Protein AF-A0A7C7WVI7-F1 (afdb_monomer)

Nearest PDB structures (foldseek):
  8any-assembly1_A5  TM=1.479E-01  e=1.413E-01  Homo sapiens

Foldseek 3Di:
DPLLLQVVVCVLLVHDCPDPLNVVPDPDVVSVVCVVVVDQNELVNQLEAGPVQDHPLLELSCLVSVVSVQVSNVVVVHGAALVQQCDQHGPSDGSCRSCLVSLRNLSSLDLVNCQVPLQVSQQVQLQDDLVSCVVPDPQVSSQSNQVSNVHGAPQRVCVVLVHHLVNLLCCLAVRPVVVVQVSQVVSVHAQALSNQCDADSNFAGSLQDPRSLVCLVVSLVRHVVVVYACALVSQQDGGHPDAGNCRSCVVNVNNCSCLAQVNCQLPLQRSVSNLVPDDPVSNVSDPNQVRSLSNLVNVDDVCQLLPLPDELVQQVDFSDWHVVVPPPTQGAGNLLHLSCLVCVVSSQVSHVVVVHACEPVQQQRAHTRLRHGSQLSCLLSLSNLVVLVRCVVVVHADDLCQAQPASDVVHDHSLRSCLVSVVCVSVLDLVRCQVPLVCCVPRRQVPDDPVVCVVCVVSSVVSSVSSVVNNVVPDPDDDDDD

Solvent-accessible surface area (backbone atoms only — not comparable to full-atom values): 27053 Å² total; per-residue (Å²): 81,59,65,41,49,49,50,54,50,40,49,75,50,63,52,57,90,84,36,75,88,45,46,94,61,73,91,50,74,67,44,57,53,39,52,75,68,46,63,85,67,46,64,68,49,67,61,29,41,36,91,71,62,46,43,63,51,70,37,50,58,40,48,80,33,36,70,54,55,52,49,48,23,46,77,62,78,41,82,78,41,57,71,62,35,65,40,69,57,45,97,88,31,21,45,56,54,28,21,54,74,45,77,35,41,68,63,76,63,46,45,80,45,30,52,85,36,60,67,62,49,48,26,54,60,32,54,48,61,62,85,75,47,68,93,55,62,61,68,62,45,51,40,51,19,30,45,72,61,77,42,82,40,70,66,57,55,34,46,77,60,76,38,57,74,66,53,56,44,36,20,44,35,86,51,52,49,70,62,46,52,50,54,33,46,78,60,76,40,74,62,49,70,63,65,46,60,41,53,54,98,77,29,48,35,41,56,52,49,68,57,16,56,80,38,38,70,61,52,50,51,50,24,48,74,58,70,49,75,88,49,52,66,57,42,64,43,58,26,42,77,43,64,20,47,51,51,25,22,56,75,65,76,41,45,65,76,60,67,34,36,76,77,31,57,79,33,61,66,49,49,48,55,46,52,72,72,49,54,72,77,62,46,71,75,53,67,56,46,64,32,48,52,49,19,54,54,76,67,57,59,62,64,68,55,57,35,91,83,41,49,74,65,62,35,64,41,66,78,43,66,54,74,86,60,47,97,76,45,39,30,33,23,47,60,45,34,60,73,45,60,79,45,34,71,52,34,51,52,44,24,47,78,73,75,42,77,75,45,71,74,65,32,57,42,51,24,27,77,73,39,35,23,20,49,46,42,34,28,74,66,68,41,42,52,58,53,49,51,39,28,61,76,68,72,53,78,86,51,67,59,65,36,62,48,39,64,42,92,95,47,66,19,37,52,54,41,24,66,74,58,70,48,57,69,56,70,73,45,46,85,80,33,49,77,39,56,64,53,51,44,68,57,48,56,67,69,46,55,70,70,54,48,64,73,44,43,67,61,50,52,52,41,52,53,49,16,54,55,51,44,71,67,54,78,83,72,79,79,80,78,134

Sequence (482 aa):
MNKAKLFVLGMSLGFGRDHEIFEGIELDEDMGDLLQEGGKISKSDMFSVAPNGKSIFQFAKTWESFDKVLKLAAKNGETITHRDLGKTIADSKSAIDMAAECDSIGHVFEPELWKGHAEEFENLFFSLKQDKRKDVDFYELQAKIAALSGKKTRAAVLKEAGIETSEVRTAFGTGDLDKFVAKLADAGLQLTLDDVKLVDREGDHTLYAKASWEKFEKIHAALVAAGEVMDPEFFFFKRGDRDSIVGSAFKHDLEDKIFNREVFKGRPGDLMEVFNRLNDAQASKIDIDAVLTGVIEDQLNVELLTGPDVNLSDLLTPLFNDSAAGPHATPVMALGLKKTWEHMDKVAEVLKSKGEVIKLETLRAPSGNDGESCLIKAAKYGQFDKVMMLLKESGEYLTDEDLLQPAKEGGKSLLDVLQETDSLQAMMDTGYWSGRSEQLVNTVWLNLKDMNKTKYKDEFRVLLTKCNIEALKKPSGPTASL

Structure (mmCIF, N/CA/C/O backbone):
data_AF-A0A7C7WVI7-F1
#
_entry.id   AF-A0A7C7WVI7-F1
#
loop_
_atom_site.group_PDB
_atom_site.id
_atom_site.type_symbol
_atom_site.label_atom_id
_atom_site.label_alt_id
_atom_site.label_comp_id
_atom_site.label_asym_id
_atom_site.label_entity_id
_atom_site.label_seq_id
_atom_site.pdbx_PDB_ins_code
_atom_site.Cartn_x
_atom_site.Cartn_y
_atom_site.Cartn_z
_atom_site.occupancy
_atom_site.B_iso_or_equiv
_atom_site.auth_seq_id
_atom_site.auth_comp_id
_atom_site.auth_asym_id
_atom_site.auth_atom_id
_atom_site.pdbx_PDB_model_num
ATOM 1 N N . MET A 1 1 ? 43.169 8.841 -21.075 1.00 71.62 1 MET A N 1
ATOM 2 C CA . MET A 1 1 ? 43.582 7.866 -22.117 1.00 71.62 1 MET A CA 1
ATOM 3 C C . MET A 1 1 ? 45.004 8.154 -22.601 1.00 71.62 1 MET A C 1
ATOM 5 O O . MET A 1 1 ? 45.368 9.322 -22.621 1.00 71.62 1 MET A O 1
ATOM 9 N N . ASN A 1 2 ? 45.793 7.155 -23.032 1.00 78.44 2 ASN A N 1
ATOM 10 C CA . ASN A 1 2 ? 47.029 7.418 -23.801 1.00 78.44 2 ASN A CA 1
ATOM 11 C C . ASN A 1 2 ? 46.662 7.918 -25.220 1.00 78.44 2 ASN A C 1
ATOM 13 O O . ASN A 1 2 ? 45.700 7.418 -25.811 1.00 78.44 2 ASN A O 1
ATOM 17 N N . LYS A 1 3 ? 47.427 8.883 -25.754 1.00 83.75 3 LYS A N 1
ATOM 18 C CA . LYS A 1 3 ? 47.256 9.495 -27.083 1.00 83.75 3 LYS A CA 1
ATOM 19 C C . LYS A 1 3 ? 47.113 8.466 -28.219 1.00 83.75 3 LYS A C 1
ATOM 21 O O . LYS A 1 3 ? 46.230 8.636 -29.054 1.00 83.75 3 LYS A O 1
ATOM 26 N N . ALA A 1 4 ? 47.869 7.360 -28.211 1.00 82.94 4 ALA A N 1
ATOM 27 C CA . ALA A 1 4 ? 47.765 6.320 -29.251 1.00 82.94 4 ALA A CA 1
ATOM 28 C C . ALA A 1 4 ? 46.419 5.620 -29.277 1.00 82.94 4 ALA A C 1
ATOM 30 O O . ALA A 1 4 ? 45.797 5.492 -30.330 1.00 82.94 4 ALA A O 1
ATOM 31 N N . LYS A 1 5 ? 45.939 5.196 -28.109 1.00 86.44 5 LYS A N 1
ATOM 32 C CA . LYS A 1 5 ? 44.640 4.533 -28.005 1.00 86.44 5 LYS A CA 1
ATOM 33 C C . LYS A 1 5 ? 43.509 5.474 -28.391 1.00 86.44 5 LYS A C 1
ATOM 35 O O . LYS A 1 5 ? 42.586 5.038 -29.068 1.00 86.44 5 LYS A O 1
ATOM 40 N N . LEU A 1 6 ? 43.612 6.751 -28.021 1.00 87.25 6 LEU A N 1
ATOM 41 C CA . LEU A 1 6 ? 42.647 7.771 -28.415 1.00 87.25 6 LEU A CA 1
ATOM 42 C C . LEU A 1 6 ? 42.643 7.991 -29.931 1.00 87.25 6 LEU A C 1
ATOM 44 O O . LEU A 1 6 ? 41.569 8.012 -30.527 1.00 87.25 6 LEU A O 1
ATOM 48 N N . PHE A 1 7 ? 43.817 8.084 -30.561 1.00 87.00 7 PHE A N 1
ATOM 49 C CA . PHE A 1 7 ? 43.933 8.216 -32.013 1.00 87.00 7 PHE A CA 1
ATOM 50 C C . PHE A 1 7 ? 43.333 7.005 -32.744 1.00 87.00 7 PHE A C 1
ATOM 52 O O . PHE A 1 7 ? 42.484 7.168 -33.619 1.00 87.00 7 PHE A O 1
ATOM 59 N N . VAL A 1 8 ? 43.691 5.780 -32.340 1.00 86.62 8 VAL A N 1
ATOM 60 C CA . VAL A 1 8 ? 43.151 4.544 -32.940 1.00 86.62 8 VAL A CA 1
ATOM 61 C C . VAL A 1 8 ? 41.644 4.430 -32.721 1.00 86.62 8 VAL A C 1
ATOM 63 O O . VAL A 1 8 ? 40.915 4.116 -33.666 1.00 86.62 8 VAL A O 1
ATOM 66 N N . LEU A 1 9 ? 41.162 4.698 -31.504 1.00 87.62 9 LEU A N 1
ATOM 67 C CA . LEU A 1 9 ? 39.738 4.679 -31.178 1.00 87.62 9 LEU A CA 1
ATOM 68 C C . LEU A 1 9 ? 38.991 5.696 -32.036 1.00 87.62 9 LEU A C 1
ATOM 70 O O . LEU A 1 9 ? 38.044 5.334 -32.726 1.00 87.62 9 LEU A O 1
ATOM 74 N N . GLY A 1 10 ? 39.458 6.941 -32.068 1.00 88.06 10 GLY A N 1
ATOM 75 C CA . GLY A 1 10 ? 38.787 7.995 -32.806 1.00 88.06 10 GLY A CA 1
ATOM 76 C C . GLY A 1 10 ? 38.761 7.760 -34.318 1.00 88.06 10 GLY A C 1
ATOM 77 O O . GLY A 1 10 ? 37.713 7.912 -34.944 1.00 88.06 10 GLY A O 1
ATOM 78 N N . MET A 1 11 ? 39.868 7.293 -34.902 1.00 87.88 11 MET A N 1
ATOM 79 C CA . MET A 1 11 ? 39.918 6.905 -36.316 1.00 87.88 11 MET A CA 1
ATOM 80 C C . MET A 1 11 ? 38.993 5.715 -36.613 1.00 87.88 11 MET A C 1
ATOM 82 O O . MET A 1 11 ? 38.340 5.693 -37.655 1.00 87.88 11 MET A O 1
ATOM 86 N N . SER A 1 12 ? 38.872 4.751 -35.691 1.00 84.19 12 SER A N 1
ATOM 87 C CA . SER A 1 12 ? 37.953 3.605 -35.825 1.00 84.19 12 SER A CA 1
ATOM 88 C C . SER A 1 12 ? 36.479 4.026 -35.790 1.00 84.19 12 SER A C 1
ATOM 90 O O . SER A 1 12 ? 35.641 3.427 -36.468 1.00 84.19 12 SER A O 1
ATOM 92 N N . LEU A 1 13 ? 36.166 5.088 -35.042 1.00 86.69 13 LEU A N 1
ATOM 93 C CA . LEU A 1 13 ? 34.853 5.742 -35.025 1.00 86.69 13 LEU A CA 1
ATOM 94 C C . LEU A 1 13 ? 34.652 6.694 -36.217 1.00 86.69 13 LEU A C 1
ATOM 96 O O . LEU A 1 13 ? 33.562 7.215 -36.431 1.00 86.69 13 LEU A O 1
ATOM 100 N N . GLY A 1 14 ? 35.683 6.870 -37.048 1.00 85.75 14 GLY A N 1
ATOM 101 C CA . GLY A 1 14 ? 35.640 7.648 -38.279 1.00 85.75 14 GLY A CA 1
ATOM 102 C C . GLY A 1 14 ? 35.892 9.141 -38.093 1.00 85.75 14 GLY A C 1
ATOM 103 O O . GLY A 1 14 ? 35.597 9.901 -39.017 1.00 85.75 14 GLY A O 1
ATOM 104 N N . PHE A 1 15 ? 36.391 9.597 -36.939 1.00 89.38 15 PHE A N 1
ATOM 105 C CA . PHE A 1 15 ? 36.798 10.993 -36.762 1.00 89.38 15 PHE A CA 1
ATOM 106 C C . PHE A 1 15 ? 37.891 11.382 -37.767 1.00 89.38 15 PHE A C 1
ATOM 108 O O . PHE A 1 15 ? 38.797 10.599 -38.052 1.00 89.38 15 PHE A O 1
ATOM 115 N N . GLY A 1 16 ? 37.779 12.590 -38.327 1.00 87.06 16 GLY A N 1
ATOM 116 C CA . GLY A 1 16 ? 38.829 13.172 -39.164 1.00 87.06 16 GLY A CA 1
ATOM 117 C C . GLY A 1 16 ? 40.041 13.541 -38.312 1.00 87.06 16 GLY A C 1
ATOM 118 O O . GLY A 1 16 ? 39.897 13.790 -37.120 1.00 87.06 16 GLY A O 1
ATOM 119 N N . ARG A 1 17 ? 41.240 13.581 -38.903 1.00 83.75 17 ARG A N 1
ATOM 120 C CA . ARG A 1 17 ? 42.481 13.910 -38.168 1.00 83.75 17 ARG A CA 1
ATOM 121 C C . ARG A 1 17 ? 42.467 15.311 -37.548 1.00 83.75 17 ARG A C 1
ATOM 123 O O . ARG A 1 17 ? 43.188 15.559 -36.595 1.00 83.75 17 ARG A O 1
ATOM 130 N N . ASP A 1 18 ? 41.657 16.197 -38.105 1.00 85.81 18 ASP A N 1
ATOM 131 C CA . ASP A 1 18 ? 41.395 17.570 -37.685 1.00 85.81 18 ASP A CA 1
ATOM 132 C C . ASP A 1 18 ? 40.265 17.689 -36.646 1.00 85.81 18 ASP A C 1
ATOM 134 O O . ASP A 1 18 ? 39.930 18.792 -36.221 1.00 85.81 18 ASP A O 1
ATOM 138 N N . HIS A 1 19 ? 39.659 16.573 -36.231 1.00 90.06 19 HIS A N 1
ATOM 139 C CA . HIS A 1 19 ? 38.580 16.579 -35.252 1.00 90.06 19 HIS A CA 1
ATOM 140 C C . HIS A 1 19 ? 39.085 17.024 -33.875 1.00 90.06 19 HIS A C 1
ATOM 142 O O . HIS A 1 19 ? 40.119 16.559 -33.399 1.00 90.06 19 HIS A O 1
ATOM 148 N N . GLU A 1 20 ? 38.296 17.846 -33.183 1.00 89.56 20 GLU A N 1
ATOM 149 C CA . GLU A 1 20 ? 38.650 18.443 -31.885 1.00 89.56 20 GLU A CA 1
ATOM 150 C C . GLU A 1 20 ? 39.005 17.425 -30.789 1.00 89.56 20 GLU A C 1
ATOM 152 O O . GLU A 1 20 ? 39.728 17.734 -29.850 1.00 89.56 20 GLU A O 1
ATOM 157 N N . ILE A 1 21 ? 38.548 16.177 -30.915 1.00 88.00 21 ILE A N 1
ATOM 158 C CA . ILE A 1 21 ? 38.897 15.085 -29.992 1.00 88.00 21 ILE A CA 1
ATOM 159 C C . ILE A 1 21 ? 40.391 14.720 -30.022 1.00 88.00 21 ILE A C 1
ATOM 161 O O . ILE A 1 21 ? 40.890 14.090 -29.092 1.00 88.00 21 ILE A O 1
ATOM 165 N N . PHE A 1 22 ? 41.100 15.117 -31.081 1.00 87.94 22 PHE A N 1
ATOM 166 C CA . PHE A 1 22 ? 42.542 14.952 -31.232 1.00 87.94 22 PHE A CA 1
ATOM 167 C C . PHE A 1 22 ? 43.333 16.212 -30.855 1.00 87.94 22 PHE A C 1
ATOM 169 O O . PHE A 1 22 ? 44.555 16.222 -30.983 1.00 87.94 22 PHE A O 1
ATOM 176 N N . GLU A 1 23 ? 42.678 17.266 -30.359 1.00 84.50 23 GLU A N 1
ATOM 177 C CA . GLU A 1 23 ? 43.364 18.459 -29.864 1.00 84.50 23 GLU A CA 1
ATOM 178 C C . GLU A 1 23 ? 44.335 18.088 -28.723 1.00 84.50 23 GLU A C 1
ATOM 180 O O . GLU A 1 23 ? 43.971 17.406 -27.761 1.00 84.50 23 GLU A O 1
ATOM 185 N N . GLY A 1 24 ? 45.604 18.487 -28.859 1.00 75.25 24 GLY A N 1
ATOM 186 C CA . GLY A 1 24 ? 46.692 18.095 -27.950 1.00 75.25 24 GLY A CA 1
ATOM 187 C C . GLY A 1 24 ? 47.398 16.772 -28.299 1.00 75.25 24 GLY A C 1
ATOM 188 O O . GLY A 1 24 ? 48.294 16.334 -27.561 1.00 75.25 24 GLY A O 1
ATOM 189 N N . ILE A 1 25 ? 47.030 16.129 -29.414 1.00 77.62 25 ILE A N 1
ATOM 190 C CA . ILE A 1 25 ? 47.766 15.003 -30.005 1.00 77.62 25 ILE A CA 1
ATOM 191 C C . ILE A 1 25 ? 48.603 15.516 -31.179 1.00 77.62 25 ILE A C 1
ATOM 193 O O . ILE A 1 25 ? 48.063 15.942 -32.196 1.00 77.62 25 ILE A O 1
ATOM 197 N N . GLU A 1 26 ? 49.925 15.445 -31.045 1.00 75.38 26 GLU A N 1
ATOM 198 C CA . GLU A 1 26 ? 50.862 15.713 -32.137 1.00 75.38 26 GLU A CA 1
ATOM 199 C C . GLU A 1 26 ? 51.198 14.384 -32.829 1.00 75.38 26 GLU A C 1
ATOM 201 O O . GLU A 1 26 ? 51.385 13.363 -32.169 1.00 75.38 26 GLU A O 1
ATOM 206 N N . LEU A 1 27 ? 51.177 14.373 -34.166 1.00 69.81 27 LEU A N 1
ATOM 207 C CA . LEU A 1 27 ? 51.534 13.207 -34.979 1.00 69.81 27 LEU A CA 1
ATOM 208 C C . LEU A 1 27 ? 53.029 13.282 -35.326 1.00 69.81 27 LEU A C 1
ATOM 210 O O . LEU A 1 27 ? 53.388 13.603 -36.459 1.00 69.81 27 LEU A O 1
ATOM 214 N N . ASP A 1 28 ? 53.876 13.049 -34.329 1.00 72.50 28 ASP A N 1
ATOM 215 C CA . ASP A 1 28 ? 55.342 13.046 -34.409 1.00 72.50 28 ASP A CA 1
ATOM 216 C C . ASP A 1 28 ? 55.918 11.610 -34.408 1.00 72.50 28 ASP A C 1
ATOM 218 O O . ASP A 1 28 ? 55.177 10.627 -34.504 1.00 72.50 28 ASP A O 1
ATOM 222 N N . GLU A 1 29 ? 57.249 11.471 -34.373 1.00 66.44 29 GLU A N 1
ATOM 223 C CA . GLU A 1 29 ? 57.918 10.158 -34.318 1.00 66.44 29 GLU A CA 1
ATOM 224 C C . GLU A 1 29 ? 57.504 9.356 -33.066 1.00 66.44 29 GLU A C 1
ATOM 226 O O . GLU A 1 29 ? 57.259 8.152 -33.175 1.00 66.44 29 GLU A O 1
ATOM 231 N N . ASP A 1 30 ? 57.273 10.029 -31.931 1.00 69.12 30 ASP A N 1
ATOM 232 C CA . ASP A 1 30 ? 56.806 9.421 -30.676 1.00 69.12 30 ASP A CA 1
ATOM 233 C C . ASP A 1 30 ? 55.414 8.783 -30.835 1.00 69.12 30 ASP A C 1
ATOM 235 O O . ASP A 1 30 ? 55.118 7.731 -30.261 1.00 69.12 30 ASP A O 1
ATOM 239 N N . MET A 1 31 ? 54.539 9.372 -31.659 1.00 72.94 31 MET A N 1
ATOM 240 C CA . MET A 1 31 ? 53.245 8.775 -31.994 1.00 72.94 31 MET A CA 1
ATOM 241 C C . MET A 1 31 ? 53.400 7.458 -32.776 1.00 72.94 31 MET A C 1
ATOM 243 O O . MET A 1 31 ? 52.600 6.533 -32.609 1.00 72.94 31 MET A O 1
ATOM 247 N N . GLY A 1 32 ? 54.424 7.354 -33.626 1.00 66.56 32 GLY A N 1
ATOM 248 C CA . GLY A 1 32 ? 54.755 6.127 -34.351 1.00 66.56 32 GLY A CA 1
ATOM 249 C C . GLY A 1 32 ? 55.101 4.978 -33.405 1.00 66.56 32 GLY A C 1
ATOM 250 O O . GLY A 1 32 ? 54.564 3.877 -33.557 1.00 66.56 32 GLY A O 1
ATOM 251 N N . ASP A 1 33 ? 55.912 5.262 -32.389 1.00 64.88 33 ASP A N 1
ATOM 252 C CA . ASP A 1 33 ? 56.305 4.295 -31.361 1.00 64.88 33 ASP A CA 1
ATOM 253 C C . ASP A 1 33 ? 55.118 3.921 -30.461 1.00 64.88 33 ASP A C 1
ATOM 255 O O . ASP A 1 33 ? 54.829 2.739 -30.260 1.00 64.88 33 ASP A O 1
ATOM 259 N N . LEU A 1 34 ? 54.317 4.902 -30.031 1.00 65.88 34 LEU A N 1
ATOM 260 C CA . LEU A 1 34 ? 53.111 4.660 -29.230 1.00 65.88 34 LEU A CA 1
ATOM 261 C C . LEU A 1 34 ? 52.031 3.852 -29.978 1.00 65.88 34 LEU A C 1
ATOM 263 O O . LEU A 1 34 ? 51.235 3.161 -29.340 1.00 65.88 34 LEU A O 1
ATOM 267 N N . LEU A 1 35 ? 51.962 3.931 -31.315 1.00 70.81 35 LEU A N 1
ATOM 268 C CA . LEU A 1 35 ? 51.065 3.100 -32.132 1.00 70.81 35 LEU A CA 1
ATOM 269 C C . LEU A 1 35 ? 51.568 1.657 -32.266 1.00 70.81 35 LEU A C 1
ATOM 271 O O . LEU A 1 35 ? 50.744 0.744 -32.335 1.00 70.81 35 LEU A O 1
ATOM 275 N N . GLN A 1 36 ? 52.887 1.442 -32.274 1.00 66.94 36 GLN A N 1
ATOM 276 C CA . GLN A 1 36 ? 53.491 0.103 -32.255 1.00 66.94 36 GLN A CA 1
ATOM 277 C C . GLN A 1 36 ? 53.366 -0.559 -30.877 1.00 66.94 36 GLN A C 1
ATOM 279 O O . GLN A 1 36 ? 53.102 -1.758 -30.788 1.00 66.94 36 GLN A O 1
ATOM 284 N N . GLU A 1 37 ? 53.472 0.228 -29.805 1.00 59.06 37 GLU A N 1
ATOM 285 C CA . GLU A 1 37 ? 53.214 -0.188 -28.420 1.00 59.06 37 GLU A CA 1
ATOM 286 C C . GLU A 1 37 ? 51.717 -0.242 -28.069 1.00 59.06 37 GLU A C 1
ATOM 288 O O . GLU A 1 37 ? 51.334 -0.740 -27.005 1.00 59.06 37 GLU A O 1
ATOM 293 N N . GLY A 1 38 ? 50.864 0.288 -28.953 1.00 59.12 38 GLY A N 1
ATOM 294 C CA . GLY A 1 38 ? 49.442 0.543 -28.760 1.00 59.12 38 GLY A CA 1
ATOM 295 C C . GLY A 1 38 ? 48.649 -0.719 -28.443 1.00 59.12 38 GLY A C 1
ATOM 296 O O . GLY A 1 38 ? 48.067 -1.358 -29.317 1.00 59.12 38 GLY A O 1
ATOM 297 N N . GLY A 1 39 ? 48.605 -1.071 -27.160 1.00 65.19 39 GLY A N 1
ATOM 298 C CA . GLY A 1 39 ? 47.850 -2.209 -26.668 1.00 65.19 39 GLY A CA 1
ATOM 299 C C . GLY A 1 39 ? 46.362 -2.122 -27.016 1.00 65.19 39 GLY A C 1
ATOM 300 O O . GLY A 1 39 ? 45.788 -1.047 -27.194 1.00 65.19 39 GLY A O 1
ATOM 301 N N . LYS A 1 40 ? 45.732 -3.296 -27.055 1.00 78.75 40 LYS A N 1
ATOM 302 C CA . LYS A 1 40 ? 44.287 -3.529 -27.167 1.00 78.75 40 LYS A CA 1
ATOM 303 C C . LYS A 1 40 ? 43.456 -2.432 -26.467 1.00 78.75 40 LYS A C 1
ATOM 305 O O . LYS A 1 40 ? 43.638 -2.196 -25.272 1.00 78.75 40 LYS A O 1
ATOM 310 N N . ILE A 1 41 ? 42.557 -1.766 -27.206 1.00 85.88 41 ILE A N 1
ATOM 311 C CA . ILE A 1 41 ? 41.655 -0.736 -26.655 1.00 85.88 41 ILE A CA 1
ATOM 312 C C . ILE A 1 41 ? 40.681 -1.409 -25.691 1.00 85.88 41 ILE A C 1
ATOM 314 O O . ILE A 1 41 ? 39.849 -2.211 -26.120 1.00 85.88 41 ILE A O 1
ATOM 318 N N . SER A 1 42 ? 40.788 -1.081 -24.408 1.00 88.44 42 SER A N 1
ATOM 319 C CA . SER A 1 42 ? 39.890 -1.603 -23.383 1.00 88.44 42 SER A CA 1
ATOM 320 C C . SER A 1 42 ? 38.618 -0.764 -23.254 1.00 88.44 42 SER A C 1
ATOM 322 O O . SER A 1 42 ? 38.573 0.404 -23.648 1.00 88.44 42 SER A O 1
ATOM 324 N N . LYS A 1 43 ? 37.602 -1.318 -22.599 1.00 90.94 43 LYS A N 1
ATOM 325 C CA . LYS A 1 43 ? 36.401 -0.612 -22.163 1.00 90.94 43 LYS A CA 1
ATOM 326 C C . LYS A 1 43 ? 36.772 0.581 -21.287 1.00 90.94 43 LYS A C 1
ATOM 328 O O . LYS A 1 43 ? 36.219 1.658 -21.461 1.00 90.94 43 LYS A O 1
ATOM 333 N N . SER A 1 44 ? 37.748 0.430 -20.389 1.00 89.81 44 SER A N 1
ATOM 334 C CA . SER A 1 44 ? 38.216 1.556 -19.571 1.00 89.81 44 SER A CA 1
ATOM 335 C C . SER A 1 44 ? 38.801 2.686 -20.419 1.00 89.81 44 SER A C 1
ATOM 337 O O . SER A 1 44 ? 38.657 3.844 -20.041 1.00 89.81 44 SER A O 1
ATOM 339 N N . ASP A 1 45 ? 39.445 2.376 -21.548 1.00 89.69 45 ASP A N 1
ATOM 340 C CA . ASP A 1 45 ? 39.965 3.400 -22.457 1.00 89.69 45 ASP A CA 1
ATOM 341 C C . ASP A 1 45 ? 38.813 4.158 -23.141 1.00 89.69 45 ASP A C 1
ATOM 343 O O . ASP A 1 45 ? 38.846 5.387 -23.196 1.00 89.69 45 ASP A O 1
ATOM 347 N N . MET A 1 46 ? 37.764 3.451 -23.580 1.00 90.62 46 MET A N 1
ATOM 348 C CA . MET A 1 46 ? 36.578 4.042 -24.228 1.00 90.62 46 MET A CA 1
ATOM 349 C C . MET A 1 46 ? 35.801 4.997 -23.315 1.00 90.62 46 MET A C 1
ATOM 351 O O . MET A 1 46 ? 35.287 6.010 -23.776 1.00 90.62 46 MET A O 1
ATOM 355 N N . PHE A 1 47 ? 35.735 4.684 -22.020 1.00 92.31 47 PHE A N 1
ATOM 356 C CA . PHE A 1 47 ? 35.071 5.501 -20.998 1.00 92.31 47 PHE A CA 1
ATOM 357 C C . PHE A 1 47 ? 36.029 6.479 -20.303 1.00 92.31 47 PHE A C 1
ATOM 359 O O . PHE A 1 47 ? 35.685 7.046 -19.270 1.00 92.31 47 PHE A O 1
ATOM 366 N N . SER A 1 48 ? 37.237 6.678 -20.838 1.00 90.12 48 SER A N 1
ATOM 367 C CA . SER A 1 48 ? 38.195 7.637 -20.287 1.00 90.12 48 SER A CA 1
ATOM 368 C C . SER A 1 48 ? 38.142 8.983 -21.001 1.00 90.12 48 SER A C 1
ATOM 370 O O . SER A 1 48 ? 37.699 9.105 -22.143 1.00 90.12 48 SER A O 1
ATOM 372 N N . VAL A 1 49 ? 38.641 10.000 -20.310 1.00 90.19 49 VAL A N 1
ATOM 373 C CA . VAL A 1 49 ? 38.752 11.358 -20.834 1.00 90.19 49 VAL A CA 1
ATOM 374 C C . VAL A 1 49 ? 40.014 11.493 -21.698 1.00 90.19 49 VAL A C 1
ATOM 376 O O . VAL A 1 49 ? 41.076 10.920 -21.394 1.00 90.19 49 VAL A O 1
ATOM 379 N N . ALA A 1 50 ? 39.882 12.214 -22.808 1.00 87.50 50 ALA A N 1
ATOM 380 C CA . ALA A 1 50 ? 40.965 12.608 -23.698 1.00 87.50 50 ALA A CA 1
ATOM 381 C C . ALA A 1 50 ? 41.834 13.720 -23.071 1.00 87.50 50 ALA A C 1
ATOM 383 O O . ALA A 1 50 ? 41.413 14.369 -22.115 1.00 87.50 50 ALA A O 1
ATOM 384 N N . PRO A 1 51 ? 43.052 13.977 -23.583 1.00 84.88 51 PRO A N 1
ATOM 385 C CA . PRO A 1 51 ? 43.932 15.020 -23.045 1.00 84.88 51 PRO A CA 1
ATOM 386 C C . PRO A 1 51 ? 43.314 16.426 -23.005 1.00 84.88 51 PRO A C 1
ATOM 388 O O . PRO A 1 51 ? 43.638 17.203 -22.115 1.00 84.88 51 PRO A O 1
ATOM 391 N N . ASN A 1 52 ? 42.397 16.735 -23.925 1.00 84.38 52 ASN A N 1
ATOM 392 C CA . ASN A 1 52 ? 41.654 17.998 -23.970 1.00 84.38 52 ASN A CA 1
ATOM 393 C C . ASN A 1 52 ? 40.497 18.084 -22.948 1.00 84.38 52 ASN A C 1
ATOM 395 O O . ASN A 1 52 ? 39.698 19.014 -23.005 1.00 84.38 52 ASN A O 1
ATOM 399 N N . GLY A 1 53 ? 40.359 17.106 -22.048 1.00 87.00 53 GLY A N 1
ATOM 400 C CA . GLY A 1 53 ? 39.287 17.064 -21.054 1.00 87.00 53 GLY A CA 1
ATOM 401 C C . GLY A 1 53 ? 37.951 16.528 -21.576 1.00 87.00 53 GLY A C 1
ATOM 402 O O . GLY A 1 53 ? 37.020 16.392 -20.787 1.00 87.00 53 GLY A O 1
ATOM 403 N N . LYS A 1 54 ? 37.847 16.169 -22.865 1.00 89.50 54 LYS A N 1
ATOM 404 C CA . LYS A 1 54 ? 36.599 15.677 -23.464 1.00 89.50 54 LYS A CA 1
ATOM 405 C C . LYS A 1 54 ? 36.505 14.150 -23.486 1.00 89.50 54 LYS A C 1
ATOM 407 O O . LYS A 1 54 ? 37.501 13.444 -23.618 1.00 89.50 54 LYS A O 1
ATOM 412 N N . SER A 1 55 ? 35.296 13.613 -23.395 1.00 92.19 55 SER A N 1
ATOM 413 C CA . SER A 1 55 ? 34.994 12.209 -23.690 1.00 92.19 55 SER A CA 1
ATOM 414 C C . SER A 1 55 ? 34.626 12.040 -25.162 1.00 92.19 55 SER A C 1
ATOM 416 O O . SER A 1 55 ? 33.997 12.917 -25.750 1.00 92.19 55 SER A O 1
ATOM 418 N N . ILE A 1 56 ? 34.922 10.874 -25.747 1.00 92.19 56 ILE A N 1
ATOM 419 C CA . ILE A 1 56 ? 34.421 10.533 -27.087 1.00 92.19 56 ILE A CA 1
ATOM 420 C C . ILE A 1 56 ? 32.885 10.580 -27.150 1.00 92.19 56 ILE A C 1
ATOM 422 O O . ILE A 1 56 ? 32.330 10.893 -28.197 1.00 92.19 56 ILE A O 1
ATOM 426 N N . PHE A 1 57 ? 32.186 10.340 -26.038 1.00 94.56 57 PHE A N 1
ATOM 427 C CA . PHE A 1 57 ? 30.723 10.356 -25.980 1.00 94.56 57 PHE A CA 1
ATOM 428 C C . PHE A 1 57 ? 30.112 11.763 -26.071 1.00 94.56 57 PHE A C 1
ATOM 430 O O . PHE A 1 57 ? 28.912 11.876 -26.302 1.00 94.56 57 PHE A O 1
ATOM 437 N N . GLN A 1 58 ? 30.911 12.832 -25.965 1.00 93.69 58 GLN A N 1
ATOM 438 C CA . GLN A 1 58 ? 30.439 14.214 -26.148 1.00 93.69 58 GLN A CA 1
ATOM 439 C C . GLN A 1 58 ? 30.208 14.597 -27.618 1.00 93.69 58 GLN A C 1
ATOM 441 O O . GLN A 1 58 ? 29.783 15.716 -27.891 1.00 93.69 58 GLN A O 1
ATOM 446 N N . PHE A 1 59 ? 30.491 13.699 -28.567 1.00 92.31 59 PHE A N 1
ATOM 447 C CA . PHE A 1 59 ? 30.330 13.967 -29.995 1.00 92.31 59 PHE A CA 1
ATOM 448 C C . PHE A 1 59 ? 29.271 13.049 -30.602 1.00 92.31 59 PHE A C 1
ATOM 450 O O . PHE A 1 59 ? 29.372 11.825 -30.492 1.00 92.31 59 PHE A O 1
ATOM 457 N N . ALA A 1 60 ? 28.312 13.631 -31.331 1.00 90.50 60 ALA A N 1
ATOM 458 C CA . ALA A 1 60 ? 27.235 12.909 -32.023 1.00 90.50 60 ALA A CA 1
ATOM 459 C C . ALA A 1 60 ? 27.753 11.744 -32.887 1.00 90.50 60 ALA A C 1
ATOM 461 O O . ALA A 1 60 ? 27.208 10.646 -32.870 1.00 90.50 60 ALA A O 1
ATOM 462 N N . LYS A 1 61 ? 28.891 11.940 -33.556 1.00 90.94 61 LYS A N 1
ATOM 463 C CA . LYS A 1 61 ? 29.518 10.930 -34.416 1.00 90.94 61 LYS A CA 1
ATOM 464 C C . LYS A 1 61 ? 29.950 9.650 -33.686 1.00 90.94 61 LYS A C 1
ATOM 466 O O .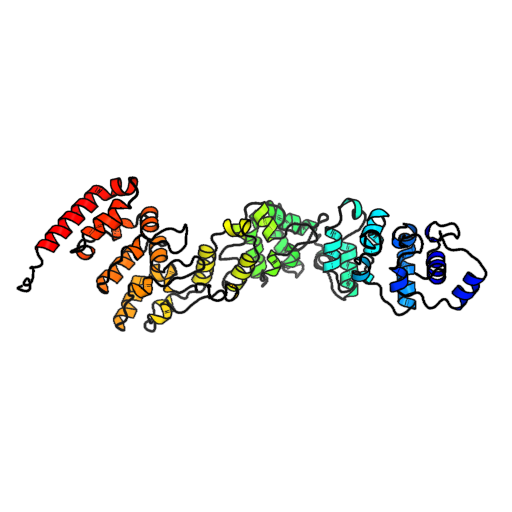 LYS A 1 61 ? 29.972 8.582 -34.296 1.00 90.94 61 LYS A O 1
ATOM 471 N N . THR A 1 62 ? 30.265 9.723 -32.390 1.00 93.31 62 THR A N 1
ATOM 472 C CA . THR A 1 62 ? 30.491 8.512 -31.581 1.00 93.31 62 THR A CA 1
ATOM 473 C C . THR A 1 62 ? 29.218 7.691 -31.476 1.00 93.31 62 THR A C 1
ATOM 475 O O . THR A 1 62 ? 29.282 6.470 -31.588 1.00 93.31 62 THR A O 1
ATOM 478 N N . TRP A 1 63 ? 28.072 8.350 -31.308 1.00 92.56 63 TRP A N 1
ATOM 479 C CA . TRP A 1 63 ? 26.776 7.692 -31.209 1.00 92.56 63 TRP A CA 1
ATOM 480 C C . TRP A 1 63 ? 26.321 7.110 -32.548 1.00 92.56 63 TRP A C 1
ATOM 482 O O . TRP A 1 63 ? 25.919 5.953 -32.600 1.00 92.56 63 TRP A O 1
ATOM 492 N N . GLU A 1 64 ? 26.529 7.834 -33.651 1.00 90.56 64 GLU A N 1
ATOM 493 C CA . GLU A 1 64 ? 26.288 7.320 -35.011 1.00 90.56 64 GLU A CA 1
ATOM 494 C C . GLU A 1 64 ? 27.089 6.042 -35.323 1.00 90.56 64 GLU A C 1
ATOM 496 O O . GLU A 1 64 ? 26.681 5.229 -36.150 1.00 90.56 64 GLU A O 1
ATOM 501 N N . SER A 1 65 ? 28.249 5.868 -34.680 1.00 90.19 65 SER A N 1
ATOM 502 C CA . SER A 1 65 ? 29.116 4.688 -34.793 1.00 90.19 65 SER A CA 1
ATOM 503 C C . SER A 1 65 ? 29.160 3.857 -33.503 1.00 90.19 65 SER A C 1
ATOM 505 O O . SER A 1 65 ? 30.141 3.146 -33.263 1.00 90.19 65 SER A O 1
ATOM 507 N N . PHE A 1 66 ? 28.132 3.938 -32.654 1.00 91.50 66 PHE A N 1
ATOM 508 C CA . PHE A 1 66 ? 28.138 3.278 -31.347 1.00 91.50 66 PHE A CA 1
ATOM 509 C C . PHE A 1 66 ? 28.197 1.750 -31.463 1.00 91.50 66 PHE A C 1
ATOM 511 O O . PHE A 1 66 ? 28.902 1.094 -30.693 1.00 91.50 66 PHE A O 1
ATOM 518 N N . ASP A 1 67 ? 27.607 1.183 -32.516 1.00 89.44 67 ASP A N 1
ATOM 519 C CA . ASP A 1 67 ? 27.726 -0.238 -32.848 1.00 89.44 67 ASP A CA 1
ATOM 520 C C . ASP A 1 67 ? 29.198 -0.679 -32.990 1.00 89.44 67 ASP A C 1
ATOM 522 O O . ASP A 1 67 ? 29.568 -1.792 -32.604 1.00 89.44 67 ASP A O 1
ATOM 526 N N . LYS A 1 68 ? 30.073 0.198 -33.505 1.00 89.06 68 LYS A N 1
ATOM 527 C CA . LYS A 1 68 ? 31.516 -0.060 -33.603 1.00 89.06 68 LYS A CA 1
ATOM 528 C C . LYS A 1 68 ? 32.187 -0.023 -32.239 1.00 89.06 68 LYS A C 1
ATOM 530 O O . LYS A 1 68 ? 33.100 -0.816 -32.023 1.00 89.06 68 LYS A O 1
ATOM 535 N N . VAL A 1 69 ? 31.741 0.843 -31.325 1.00 89.62 69 VAL A N 1
ATOM 536 C CA . VAL A 1 69 ? 32.218 0.864 -29.930 1.00 89.62 69 VAL A CA 1
ATOM 537 C C . VAL A 1 69 ? 31.917 -0.485 -29.273 1.00 89.62 69 VAL A C 1
ATOM 539 O O . VAL A 1 69 ? 32.827 -1.129 -28.745 1.00 89.62 69 VAL A O 1
ATOM 542 N N . LEU A 1 70 ? 30.673 -0.966 -29.393 1.00 89.69 70 LEU A N 1
ATOM 543 C CA . LEU A 1 70 ? 30.259 -2.264 -28.854 1.00 89.69 70 LEU A CA 1
ATOM 544 C C . LEU A 1 70 ? 31.040 -3.425 -29.485 1.00 89.69 70 LEU A C 1
ATOM 546 O O . LEU A 1 70 ? 31.579 -4.273 -28.772 1.00 89.69 70 LEU A O 1
ATOM 550 N N . LYS A 1 71 ? 31.169 -3.447 -30.819 1.00 88.50 71 LYS A N 1
ATOM 551 C CA . LYS A 1 71 ? 31.933 -4.477 -31.547 1.00 88.50 71 LYS A CA 1
ATOM 552 C C . LYS A 1 71 ? 33.414 -4.471 -31.185 1.00 88.50 71 LYS A C 1
ATOM 554 O O . LYS A 1 71 ? 34.017 -5.539 -31.104 1.00 88.50 71 LYS A O 1
ATOM 559 N N . LEU A 1 72 ? 34.013 -3.299 -30.980 1.00 87.81 72 LEU A N 1
ATOM 560 C CA . LEU A 1 72 ? 35.418 -3.180 -30.601 1.00 87.81 72 LEU A CA 1
ATOM 561 C C . LEU A 1 72 ? 35.651 -3.732 -29.191 1.00 87.81 72 LEU A C 1
ATOM 563 O O . LEU A 1 72 ? 36.593 -4.501 -29.006 1.00 87.81 72 LEU A O 1
ATOM 567 N N . ALA A 1 73 ? 34.773 -3.414 -28.233 1.00 89.00 73 ALA A N 1
ATOM 568 C CA . ALA A 1 73 ? 34.828 -3.986 -26.887 1.00 89.00 73 ALA A CA 1
ATOM 569 C C . ALA A 1 73 ? 34.675 -5.515 -26.937 1.00 89.00 73 ALA A C 1
ATOM 571 O O . ALA A 1 73 ? 35.511 -6.242 -26.397 1.00 89.00 73 ALA A O 1
ATOM 572 N N . ALA A 1 74 ? 33.688 -6.008 -27.692 1.00 88.44 74 ALA A N 1
ATOM 573 C CA . ALA A 1 74 ? 33.418 -7.437 -27.837 1.00 88.44 74 ALA A CA 1
ATOM 574 C C . ALA A 1 74 ? 34.569 -8.199 -28.516 1.00 88.44 74 ALA A C 1
ATOM 576 O O . ALA A 1 74 ? 34.992 -9.244 -28.020 1.00 88.44 74 ALA A O 1
ATOM 577 N N . LYS A 1 75 ? 35.150 -7.659 -29.602 1.00 86.88 75 LYS A N 1
ATOM 578 C CA . LYS A 1 75 ? 36.377 -8.191 -30.237 1.00 86.88 75 LYS A CA 1
ATOM 579 C C . LYS A 1 75 ? 37.514 -8.299 -29.224 1.00 86.88 75 LYS A C 1
ATOM 581 O O . LYS A 1 75 ? 38.364 -9.185 -29.310 1.00 86.88 75 LYS A O 1
ATOM 586 N N . ASN A 1 76 ? 37.497 -7.401 -28.248 1.00 86.12 76 ASN A N 1
ATOM 587 C CA . ASN A 1 76 ? 38.464 -7.333 -27.183 1.00 86.12 76 ASN A CA 1
ATOM 588 C C . ASN A 1 76 ? 38.084 -8.150 -25.934 1.00 86.12 76 ASN A C 1
ATOM 590 O O . ASN A 1 76 ? 38.817 -8.121 -24.948 1.00 86.12 76 ASN A O 1
ATOM 594 N N . GLY A 1 77 ? 37.051 -8.991 -25.999 1.00 85.62 77 GLY A N 1
ATOM 595 C CA . GLY A 1 77 ? 36.644 -9.863 -24.893 1.00 85.62 77 GLY A CA 1
ATOM 596 C C . GLY A 1 77 ? 36.027 -9.107 -23.716 1.00 85.62 77 GLY A C 1
ATOM 597 O O . GLY A 1 77 ? 35.943 -9.652 -22.621 1.00 85.62 77 GLY A O 1
ATOM 598 N N . GLU A 1 78 ? 35.616 -7.860 -23.931 1.00 91.31 78 GLU A N 1
ATOM 599 C CA . GLU A 1 78 ? 34.931 -7.037 -22.946 1.00 91.31 78 GLU A CA 1
ATOM 600 C C . GLU A 1 78 ? 33.497 -6.762 -23.395 1.00 91.31 78 GLU A C 1
ATOM 602 O O . GLU A 1 78 ? 33.188 -6.677 -24.582 1.00 91.31 78 GLU A O 1
ATOM 607 N N . THR A 1 79 ? 32.605 -6.588 -22.427 1.00 90.25 79 THR A N 1
ATOM 608 C CA . THR A 1 79 ? 31.206 -6.246 -22.682 1.00 90.25 79 THR A CA 1
ATOM 609 C C . THR A 1 79 ? 30.908 -4.898 -22.046 1.00 90.25 79 THR A C 1
ATOM 611 O O . THR A 1 79 ? 31.200 -4.675 -20.863 1.00 90.25 79 THR A O 1
ATOM 614 N N . ILE A 1 80 ? 30.356 -3.991 -22.850 1.00 90.69 80 ILE A N 1
ATOM 615 C CA . ILE A 1 80 ? 29.773 -2.737 -22.377 1.00 90.69 80 ILE A CA 1
ATOM 616 C C . ILE A 1 80 ? 28.351 -3.048 -21.925 1.00 90.69 80 ILE A C 1
ATOM 618 O O . ILE A 1 80 ? 27.604 -3.716 -22.633 1.00 90.69 80 ILE A O 1
ATOM 622 N N . THR A 1 81 ? 28.004 -2.595 -20.728 1.00 89.44 81 THR A N 1
ATOM 623 C CA . THR A 1 81 ? 26.690 -2.808 -20.111 1.00 89.44 81 THR A CA 1
ATOM 624 C C . THR A 1 81 ? 26.036 -1.467 -19.794 1.00 89.44 81 THR A C 1
ATOM 626 O O . THR A 1 81 ? 26.724 -0.447 -19.728 1.00 89.44 81 THR A O 1
ATOM 629 N N . HIS A 1 82 ? 24.729 -1.456 -19.518 1.00 87.62 82 HIS A N 1
ATOM 630 C CA . HIS A 1 82 ? 24.023 -0.247 -19.068 1.00 87.62 82 HIS A CA 1
ATOM 631 C C . HIS A 1 82 ? 24.715 0.453 -17.877 1.00 87.62 82 HIS A C 1
ATOM 633 O O . HIS A 1 82 ? 24.781 1.680 -17.828 1.00 87.62 82 HIS A O 1
ATOM 639 N N . ARG A 1 83 ? 25.316 -0.309 -16.947 1.00 89.56 83 ARG A N 1
ATOM 640 C CA . ARG A 1 83 ? 26.055 0.250 -15.798 1.00 89.56 83 ARG A CA 1
ATOM 641 C C . ARG A 1 83 ? 27.284 1.038 -16.210 1.00 89.56 83 ARG A C 1
ATOM 643 O O . ARG A 1 83 ? 27.677 1.952 -15.500 1.00 89.56 83 ARG A O 1
ATOM 650 N N . ASP A 1 84 ? 27.926 0.663 -17.312 1.00 91.94 84 ASP A N 1
ATOM 651 C CA . ASP A 1 84 ? 29.073 1.409 -17.815 1.00 91.94 84 ASP A CA 1
ATOM 652 C C . ASP A 1 84 ? 28.627 2.767 -18.366 1.00 91.94 84 ASP A C 1
ATOM 654 O O . ASP A 1 84 ? 29.284 3.768 -18.098 1.00 91.94 84 ASP A O 1
ATOM 658 N N . LEU A 1 85 ? 27.469 2.820 -19.035 1.00 92.00 85 LEU A N 1
ATOM 659 C CA . LEU A 1 85 ? 26.901 4.059 -19.577 1.00 92.00 85 LEU A CA 1
ATOM 660 C C . LEU A 1 85 ? 26.473 5.053 -18.496 1.00 92.00 85 LEU A C 1
ATOM 662 O O . LEU A 1 85 ? 26.602 6.255 -18.710 1.00 92.00 85 LEU A O 1
ATOM 666 N N . GLY A 1 86 ? 26.006 4.563 -17.345 1.00 88.94 86 GLY A N 1
ATOM 667 C CA . GLY A 1 86 ? 25.600 5.400 -16.212 1.00 88.94 86 GLY A CA 1
ATOM 668 C C . GLY A 1 86 ? 26.750 5.928 -15.346 1.00 88.94 86 GLY A C 1
ATOM 669 O O . GLY A 1 86 ? 26.508 6.728 -14.446 1.00 88.94 86 GLY A O 1
ATOM 670 N N . LYS A 1 87 ? 28.001 5.505 -15.575 1.00 90.50 87 LYS A N 1
ATOM 671 C CA . LYS A 1 87 ? 29.153 6.026 -14.819 1.00 90.50 87 LYS A CA 1
ATOM 672 C C . LYS A 1 87 ? 29.461 7.453 -15.243 1.00 90.50 87 LYS A C 1
ATOM 674 O O . LYS A 1 87 ? 29.502 7.745 -16.433 1.00 90.50 87 LYS A O 1
ATOM 679 N N . THR A 1 88 ? 29.767 8.311 -14.276 1.00 92.12 88 THR A N 1
ATOM 680 C CA . THR A 1 88 ? 30.326 9.639 -14.537 1.00 92.12 88 THR A CA 1
ATOM 681 C C . THR A 1 88 ? 31.684 9.522 -15.230 1.00 92.12 88 THR A C 1
ATOM 683 O O . THR A 1 88 ? 32.562 8.800 -14.757 1.00 92.12 88 THR A O 1
ATOM 686 N N . ILE A 1 89 ? 31.855 10.249 -16.337 1.00 90.56 89 ILE A N 1
ATOM 687 C CA . ILE A 1 89 ? 33.066 10.238 -17.168 1.00 90.56 89 ILE A CA 1
ATOM 688 C C . ILE A 1 89 ? 33.776 11.593 -17.112 1.00 90.56 89 ILE A C 1
ATOM 690 O O . ILE A 1 89 ? 34.939 11.659 -16.725 1.00 90.56 89 ILE A O 1
ATOM 694 N N . ALA A 1 90 ? 33.086 12.667 -17.502 1.00 86.12 90 ALA A N 1
ATOM 695 C CA . ALA A 1 90 ? 33.637 14.021 -17.591 1.00 86.12 90 ALA A CA 1
ATOM 696 C C . ALA A 1 90 ? 32.582 15.041 -17.157 1.00 86.12 90 ALA A C 1
ATOM 698 O O . ALA A 1 90 ? 31.399 14.817 -17.388 1.00 86.12 90 ALA A O 1
ATOM 699 N N . ASP A 1 91 ? 32.996 16.143 -16.527 1.00 85.25 91 ASP A N 1
ATOM 700 C CA . ASP A 1 91 ? 32.116 17.255 -16.127 1.00 85.25 91 ASP A CA 1
ATOM 701 C C . ASP A 1 91 ? 30.870 16.836 -15.324 1.00 85.25 91 ASP A C 1
ATOM 703 O O . ASP A 1 91 ? 29.791 17.402 -15.475 1.00 85.25 91 ASP A O 1
ATOM 707 N N . SER A 1 92 ? 31.005 15.824 -14.459 1.00 87.19 92 SER A N 1
ATOM 708 C CA . SER A 1 92 ? 29.889 15.207 -13.714 1.00 87.19 92 SER A CA 1
ATOM 709 C C . SER A 1 92 ? 28.807 14.545 -14.586 1.00 87.19 92 SER A C 1
ATOM 711 O O . SER A 1 92 ? 27.744 14.205 -14.078 1.00 87.19 92 SER A O 1
ATOM 713 N N . LYS A 1 93 ? 29.085 14.309 -15.872 1.00 91.50 93 LYS A N 1
ATOM 714 C CA . LYS A 1 93 ? 28.180 13.684 -16.843 1.00 91.50 93 LYS A CA 1
ATOM 715 C C . LYS A 1 93 ? 28.568 12.241 -17.132 1.00 91.50 93 LYS A C 1
ATOM 717 O O . LYS A 1 93 ? 29.750 11.898 -17.232 1.00 91.50 93 LYS A O 1
ATOM 722 N N . SER A 1 94 ? 27.557 11.403 -17.291 1.00 93.75 94 SER A N 1
ATOM 723 C CA . SER A 1 94 ? 27.652 10.031 -17.779 1.00 93.75 94 SER A CA 1
ATOM 724 C C . SER A 1 94 ? 27.561 9.960 -19.307 1.00 93.75 94 SER A C 1
ATOM 726 O O . SER A 1 94 ? 27.267 10.956 -19.970 1.00 93.75 94 SER A O 1
ATOM 728 N N . ALA A 1 95 ? 27.787 8.779 -19.893 1.00 92.88 95 ALA A N 1
ATOM 729 C CA . ALA A 1 95 ? 27.577 8.599 -21.332 1.00 92.88 95 ALA A CA 1
ATOM 730 C C . ALA A 1 95 ? 26.099 8.805 -21.708 1.00 92.88 95 ALA A C 1
ATOM 732 O O . ALA A 1 95 ? 25.808 9.325 -22.779 1.00 92.88 95 ALA A O 1
ATOM 733 N N . ILE A 1 96 ? 25.167 8.456 -20.816 1.00 91.56 96 ILE A N 1
ATOM 734 C CA . ILE A 1 96 ? 23.727 8.682 -21.012 1.00 91.56 96 ILE A CA 1
ATOM 735 C C . ILE A 1 96 ? 23.431 10.182 -21.135 1.00 91.56 96 ILE A C 1
ATOM 737 O O . ILE A 1 96 ? 22.737 10.595 -22.064 1.00 91.56 96 ILE A O 1
ATOM 741 N N . ASP A 1 97 ? 24.004 10.999 -20.248 1.00 90.12 97 ASP A N 1
ATOM 742 C CA . ASP A 1 97 ? 23.825 12.456 -20.277 1.00 90.12 97 ASP A CA 1
ATOM 743 C C . ASP A 1 97 ? 24.373 13.046 -21.580 1.00 90.12 97 ASP A C 1
ATOM 745 O O . ASP A 1 97 ? 23.707 13.831 -22.254 1.00 90.12 97 ASP A O 1
ATOM 749 N N . MET A 1 98 ? 25.566 12.603 -21.988 1.00 93.62 98 MET A N 1
ATOM 750 C CA . MET A 1 98 ? 26.199 13.056 -23.227 1.00 93.62 98 MET A CA 1
ATOM 751 C C . MET A 1 98 ? 25.417 12.614 -24.477 1.00 93.62 98 MET A C 1
ATOM 753 O O . MET A 1 98 ? 25.329 13.376 -25.440 1.00 93.62 98 MET A O 1
ATOM 757 N N . ALA A 1 99 ? 24.791 11.431 -24.462 1.00 91.62 99 ALA A N 1
ATOM 758 C CA . ALA A 1 99 ? 23.897 10.987 -25.534 1.00 91.62 99 ALA A CA 1
ATOM 759 C C . ALA A 1 99 ? 22.664 11.889 -25.654 1.00 91.62 99 ALA A C 1
ATOM 761 O O . ALA A 1 99 ? 22.252 12.231 -26.762 1.00 91.62 99 ALA A O 1
ATOM 762 N N . ALA A 1 100 ? 22.080 12.288 -24.520 1.00 87.88 100 ALA A N 1
ATOM 763 C CA . ALA A 1 100 ? 20.921 13.173 -24.484 1.00 87.88 100 ALA A CA 1
ATOM 764 C C . ALA A 1 100 ? 21.251 14.598 -24.969 1.00 87.88 100 ALA A C 1
ATOM 766 O O . ALA A 1 100 ? 20.409 15.235 -25.612 1.00 87.88 100 ALA A O 1
ATOM 767 N N . GLU A 1 101 ? 22.464 15.088 -24.694 1.00 89.12 101 GLU A N 1
ATOM 768 C CA . GLU A 1 101 ? 22.981 16.369 -25.200 1.00 89.12 101 GLU A CA 1
ATOM 769 C C . GLU A 1 101 ? 23.266 16.337 -26.706 1.00 89.12 101 GLU A C 1
ATOM 771 O O . GLU A 1 101 ? 23.058 17.337 -27.386 1.00 89.12 101 GLU A O 1
ATOM 776 N N . CYS A 1 102 ? 23.677 15.181 -27.236 1.00 89.50 102 CYS A N 1
ATOM 777 C CA . CYS A 1 102 ? 23.916 14.970 -28.666 1.00 89.50 102 CYS A CA 1
ATOM 778 C C . CYS A 1 102 ? 22.652 14.586 -29.461 1.00 89.50 102 CYS A C 1
ATOM 780 O O . CYS A 1 102 ? 22.784 14.134 -30.597 1.00 89.50 102 CYS A O 1
ATOM 782 N N . ASP A 1 103 ? 21.452 14.655 -28.869 1.00 86.81 103 ASP A N 1
ATOM 783 C CA . ASP A 1 103 ? 20.194 14.150 -29.459 1.00 86.81 103 ASP A CA 1
ATOM 784 C C . ASP A 1 103 ? 20.299 12.704 -29.997 1.00 86.81 103 ASP A C 1
ATOM 786 O O . ASP A 1 103 ? 19.621 12.302 -30.938 1.00 86.81 103 ASP A O 1
ATOM 790 N N . SER A 1 104 ? 21.159 11.898 -29.373 1.00 89.44 104 SER A N 1
ATOM 791 C CA . SER A 1 104 ? 21.547 10.556 -29.822 1.00 89.44 104 SER A CA 1
ATOM 792 C C . SER A 1 104 ? 21.162 9.463 -28.818 1.00 89.44 104 SER A C 1
ATOM 794 O O . SER A 1 104 ? 21.682 8.347 -28.848 1.00 89.44 104 SER A O 1
ATOM 796 N N . ILE A 1 105 ? 20.227 9.768 -27.915 1.00 87.94 105 ILE A N 1
ATOM 797 C CA . ILE A 1 105 ? 19.821 8.888 -26.813 1.00 87.94 105 ILE A CA 1
ATOM 798 C C . ILE A 1 105 ? 19.236 7.548 -27.283 1.00 87.94 105 ILE A C 1
ATOM 800 O O . ILE A 1 105 ? 19.314 6.561 -26.561 1.00 87.94 105 ILE A O 1
ATOM 804 N N . GLY A 1 106 ? 18.717 7.473 -28.515 1.00 86.81 106 GLY A N 1
ATOM 805 C CA . GLY A 1 106 ? 18.237 6.223 -29.112 1.00 86.81 106 GLY A CA 1
ATOM 806 C C . GLY A 1 106 ? 19.293 5.110 -29.124 1.00 86.81 106 GLY A C 1
ATOM 807 O O . GLY A 1 106 ? 18.955 3.950 -28.904 1.00 86.81 106 GLY A O 1
ATOM 808 N N . HIS A 1 107 ? 20.576 5.459 -29.278 1.00 88.69 107 HIS A N 1
ATOM 809 C CA . HIS A 1 107 ? 21.688 4.499 -29.263 1.00 88.69 107 HIS A CA 1
ATOM 810 C C . HIS A 1 107 ? 21.948 3.887 -27.878 1.00 88.69 107 HIS A C 1
ATOM 812 O O . HIS A 1 107 ? 22.458 2.774 -27.773 1.00 88.69 107 HIS A O 1
ATOM 818 N N . VAL A 1 108 ? 21.553 4.567 -26.797 1.00 90.31 108 VAL A N 1
ATOM 819 C CA . VAL A 1 108 ? 21.638 4.018 -25.432 1.00 90.31 108 VAL A CA 1
ATOM 820 C C . VAL A 1 108 ? 20.649 2.865 -25.239 1.00 90.31 108 VAL A C 1
ATOM 822 O O . VAL A 1 108 ? 20.863 2.007 -24.385 1.00 90.31 108 VAL A O 1
ATOM 825 N N . PHE A 1 109 ? 19.595 2.796 -26.054 1.00 90.88 109 PHE A N 1
ATOM 826 C CA . PHE A 1 109 ? 18.537 1.793 -25.958 1.00 90.88 109 PHE A CA 1
ATOM 827 C C . PHE A 1 109 ? 18.729 0.579 -26.875 1.00 90.88 109 PHE A C 1
ATOM 829 O O . PHE A 1 109 ? 17.784 -0.174 -27.112 1.00 90.88 109 PHE A O 1
ATOM 836 N N . GLU A 1 110 ? 19.946 0.347 -27.373 1.00 89.75 110 GLU A N 1
ATOM 837 C CA . GLU A 1 110 ? 20.256 -0.872 -28.120 1.00 89.75 110 GLU A CA 1
ATOM 838 C C . GLU A 1 110 ? 19.961 -2.130 -27.272 1.00 89.75 110 GLU A C 1
ATOM 840 O O . GLU A 1 110 ? 20.524 -2.274 -26.183 1.00 89.75 110 GLU A O 1
ATOM 845 N N . PRO A 1 111 ? 19.108 -3.070 -27.739 1.00 91.19 111 PRO A N 1
ATOM 846 C CA . PRO A 1 111 ? 18.595 -4.160 -26.902 1.00 91.19 111 PRO A CA 1
ATOM 847 C C . PRO A 1 111 ? 19.656 -5.031 -26.214 1.00 91.19 111 PRO A C 1
ATOM 849 O O . PRO A 1 111 ? 19.453 -5.472 -25.084 1.00 91.19 111 PRO A O 1
ATOM 852 N N . GLU A 1 112 ? 20.801 -5.261 -26.862 1.00 88.50 112 GLU A N 1
ATOM 853 C CA . GLU A 1 112 ? 21.887 -6.092 -26.322 1.00 88.50 112 GLU A CA 1
ATOM 854 C C . GLU A 1 112 ? 22.493 -5.524 -25.026 1.00 88.50 112 GLU A C 1
ATOM 856 O O . GLU A 1 112 ? 22.923 -6.294 -24.167 1.00 88.50 112 GLU A O 1
ATOM 861 N N . LEU A 1 113 ? 22.474 -4.197 -24.831 1.00 90.19 113 LEU A N 1
ATOM 862 C CA . LEU A 1 113 ? 22.949 -3.551 -23.596 1.00 90.19 113 LEU A CA 1
ATOM 863 C C . LEU A 1 113 ? 22.076 -3.861 -22.376 1.00 90.19 113 LEU A C 1
ATOM 865 O O . LEU A 1 113 ? 22.543 -3.795 -21.233 1.00 90.19 113 LEU A O 1
ATOM 869 N N . TRP A 1 114 ? 20.808 -4.173 -22.637 1.00 92.00 114 TRP A N 1
ATOM 870 C CA . TRP A 1 114 ? 19.747 -4.316 -21.646 1.00 92.00 114 TRP A CA 1
ATOM 871 C C . TRP A 1 114 ? 19.293 -5.763 -21.477 1.00 92.00 114 TRP A C 1
ATOM 873 O O . TRP A 1 114 ? 18.346 -6.039 -20.741 1.00 92.00 114 TRP A O 1
ATOM 883 N N . LYS A 1 115 ? 19.971 -6.716 -22.125 1.00 90.56 115 LYS A N 1
ATOM 884 C CA . LYS A 1 115 ? 19.698 -8.143 -21.965 1.00 90.56 115 LYS A CA 1
ATOM 885 C C . LYS A 1 115 ? 19.773 -8.535 -20.485 1.00 90.56 115 LYS A C 1
ATOM 887 O O . LYS A 1 115 ? 20.819 -8.415 -19.856 1.00 90.56 115 LYS A O 1
ATOM 892 N N . GLY A 1 116 ? 18.660 -9.036 -19.945 1.00 88.50 116 GLY A N 1
ATOM 893 C CA . GLY A 1 116 ? 18.530 -9.392 -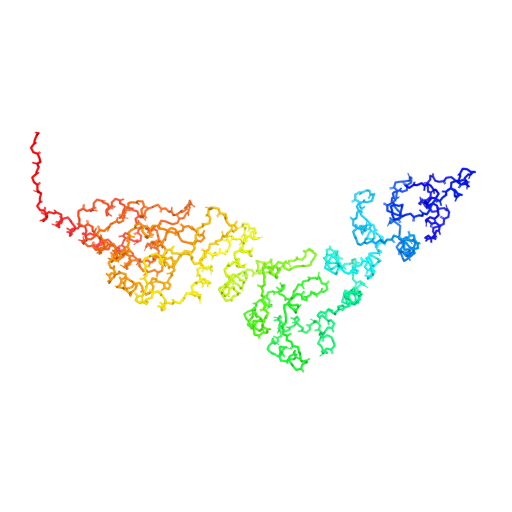18.526 1.00 88.50 116 GLY A CA 1
ATOM 894 C C . GLY A 1 116 ? 18.276 -8.218 -17.569 1.00 88.50 116 GLY A C 1
ATOM 895 O O . GLY A 1 116 ? 18.139 -8.462 -16.377 1.00 88.50 116 GLY A O 1
ATOM 896 N N . HIS A 1 117 ? 18.163 -6.989 -18.081 1.00 91.12 117 HIS A N 1
ATOM 897 C CA . HIS A 1 117 ? 18.022 -5.735 -17.326 1.00 91.12 117 HIS A CA 1
ATOM 898 C C . HIS A 1 117 ? 16.854 -4.884 -17.856 1.00 91.12 117 HIS A C 1
ATOM 900 O O . HIS A 1 117 ? 16.975 -3.682 -18.091 1.00 91.12 117 HIS A O 1
ATOM 906 N N . ALA A 1 118 ? 15.722 -5.538 -18.139 1.00 90.88 118 ALA A N 1
ATOM 907 C CA . ALA A 1 118 ? 14.556 -4.887 -18.734 1.00 90.88 118 ALA A CA 1
ATOM 908 C C . ALA A 1 118 ? 13.959 -3.807 -17.817 1.00 90.88 118 ALA A C 1
ATOM 910 O O . ALA A 1 118 ? 13.530 -2.765 -18.294 1.00 90.88 118 ALA A O 1
ATOM 911 N N . GLU A 1 119 ? 13.964 -4.021 -16.503 1.00 90.62 119 GLU A N 1
ATOM 912 C CA . GLU A 1 119 ? 13.422 -3.044 -15.560 1.00 90.62 119 GLU A CA 1
ATOM 913 C C . GLU A 1 119 ? 14.279 -1.775 -15.484 1.00 90.62 119 GLU A C 1
ATOM 915 O O . GLU A 1 119 ? 13.745 -0.667 -15.507 1.00 90.62 119 GLU A O 1
ATOM 920 N N . GLU A 1 120 ? 15.606 -1.908 -15.460 1.00 92.50 120 GLU A N 1
ATOM 921 C CA . GLU A 1 120 ? 16.519 -0.766 -15.500 1.00 92.50 120 GLU A CA 1
ATOM 922 C C . GLU A 1 120 ? 16.385 0.013 -16.818 1.00 92.50 120 GLU A C 1
ATOM 924 O O . GLU A 1 120 ? 16.434 1.244 -16.806 1.00 92.50 120 GLU A O 1
ATOM 929 N N . PHE A 1 121 ? 16.155 -0.692 -17.934 1.00 93.56 121 PHE A N 1
ATOM 930 C CA . PHE A 1 121 ? 15.833 -0.084 -19.228 1.00 93.56 121 PHE A CA 1
ATOM 931 C C . PHE A 1 121 ? 14.566 0.765 -19.138 1.00 93.56 121 PHE A C 1
ATOM 933 O O . PHE A 1 121 ? 14.586 1.937 -19.511 1.00 93.56 121 PHE A O 1
ATOM 940 N N . GLU A 1 122 ? 13.473 0.186 -18.635 1.00 93.44 122 GLU A N 1
ATOM 941 C CA . GLU A 1 122 ? 12.188 0.875 -18.522 1.00 93.44 122 GLU A CA 1
ATOM 942 C C . GLU A 1 122 ? 12.314 2.097 -17.607 1.00 93.44 122 GLU A C 1
ATOM 944 O O . GLU A 1 122 ? 11.860 3.185 -17.957 1.00 93.44 122 GLU A O 1
ATOM 949 N N . ASN A 1 123 ? 12.992 1.954 -16.468 1.00 93.06 123 ASN A N 1
ATOM 950 C CA . ASN A 1 123 ? 13.197 3.054 -15.531 1.00 93.06 123 ASN A CA 1
ATOM 951 C C . ASN A 1 123 ? 13.986 4.210 -16.146 1.00 93.06 123 ASN A C 1
ATOM 953 O O . ASN A 1 123 ? 13.557 5.356 -16.017 1.00 93.06 123 ASN A O 1
ATOM 957 N N . LEU A 1 124 ? 15.082 3.924 -16.857 1.00 91.75 124 LEU A N 1
ATOM 958 C CA . LEU A 1 124 ? 15.815 4.961 -17.576 1.00 91.75 124 LEU A CA 1
ATOM 959 C C . LEU A 1 124 ? 14.952 5.586 -18.677 1.00 91.75 124 LEU A C 1
ATOM 961 O O . LEU A 1 124 ? 14.913 6.804 -18.819 1.00 91.75 124 LEU A O 1
ATOM 965 N N . PHE A 1 125 ? 14.249 4.771 -19.465 1.00 92.81 125 PHE A N 1
ATOM 966 C CA . PHE A 1 125 ? 13.417 5.271 -20.555 1.00 92.81 125 PHE A CA 1
ATOM 967 C C . PHE A 1 125 ? 12.374 6.269 -20.042 1.00 92.81 125 PHE A C 1
ATOM 969 O O . PHE A 1 125 ? 12.206 7.335 -20.629 1.00 92.81 125 PHE A O 1
ATOM 976 N N . PHE A 1 126 ? 11.710 5.965 -18.926 1.00 92.69 126 PHE A N 1
ATOM 977 C CA . PHE A 1 126 ? 10.658 6.813 -18.366 1.00 92.69 126 PHE A CA 1
ATOM 978 C C . PHE A 1 126 ? 11.153 7.946 -17.453 1.00 92.69 126 PHE A C 1
ATOM 980 O O . PHE A 1 126 ? 10.366 8.848 -17.171 1.00 92.69 126 PHE A O 1
ATOM 987 N N . SER A 1 127 ? 12.428 7.971 -17.045 1.00 90.12 127 SER A N 1
ATOM 988 C CA . SER A 1 127 ? 13.034 9.148 -16.392 1.00 90.12 127 SER A CA 1
ATOM 989 C C . SER A 1 127 ? 13.447 10.231 -17.397 1.00 90.12 127 SER A C 1
ATOM 991 O O . SER A 1 127 ? 13.616 11.400 -17.054 1.00 90.12 127 SER A O 1
ATOM 993 N N . LEU A 1 128 ? 13.611 9.874 -18.674 1.00 87.12 128 LEU A N 1
ATOM 994 C CA . LEU A 1 128 ? 13.907 10.849 -19.718 1.00 87.12 128 LEU A CA 1
ATOM 995 C C . LEU A 1 128 ? 12.666 11.653 -20.119 1.00 87.12 128 LEU A C 1
ATOM 997 O O . LEU A 1 128 ? 11.552 11.129 -20.257 1.00 87.12 128 LEU A O 1
ATOM 1001 N N . LYS A 1 129 ? 12.894 12.936 -20.425 1.00 84.56 129 LYS A N 1
ATOM 1002 C CA . LYS A 1 129 ? 11.868 13.811 -21.000 1.00 84.56 129 LYS A CA 1
ATOM 1003 C C . LYS A 1 129 ? 11.328 13.232 -22.310 1.00 84.56 129 LYS A C 1
ATOM 1005 O O . LYS A 1 129 ? 12.062 12.651 -23.109 1.00 84.56 129 LYS A O 1
ATOM 1010 N N . GLN A 1 130 ? 10.027 13.404 -22.530 1.00 84.25 130 GLN A N 1
ATOM 1011 C CA . GLN A 1 130 ? 9.306 12.785 -23.644 1.00 84.25 130 GLN A CA 1
ATOM 1012 C C . GLN A 1 130 ? 9.863 13.180 -25.019 1.00 84.25 130 GLN A C 1
ATOM 1014 O O . GLN A 1 130 ? 9.942 12.341 -25.911 1.00 84.25 130 GLN A O 1
ATOM 1019 N N . ASP A 1 131 ? 10.291 14.432 -25.189 1.00 83.81 131 ASP A N 1
ATOM 1020 C CA . ASP A 1 131 ? 10.876 14.955 -26.428 1.00 83.81 131 ASP A CA 1
ATOM 1021 C C . ASP A 1 131 ? 12.142 14.203 -26.851 1.00 83.81 131 ASP A C 1
ATOM 1023 O O . ASP A 1 131 ? 12.375 14.034 -28.047 1.00 83.81 131 ASP A O 1
ATOM 1027 N N . LYS A 1 132 ? 12.909 13.693 -25.881 1.00 82.06 132 LYS A N 1
ATOM 1028 C CA . LYS A 1 132 ? 14.136 12.924 -26.118 1.00 82.06 132 LYS A CA 1
ATOM 1029 C C . LYS A 1 132 ? 13.872 11.483 -26.551 1.00 82.06 132 LYS A C 1
ATOM 1031 O O . LYS A 1 132 ? 14.732 10.873 -27.171 1.00 82.06 132 LYS A O 1
ATOM 1036 N N . ARG A 1 133 ? 12.688 10.940 -26.265 1.00 84.56 133 ARG A N 1
ATOM 1037 C CA . ARG A 1 133 ? 12.326 9.537 -26.546 1.00 84.56 133 ARG A CA 1
ATOM 1038 C C . ARG A 1 133 ? 11.139 9.367 -27.494 1.00 84.56 133 ARG A C 1
ATOM 1040 O O . ARG A 1 133 ? 10.689 8.249 -27.710 1.00 84.56 133 ARG A O 1
ATOM 1047 N N . LYS A 1 134 ? 10.631 10.460 -28.068 1.00 81.50 134 LYS A N 1
ATOM 1048 C CA . LYS A 1 134 ? 9.416 10.485 -28.905 1.00 81.50 134 LYS A CA 1
ATOM 1049 C C . LYS A 1 134 ? 9.494 9.591 -30.150 1.00 81.50 134 LYS A C 1
ATOM 1051 O O . LYS A 1 134 ? 8.468 9.073 -30.577 1.00 81.50 134 LYS A O 1
ATOM 1056 N N . ASP A 1 135 ? 10.693 9.422 -30.706 1.00 82.12 135 ASP A N 1
ATOM 1057 C CA . ASP A 1 135 ? 10.935 8.663 -31.939 1.00 82.12 135 ASP A CA 1
ATOM 1058 C C . ASP A 1 135 ? 11.309 7.197 -31.654 1.00 82.12 135 ASP A C 1
ATOM 1060 O O . ASP A 1 135 ? 11.631 6.439 -32.567 1.00 82.12 135 ASP A O 1
ATOM 1064 N N . VAL A 1 136 ? 11.276 6.788 -30.382 1.00 83.94 136 VAL A N 1
ATOM 1065 C CA . VAL A 1 136 ? 11.642 5.445 -29.939 1.00 83.94 136 VAL A CA 1
ATOM 1066 C C . VAL A 1 136 ? 10.381 4.653 -29.592 1.00 83.94 136 VAL A C 1
ATOM 1068 O O . VAL A 1 136 ? 9.637 5.018 -28.679 1.00 83.94 136 VAL A O 1
ATOM 1071 N N . ASP A 1 137 ? 10.148 3.538 -30.292 1.00 88.50 137 ASP A N 1
ATOM 1072 C CA . ASP A 1 137 ? 9.053 2.621 -29.964 1.00 88.50 137 ASP A CA 1
ATOM 1073 C C . ASP A 1 137 ? 9.406 1.788 -28.724 1.00 88.50 137 ASP A C 1
ATOM 1075 O O . ASP A 1 137 ? 10.160 0.811 -28.772 1.00 88.50 137 ASP A O 1
ATOM 1079 N N . PHE A 1 138 ? 8.840 2.203 -27.592 1.00 91.31 138 PHE A N 1
ATOM 1080 C CA . PHE A 1 138 ? 9.030 1.551 -26.304 1.00 91.31 138 PHE A CA 1
ATOM 1081 C C . PHE A 1 138 ? 8.634 0.068 -26.316 1.00 91.31 138 PHE A C 1
ATOM 1083 O O . PHE A 1 138 ? 9.404 -0.767 -25.844 1.00 91.31 138 PHE A O 1
ATOM 1090 N N . TYR A 1 139 ? 7.455 -0.279 -26.844 1.00 90.00 139 TYR A N 1
ATOM 1091 C CA . TYR A 1 139 ? 6.963 -1.657 -26.773 1.00 90.00 139 TYR A CA 1
ATOM 1092 C C . TYR A 1 139 ? 7.749 -2.576 -27.705 1.00 90.00 139 TYR A C 1
ATOM 1094 O O . TYR A 1 139 ? 7.992 -3.734 -27.358 1.00 90.00 139 TYR A O 1
ATOM 1102 N N . GLU A 1 140 ? 8.186 -2.068 -28.862 1.00 90.88 140 GLU A N 1
ATOM 1103 C CA . GLU A 1 140 ? 9.074 -2.815 -29.750 1.00 90.88 140 GLU A CA 1
ATOM 1104 C C . GLU A 1 140 ? 10.414 -3.120 -29.063 1.00 90.88 140 GLU A C 1
ATOM 1106 O O . GLU A 1 140 ? 10.878 -4.264 -29.092 1.00 90.88 140 GLU A O 1
ATOM 1111 N N . LEU A 1 141 ? 11.024 -2.131 -28.402 1.00 92.44 141 LEU A N 1
ATOM 1112 C CA . LEU A 1 141 ? 12.268 -2.331 -27.658 1.00 92.44 141 LEU A CA 1
ATOM 1113 C C . LEU A 1 141 ? 12.093 -3.279 -26.475 1.00 92.44 141 LEU A C 1
ATOM 1115 O O . LEU A 1 141 ? 12.885 -4.207 -26.320 1.00 92.44 141 LEU A O 1
ATOM 1119 N N . GLN A 1 142 ? 11.040 -3.095 -25.679 1.00 93.00 142 GLN A N 1
ATOM 1120 C CA . GLN A 1 142 ? 10.732 -3.956 -24.541 1.00 93.00 142 GLN A CA 1
ATOM 1121 C C . GLN A 1 142 ? 10.579 -5.419 -24.990 1.00 93.00 142 GLN A C 1
ATOM 1123 O O . GLN A 1 142 ? 11.137 -6.327 -24.371 1.00 93.00 142 GLN A O 1
ATOM 1128 N N . ALA A 1 143 ? 9.882 -5.656 -26.108 1.00 92.44 143 ALA A N 1
ATOM 1129 C CA . ALA A 1 143 ? 9.727 -6.985 -26.689 1.00 92.44 143 ALA A CA 1
ATOM 1130 C C . ALA A 1 143 ? 11.065 -7.571 -27.171 1.00 92.44 143 ALA A C 1
ATOM 1132 O O . ALA A 1 143 ? 11.352 -8.736 -26.889 1.00 92.44 143 ALA A O 1
ATOM 1133 N N . LYS A 1 144 ? 11.910 -6.776 -27.848 1.00 94.44 144 LYS A N 1
ATOM 1134 C CA . LYS A 1 144 ? 13.254 -7.207 -28.278 1.00 94.44 144 LYS A CA 1
ATOM 1135 C C . LYS A 1 144 ? 14.137 -7.576 -27.085 1.00 94.44 144 LYS A C 1
ATOM 1137 O O . LYS A 1 144 ? 14.746 -8.642 -27.095 1.00 94.44 144 LYS A O 1
ATOM 1142 N N . ILE A 1 145 ? 14.171 -6.741 -26.047 1.00 94.00 145 ILE A N 1
ATOM 1143 C CA . ILE A 1 145 ? 14.963 -6.976 -24.830 1.00 94.00 145 ILE A CA 1
ATOM 1144 C C . ILE A 1 145 ? 14.489 -8.247 -24.114 1.00 94.00 145 ILE A C 1
ATOM 1146 O O . ILE A 1 145 ? 15.307 -9.097 -23.761 1.00 94.00 145 ILE A O 1
ATOM 1150 N N . ALA A 1 146 ? 13.176 -8.426 -23.950 1.00 93.19 146 ALA A N 1
ATOM 1151 C CA . ALA A 1 146 ? 12.622 -9.633 -23.340 1.00 93.19 146 ALA A CA 1
ATOM 1152 C C . ALA A 1 146 ? 12.964 -10.899 -24.147 1.00 93.19 146 ALA A C 1
ATOM 1154 O O . ALA A 1 146 ? 13.357 -11.916 -23.564 1.00 93.19 146 ALA A O 1
ATOM 1155 N N . ALA A 1 147 ? 12.893 -10.824 -25.481 1.00 94.19 147 ALA A N 1
ATOM 1156 C CA . ALA A 1 147 ? 13.215 -11.935 -26.372 1.00 94.19 147 ALA A CA 1
ATOM 1157 C C . ALA A 1 147 ? 14.685 -12.372 -26.265 1.00 94.19 147 ALA A C 1
ATOM 1159 O O . ALA A 1 147 ? 14.964 -13.571 -26.298 1.00 94.19 147 ALA A O 1
ATOM 1160 N N . LEU A 1 148 ? 15.623 -11.440 -26.042 1.00 92.88 148 LEU A N 1
ATOM 1161 C CA . LEU A 1 148 ? 17.035 -11.769 -25.786 1.00 92.88 148 LEU A CA 1
ATOM 1162 C C . LEU A 1 148 ? 17.236 -12.611 -24.517 1.00 92.88 148 LEU A C 1
ATOM 1164 O O . LEU A 1 148 ? 18.232 -13.329 -24.401 1.00 92.88 148 LEU A O 1
ATOM 1168 N N . SER A 1 149 ? 16.293 -12.548 -23.577 1.00 89.31 149 SER A N 1
ATOM 1169 C CA . SER A 1 149 ? 16.248 -13.375 -22.367 1.00 89.31 149 SER A CA 1
ATOM 1170 C C . SER A 1 149 ? 15.304 -14.580 -22.485 1.00 89.31 149 SER A C 1
ATOM 1172 O O . SER A 1 149 ? 15.043 -15.238 -21.480 1.00 89.31 149 SER A O 1
ATOM 1174 N N . GLY A 1 150 ? 14.783 -14.878 -23.681 1.00 90.44 150 GLY A N 1
ATOM 1175 C CA . GLY A 1 150 ? 13.844 -15.981 -23.912 1.00 90.44 150 GLY A CA 1
ATOM 1176 C C . GLY A 1 150 ? 12.466 -15.776 -23.273 1.00 90.44 150 GLY A C 1
ATOM 1177 O O . GLY A 1 150 ? 11.742 -16.747 -23.066 1.00 90.44 150 GLY A O 1
ATOM 1178 N N . LYS A 1 151 ? 12.105 -14.533 -22.934 1.00 91.88 151 LYS A N 1
ATOM 1179 C CA . LYS A 1 151 ? 10.822 -14.170 -22.318 1.00 91.88 151 LYS A CA 1
ATOM 1180 C C . LYS A 1 151 ? 9.931 -13.441 -23.326 1.00 91.88 151 LYS A C 1
ATOM 1182 O O . LYS A 1 151 ? 10.420 -12.827 -24.271 1.00 91.88 151 LYS A O 1
ATOM 1187 N N . LYS A 1 152 ? 8.617 -13.468 -23.097 1.00 92.44 152 LYS A N 1
ATOM 1188 C CA . LYS A 1 152 ? 7.650 -12.591 -23.775 1.00 92.44 152 LYS A CA 1
ATOM 1189 C C . LYS A 1 152 ? 7.143 -11.543 -22.792 1.00 92.44 152 LYS A C 1
ATOM 1191 O O . LYS A 1 152 ? 6.952 -11.850 -21.619 1.00 92.44 152 LYS A O 1
ATOM 1196 N N . THR A 1 153 ? 6.925 -10.322 -23.268 1.00 93.75 153 THR A N 1
ATOM 1197 C CA . THR A 1 153 ? 6.278 -9.272 -22.470 1.00 93.75 153 THR A CA 1
ATOM 1198 C C . THR A 1 153 ? 4.772 -9.496 -22.435 1.00 93.75 153 THR A C 1
ATOM 1200 O O . THR A 1 153 ? 4.206 -10.083 -23.363 1.00 93.75 153 THR A O 1
ATOM 1203 N N . ARG A 1 154 ? 4.094 -8.970 -21.408 1.00 94.25 154 ARG A N 1
ATOM 1204 C CA . ARG A 1 154 ? 2.627 -9.005 -21.359 1.00 94.25 154 ARG A CA 1
ATOM 1205 C C . ARG A 1 154 ? 2.000 -8.331 -22.581 1.00 94.25 154 ARG A C 1
ATOM 1207 O O . ARG A 1 154 ? 1.092 -8.897 -23.178 1.00 94.25 154 ARG A O 1
ATOM 1214 N N . ALA A 1 155 ? 2.540 -7.192 -23.018 1.00 93.44 155 ALA A N 1
ATOM 1215 C CA . ALA A 1 155 ? 2.094 -6.508 -24.233 1.00 93.44 155 ALA A CA 1
ATOM 1216 C C . ALA A 1 155 ? 2.198 -7.395 -25.491 1.00 93.44 155 ALA A C 1
ATOM 1218 O O . ALA A 1 155 ? 1.286 -7.395 -26.314 1.00 93.44 155 ALA A O 1
ATOM 1219 N N . ALA A 1 156 ? 3.267 -8.190 -25.631 1.00 93.69 156 ALA A N 1
ATOM 1220 C CA . ALA A 1 156 ? 3.409 -9.127 -26.746 1.00 93.69 156 ALA A CA 1
ATOM 1221 C C . ALA A 1 156 ? 2.389 -10.277 -26.676 1.00 93.69 156 ALA A C 1
ATOM 1223 O O . ALA A 1 156 ? 1.803 -10.626 -27.696 1.00 93.69 156 ALA A O 1
ATOM 1224 N N . VAL A 1 157 ? 2.136 -10.824 -25.480 1.00 95.38 157 VAL A N 1
ATOM 1225 C CA . VAL A 1 157 ? 1.118 -11.871 -25.263 1.00 95.38 157 VAL A CA 1
ATOM 1226 C C . VAL A 1 157 ? -0.283 -11.364 -25.622 1.00 95.38 157 VAL A C 1
ATOM 1228 O O . VAL A 1 157 ? -1.017 -12.044 -26.332 1.00 95.38 157 VAL A O 1
ATOM 1231 N N . LEU A 1 158 ? -0.640 -10.15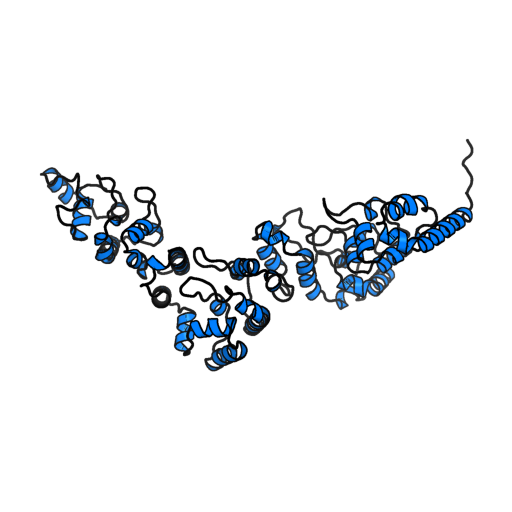1 -25.189 1.00 95.62 158 LEU A N 1
ATOM 1232 C CA . LEU A 1 158 ? -1.921 -9.525 -25.531 1.00 95.62 158 LEU A CA 1
ATOM 1233 C C . LEU A 1 158 ? -2.050 -9.284 -27.039 1.00 95.62 158 LEU A C 1
ATOM 1235 O O . LEU A 1 158 ? -3.082 -9.595 -27.633 1.00 95.62 158 LEU A O 1
ATOM 1239 N N . LYS A 1 159 ? -0.980 -8.806 -27.681 1.00 94.44 159 LYS A N 1
ATOM 1240 C CA . LYS A 1 159 ? -0.962 -8.570 -29.126 1.00 94.44 159 LYS A CA 1
ATOM 1241 C C . LYS A 1 159 ? -1.161 -9.858 -29.930 1.00 94.44 159 LYS A C 1
ATOM 1243 O O . LYS A 1 159 ? -1.903 -9.849 -30.908 1.00 94.44 159 LYS A O 1
ATOM 1248 N N . GLU A 1 160 ? -0.548 -10.969 -29.516 1.00 94.31 160 GLU A N 1
ATOM 1249 C CA . GLU A 1 160 ? -0.769 -12.295 -30.124 1.00 94.31 160 GLU A CA 1
ATOM 1250 C C . GLU A 1 160 ? -2.230 -12.762 -29.995 1.00 94.31 160 GLU A C 1
ATOM 1252 O O . GLU A 1 160 ? -2.736 -13.443 -30.884 1.00 94.31 160 GLU A O 1
ATOM 1257 N N . ALA A 1 161 ? -2.922 -12.335 -28.936 1.00 94.38 161 ALA A N 1
ATOM 1258 C CA . ALA A 1 161 ? -4.353 -12.549 -28.724 1.00 94.38 161 ALA A CA 1
ATOM 1259 C C . ALA A 1 161 ? -5.261 -11.525 -29.446 1.00 94.38 161 ALA A C 1
ATOM 1261 O O . ALA A 1 161 ? -6.481 -11.568 -29.287 1.00 94.38 161 ALA A O 1
ATOM 1262 N N . GLY A 1 162 ? -4.706 -10.595 -30.234 1.00 95.19 162 GLY A N 1
ATOM 1263 C CA . GLY A 1 162 ? -5.481 -9.549 -30.915 1.00 95.19 162 GLY A CA 1
ATOM 1264 C C . GLY A 1 162 ? -6.038 -8.477 -29.968 1.00 95.19 162 GLY A C 1
ATOM 1265 O O . GLY A 1 162 ? -7.121 -7.931 -30.206 1.00 95.19 162 GLY A O 1
ATOM 1266 N N . ILE A 1 163 ? -5.329 -8.214 -28.868 1.00 95.56 163 ILE A N 1
ATOM 1267 C CA . ILE A 1 163 ? -5.662 -7.198 -27.869 1.00 95.56 163 ILE A CA 1
ATOM 1268 C C . ILE A 1 163 ? -4.551 -6.148 -27.850 1.00 95.56 163 ILE A C 1
ATOM 1270 O O . ILE A 1 163 ? -3.405 -6.441 -27.510 1.00 95.56 163 ILE A O 1
ATOM 1274 N N . GLU A 1 164 ? -4.895 -4.908 -28.184 1.00 92.81 164 GLU A N 1
ATOM 1275 C CA . GLU A 1 164 ? -3.962 -3.783 -28.103 1.00 92.81 164 GLU A CA 1
ATOM 1276 C C . GLU A 1 164 ? -3.853 -3.255 -26.663 1.00 92.81 164 GLU A C 1
ATOM 1278 O O . GLU A 1 164 ? -4.819 -3.249 -25.897 1.00 92.81 164 GLU A O 1
ATOM 1283 N N . THR A 1 165 ? -2.684 -2.735 -26.275 1.00 91.38 165 THR A N 1
ATOM 1284 C CA . THR A 1 165 ? -2.468 -2.204 -24.911 1.00 91.38 165 THR A CA 1
ATOM 1285 C C . THR A 1 165 ? -3.370 -1.005 -24.584 1.00 91.38 165 THR A C 1
ATOM 1287 O O . THR A 1 165 ? -3.724 -0.780 -23.425 1.00 91.38 165 THR A O 1
ATOM 1290 N N . SER A 1 166 ? -3.802 -0.251 -25.600 1.00 91.81 166 SER A N 1
ATOM 1291 C CA . SER A 1 166 ? -4.778 0.839 -25.467 1.00 91.81 166 SER A CA 1
ATOM 1292 C C . SER A 1 166 ? -6.180 0.350 -25.081 1.00 91.81 166 SER A C 1
ATOM 1294 O O . SER A 1 166 ? -6.913 1.071 -24.395 1.00 91.81 166 SER A O 1
ATOM 1296 N N . GLU A 1 167 ? -6.554 -0.873 -25.473 1.00 94.75 167 GLU A N 1
ATOM 1297 C CA . GLU A 1 167 ? -7.824 -1.491 -25.082 1.00 94.75 167 GLU A CA 1
ATOM 1298 C C . GLU A 1 167 ? -7.842 -1.800 -23.586 1.00 94.75 167 GLU A C 1
ATOM 1300 O O . GLU A 1 167 ? -8.853 -1.541 -22.935 1.00 94.75 167 GLU A O 1
ATOM 1305 N N . VAL A 1 168 ? -6.716 -2.260 -23.022 1.00 94.50 168 VAL A N 1
ATOM 1306 C CA . VAL A 1 168 ? -6.582 -2.507 -21.574 1.00 94.50 168 VAL A CA 1
ATOM 1307 C C . VAL A 1 168 ? -6.843 -1.214 -20.801 1.00 94.50 168 VAL A C 1
ATOM 1309 O O . VAL A 1 168 ? -7.678 -1.175 -19.898 1.00 94.50 168 VAL A O 1
ATOM 1312 N N . ARG A 1 169 ? -6.198 -0.111 -21.206 1.00 91.50 169 ARG A N 1
ATOM 1313 C CA . ARG A 1 169 ? -6.393 1.199 -20.560 1.00 91.50 169 ARG A CA 1
ATOM 1314 C C . ARG A 1 169 ? -7.817 1.690 -20.655 1.00 91.50 169 ARG A C 1
ATOM 1316 O O . ARG A 1 169 ? -8.357 2.209 -19.682 1.00 91.50 169 ARG A O 1
ATOM 1323 N N . THR A 1 170 ? -8.422 1.525 -21.825 1.00 94.50 170 THR A N 1
ATOM 1324 C CA . THR A 1 170 ? -9.809 1.916 -22.026 1.00 94.50 170 THR A CA 1
ATOM 1325 C C . THR A 1 170 ? -10.701 1.090 -21.108 1.00 94.50 170 THR A C 1
ATOM 1327 O O . THR A 1 170 ? -11.480 1.675 -20.369 1.00 94.50 170 THR A O 1
ATOM 1330 N N . ALA A 1 171 ? -10.547 -0.234 -21.050 1.00 95.69 171 ALA A N 1
ATOM 1331 C CA . ALA A 1 171 ? -11.336 -1.101 -20.176 1.00 95.69 171 ALA A CA 1
ATOM 1332 C C . ALA A 1 171 ? -11.255 -0.700 -18.692 1.00 95.69 171 ALA A C 1
ATOM 1334 O O . ALA A 1 171 ? -12.289 -0.590 -18.025 1.00 95.69 171 ALA A O 1
ATOM 1335 N N . PHE A 1 172 ? -10.049 -0.410 -18.199 1.00 94.69 172 PHE A N 1
ATOM 1336 C CA . PHE A 1 172 ? -9.819 0.012 -16.816 1.00 94.69 172 PHE A CA 1
ATOM 1337 C C . PHE A 1 172 ? -10.348 1.422 -16.541 1.00 94.69 172 PHE A C 1
ATOM 1339 O O . PHE A 1 172 ? -10.982 1.632 -15.517 1.00 94.69 172 PHE A O 1
ATOM 1346 N N . GLY A 1 173 ? -10.158 2.367 -17.464 1.00 92.31 173 GLY A N 1
ATOM 1347 C CA . GLY A 1 173 ? -10.612 3.750 -17.331 1.00 92.31 173 GLY A CA 1
ATOM 1348 C C . GLY A 1 173 ? -12.086 3.925 -17.697 1.00 92.31 173 GLY A C 1
ATOM 1349 O O . GLY A 1 173 ? -12.975 3.746 -16.873 1.00 92.31 173 GLY A O 1
ATOM 1350 N N . THR A 1 174 ? -12.382 4.265 -18.949 1.00 91.75 174 THR A N 1
ATOM 1351 C CA . THR A 1 174 ? -13.720 4.712 -19.397 1.00 91.75 174 THR A CA 1
ATOM 1352 C C . THR A 1 174 ? -14.596 3.627 -20.037 1.00 91.75 174 THR A C 1
ATOM 1354 O O . THR A 1 174 ? -15.770 3.854 -20.307 1.00 91.75 174 THR A O 1
ATOM 1357 N N . GLY A 1 175 ? -14.035 2.453 -20.300 1.00 92.12 175 GLY A N 1
ATOM 1358 C CA . GLY A 1 175 ? -14.647 1.343 -21.028 1.00 92.12 175 GLY A CA 1
ATOM 1359 C C . GLY A 1 175 ? -15.387 0.348 -20.138 1.00 92.12 175 GLY A C 1
ATOM 1360 O O . GLY A 1 175 ? -15.811 0.668 -19.032 1.00 92.12 175 GLY A O 1
ATOM 1361 N N . ASP A 1 176 ? -15.536 -0.882 -20.621 1.00 94.25 176 ASP A N 1
ATOM 1362 C CA . ASP A 1 176 ? -16.262 -1.958 -19.940 1.00 94.25 176 ASP A CA 1
ATOM 1363 C C . ASP A 1 176 ? -15.282 -3.071 -19.539 1.00 94.25 176 ASP A C 1
ATOM 1365 O O . ASP A 1 176 ? -14.776 -3.804 -20.392 1.00 94.25 176 ASP A O 1
ATOM 1369 N N . LEU A 1 177 ? -14.979 -3.152 -18.239 1.00 95.19 177 LEU A N 1
ATOM 1370 C CA . LEU A 1 177 ? -14.022 -4.119 -17.698 1.00 95.19 177 LEU A CA 1
ATOM 1371 C C . LEU A 1 177 ? -14.523 -5.559 -17.852 1.00 95.19 177 LEU A C 1
ATOM 1373 O O . LEU A 1 177 ? -13.735 -6.439 -18.184 1.00 95.19 177 LEU A O 1
ATOM 1377 N N . ASP A 1 178 ? -15.822 -5.795 -17.670 1.00 95.38 178 ASP A N 1
ATOM 1378 C CA . ASP A 1 178 ? -16.402 -7.139 -17.704 1.00 95.38 178 ASP A CA 1
ATOM 1379 C C . ASP A 1 178 ? -16.308 -7.716 -19.130 1.00 95.38 178 ASP A C 1
ATOM 1381 O O . ASP A 1 178 ? -15.912 -8.867 -19.327 1.00 95.38 178 ASP A O 1
ATOM 1385 N N . LYS A 1 179 ? -16.550 -6.879 -20.152 1.00 96.00 179 LYS A N 1
ATOM 1386 C CA . LYS A 1 179 ? -16.312 -7.252 -21.560 1.00 96.00 179 LYS A CA 1
ATOM 1387 C C . LYS A 1 179 ? -14.845 -7.523 -21.868 1.00 96.00 179 LYS A C 1
ATOM 1389 O O . LYS A 1 179 ? -14.548 -8.424 -22.648 1.00 96.00 179 LYS A O 1
ATOM 1394 N N . PHE A 1 180 ? -13.933 -6.746 -21.293 1.00 96.50 180 PHE A N 1
ATOM 1395 C CA . PHE A 1 180 ? -12.503 -6.957 -21.497 1.00 96.50 180 PHE A CA 1
ATOM 1396 C C . PHE A 1 180 ? -12.025 -8.274 -20.876 1.00 96.50 180 PHE A C 1
ATOM 1398 O O . PHE A 1 180 ? -11.316 -9.033 -21.532 1.00 96.50 180 PHE A O 1
ATOM 1405 N N . VAL A 1 181 ? -12.473 -8.587 -19.658 1.00 96.38 181 VAL A N 1
ATOM 1406 C CA . VAL A 1 181 ? -12.176 -9.866 -18.998 1.00 96.38 181 VAL A CA 1
ATOM 1407 C C . VAL A 1 181 ? -12.732 -11.043 -19.806 1.00 96.38 181 VAL A C 1
ATOM 1409 O O . VAL A 1 181 ? -12.027 -12.034 -19.989 1.00 96.38 181 VAL A O 1
ATOM 1412 N N . ALA A 1 182 ? -13.940 -10.924 -20.367 1.00 96.06 182 ALA A N 1
ATOM 1413 C CA . ALA A 1 182 ? -14.483 -11.936 -21.275 1.00 96.06 182 ALA A CA 1
ATOM 1414 C C . ALA A 1 182 ? -13.623 -12.103 -22.543 1.00 96.06 182 ALA A C 1
ATOM 1416 O O . ALA A 1 182 ? -13.298 -13.227 -22.913 1.00 96.06 182 ALA A O 1
ATOM 1417 N N . LYS A 1 183 ? -13.172 -10.998 -23.157 1.00 96.56 183 LYS A N 1
ATOM 1418 C CA . LYS A 1 183 ? -12.275 -11.032 -24.327 1.00 96.56 183 LYS A CA 1
ATOM 1419 C C . LYS A 1 183 ? -10.940 -11.723 -24.014 1.00 96.56 183 LYS A C 1
ATOM 1421 O O . LYS A 1 183 ? -10.440 -12.472 -24.848 1.00 96.56 183 LYS A O 1
ATOM 1426 N N . LEU A 1 184 ? -10.367 -11.495 -22.827 1.00 96.81 184 LEU A N 1
ATOM 1427 C CA . LEU A 1 184 ? -9.173 -12.219 -22.373 1.00 96.81 184 LEU A CA 1
ATOM 1428 C C . LEU A 1 184 ? -9.454 -13.722 -22.264 1.00 96.81 184 LEU A C 1
ATOM 1430 O O . LEU A 1 184 ? -8.689 -14.520 -22.803 1.00 96.81 184 LEU A O 1
ATOM 1434 N N . ALA A 1 185 ? -10.565 -14.097 -21.628 1.00 95.88 185 ALA A N 1
ATOM 1435 C CA . ALA A 1 185 ? -10.947 -15.494 -21.444 1.00 95.88 185 ALA A CA 1
ATOM 1436 C C . ALA A 1 185 ? -11.183 -16.222 -22.780 1.00 95.88 185 ALA A C 1
ATOM 1438 O O . ALA A 1 185 ? -10.707 -17.345 -22.947 1.00 95.88 185 ALA A O 1
ATOM 1439 N N . ASP A 1 186 ? -11.831 -15.571 -23.752 1.00 96.50 186 ASP A N 1
ATOM 1440 C CA . ASP A 1 186 ? -12.039 -16.105 -25.107 1.00 96.50 186 ASP A CA 1
ATOM 1441 C C . ASP A 1 186 ? -10.712 -16.379 -25.837 1.00 96.50 186 ASP A C 1
ATOM 1443 O O . ASP A 1 186 ? -10.618 -17.296 -26.655 1.00 96.50 186 ASP A O 1
ATOM 1447 N N . ALA A 1 187 ? -9.665 -15.615 -25.511 1.00 96.06 187 ALA A N 1
ATOM 1448 C CA . ALA A 1 187 ? -8.308 -15.820 -26.010 1.00 96.06 187 ALA A CA 1
ATOM 1449 C C . ALA A 1 187 ? -7.476 -16.808 -25.165 1.00 96.06 187 ALA A C 1
ATOM 1451 O O . ALA A 1 187 ? -6.287 -16.993 -25.428 1.00 96.06 187 ALA A O 1
ATOM 1452 N N . GLY A 1 188 ? -8.068 -17.443 -24.147 1.00 95.88 188 GLY A N 1
ATOM 1453 C CA . GLY A 1 188 ? -7.370 -18.351 -23.232 1.00 95.88 188 GLY A CA 1
ATOM 1454 C C . GLY A 1 188 ? -6.437 -17.646 -22.242 1.00 95.88 188 GLY A C 1
ATOM 1455 O O . GLY A 1 188 ? -5.523 -18.273 -21.707 1.00 95.88 188 GLY A O 1
ATOM 1456 N N . LEU A 1 189 ? -6.642 -16.349 -22.009 1.00 96.62 189 LEU A N 1
ATOM 1457 C CA . LEU A 1 189 ? -5.890 -15.530 -21.064 1.00 96.62 189 LEU A CA 1
ATOM 1458 C C . LEU A 1 189 ? -6.752 -15.172 -19.849 1.00 96.62 189 LEU A C 1
ATOM 1460 O O . LEU A 1 189 ? -7.979 -15.200 -19.886 1.00 96.62 189 LEU A O 1
ATOM 1464 N N . GLN A 1 190 ? -6.092 -14.786 -18.763 1.00 96.19 190 GLN A N 1
ATOM 1465 C CA . GLN A 1 190 ? -6.731 -14.206 -17.584 1.00 96.19 190 GLN A CA 1
ATOM 1466 C C . GLN A 1 190 ? -6.200 -12.795 -17.350 1.00 96.19 190 GLN A C 1
ATOM 1468 O O . GLN A 1 190 ? -5.159 -12.420 -17.905 1.00 96.19 190 GLN A O 1
ATOM 1473 N N . LEU A 1 191 ? -6.936 -12.021 -16.552 1.00 96.69 191 LEU A N 1
ATOM 1474 C CA . LEU A 1 191 ? -6.469 -10.734 -16.053 1.00 96.69 191 LEU A CA 1
ATOM 1475 C C . LEU A 1 191 ? -5.319 -10.974 -15.071 1.00 96.69 191 LEU A C 1
ATOM 1477 O O . LEU A 1 191 ? -5.484 -11.756 -14.140 1.00 96.69 191 LEU A O 1
ATOM 1481 N N . THR A 1 192 ? -4.187 -10.303 -15.269 1.00 97.38 192 THR A N 1
ATOM 1482 C CA . THR A 1 192 ? -3.007 -10.443 -14.403 1.00 97.38 192 THR A CA 1
ATOM 1483 C C . THR A 1 192 ? -2.555 -9.100 -13.844 1.00 97.38 192 THR A C 1
ATOM 1485 O O . THR A 1 192 ? -2.935 -8.036 -14.343 1.00 97.38 192 THR A O 1
ATOM 1488 N N . LEU A 1 193 ? -1.694 -9.116 -12.820 1.00 97.31 193 LEU A N 1
ATOM 1489 C CA . LEU A 1 193 ? -1.103 -7.880 -12.289 1.00 97.31 193 LEU A CA 1
ATOM 1490 C C . LEU A 1 193 ? -0.298 -7.123 -13.351 1.00 97.31 193 LEU A C 1
ATOM 1492 O O . LEU A 1 193 ? -0.236 -5.894 -13.310 1.00 97.31 193 LEU A O 1
ATOM 1496 N N . ASP A 1 194 ? 0.267 -7.828 -14.332 1.00 95.88 194 ASP A N 1
ATOM 1497 C CA . ASP A 1 194 ? 0.993 -7.207 -15.438 1.00 95.88 194 ASP A CA 1
ATOM 1498 C C . ASP A 1 194 ? 0.091 -6.327 -16.316 1.00 95.88 194 ASP A C 1
ATOM 1500 O O . ASP A 1 194 ? 0.576 -5.330 -16.842 1.00 95.88 194 ASP A O 1
ATOM 1504 N N . ASP A 1 195 ? -1.213 -6.620 -16.431 1.00 96.94 195 ASP A N 1
ATOM 1505 C CA . ASP A 1 195 ? -2.171 -5.744 -17.133 1.00 96.94 195 ASP A CA 1
ATOM 1506 C C . ASP A 1 195 ? -2.345 -4.403 -16.406 1.00 96.94 195 ASP A C 1
ATOM 1508 O O . ASP A 1 195 ? -2.489 -3.343 -17.026 1.00 96.94 195 ASP A O 1
ATOM 1512 N N . VAL A 1 196 ? -2.279 -4.432 -15.073 1.00 96.50 196 VAL A N 1
ATOM 1513 C CA . VAL A 1 196 ? -2.322 -3.228 -14.238 1.00 96.50 196 VAL A CA 1
ATOM 1514 C C . VAL A 1 196 ? -1.019 -2.434 -14.352 1.00 96.50 196 VAL A C 1
ATOM 1516 O O . VAL A 1 196 ? -1.044 -1.201 -14.398 1.00 96.50 196 VAL A O 1
ATOM 1519 N N . LYS A 1 197 ? 0.111 -3.148 -14.429 1.00 95.81 197 LYS A N 1
ATOM 1520 C CA . LYS A 1 197 ? 1.469 -2.599 -14.544 1.00 95.81 197 LYS A CA 1
ATOM 1521 C C . LYS A 1 197 ? 1.831 -2.143 -15.960 1.00 95.81 197 LYS A C 1
ATOM 1523 O O . LYS A 1 197 ? 2.884 -1.533 -16.138 1.00 95.81 197 LYS A O 1
ATOM 1528 N N . LEU A 1 198 ? 0.991 -2.393 -16.969 1.00 94.56 198 LEU A N 1
ATOM 1529 C CA . LEU A 1 198 ? 1.205 -1.842 -18.307 1.00 94.56 198 LEU A CA 1
ATOM 1530 C C . LEU A 1 198 ? 1.314 -0.322 -18.227 1.00 94.56 198 LEU A C 1
ATOM 1532 O O . LEU A 1 198 ? 0.453 0.344 -17.656 1.00 94.56 198 LEU A O 1
ATOM 1536 N N . VAL A 1 199 ? 2.345 0.225 -18.859 1.00 93.00 199 VAL A N 1
ATOM 1537 C CA . VAL A 1 199 ? 2.624 1.663 -18.916 1.00 93.00 199 VAL A CA 1
ATOM 1538 C C . VAL A 1 199 ? 2.280 2.238 -20.284 1.00 93.00 199 VAL A C 1
ATOM 1540 O O . VAL A 1 199 ? 2.334 1.503 -21.267 1.00 93.00 199 VAL A O 1
ATOM 1543 N N . ASP A 1 200 ? 1.891 3.512 -20.375 1.00 89.94 200 ASP A N 1
ATOM 1544 C CA . ASP A 1 200 ? 1.697 4.201 -21.662 1.00 89.94 200 ASP A CA 1
ATOM 1545 C C . ASP A 1 200 ? 2.986 4.870 -22.157 1.00 89.94 200 ASP A C 1
ATOM 1547 O O . ASP A 1 200 ? 4.084 4.626 -21.663 1.00 89.94 200 ASP A O 1
ATOM 1551 N N . ARG A 1 201 ? 2.841 5.740 -23.163 1.00 85.75 201 ARG A N 1
ATOM 1552 C CA . ARG A 1 201 ? 3.927 6.546 -23.720 1.00 85.75 201 ARG A CA 1
ATOM 1553 C C . ARG A 1 201 ? 4.571 7.464 -22.680 1.00 85.75 201 ARG A C 1
ATOM 1555 O O . ARG A 1 201 ? 5.757 7.761 -22.811 1.00 85.75 201 ARG A O 1
ATOM 1562 N N . GLU A 1 202 ? 3.832 7.913 -21.669 1.00 88.19 202 GLU A N 1
ATOM 1563 C CA . GLU A 1 202 ? 4.380 8.742 -20.593 1.00 88.19 202 GLU A CA 1
ATOM 1564 C C . GLU A 1 202 ? 5.070 7.908 -19.514 1.00 88.19 202 GLU A C 1
ATOM 1566 O O . GLU A 1 202 ? 6.024 8.397 -18.911 1.00 88.19 202 GLU A O 1
ATOM 1571 N N . GLY A 1 203 ? 4.673 6.646 -19.351 1.00 90.75 203 GLY A N 1
ATOM 1572 C CA . GLY A 1 203 ? 5.169 5.744 -18.308 1.00 90.75 203 GLY A CA 1
ATOM 1573 C C . GLY A 1 203 ? 4.160 5.501 -17.194 1.00 90.75 203 GLY A C 1
ATOM 1574 O O . GLY A 1 203 ? 4.476 4.827 -16.217 1.00 90.75 203 GLY A O 1
ATOM 1575 N N . ASP A 1 204 ? 2.953 6.043 -17.329 1.00 94.44 204 ASP A N 1
ATOM 1576 C CA . ASP A 1 204 ? 1.909 5.916 -16.324 1.00 94.44 204 ASP A CA 1
ATOM 1577 C C . ASP A 1 204 ? 1.336 4.517 -16.342 1.00 94.44 204 ASP A C 1
ATOM 1579 O O . ASP A 1 204 ? 0.955 4.050 -17.407 1.00 94.44 204 ASP A O 1
ATOM 1583 N N . HIS A 1 205 ? 1.209 3.859 -15.193 1.00 95.44 205 HIS A N 1
ATOM 1584 C CA . HIS A 1 205 ? 0.534 2.563 -15.087 1.00 95.44 205 HIS A CA 1
ATOM 1585 C C . HIS A 1 205 ? -0.986 2.685 -15.319 1.00 95.44 205 HIS A C 1
ATOM 1587 O O . HIS A 1 205 ? -1.552 3.781 -15.350 1.00 95.44 205 HIS A O 1
ATOM 1593 N N . THR A 1 206 ? -1.693 1.563 -15.466 1.00 95.44 206 THR A N 1
ATOM 1594 C CA . THR A 1 206 ? -3.127 1.562 -15.814 1.00 95.44 206 THR A CA 1
ATOM 1595 C C . THR A 1 206 ? -4.014 2.213 -14.732 1.00 95.44 206 THR A C 1
ATOM 1597 O O . THR A 1 206 ? -5.037 2.827 -15.041 1.00 95.44 206 THR A O 1
ATOM 1600 N N . LEU A 1 207 ? -3.595 2.155 -13.461 1.00 95.94 207 LEU A N 1
ATOM 1601 C CA . LEU A 1 207 ? -4.234 2.849 -12.323 1.00 95.94 207 LEU A CA 1
ATOM 1602 C C . LEU A 1 207 ? -3.780 4.311 -12.107 1.00 95.94 207 LEU A C 1
ATOM 1604 O O . LEU A 1 207 ? -3.956 4.852 -11.021 1.00 95.94 207 LEU A O 1
ATOM 1608 N N . TYR A 1 208 ? -3.154 4.968 -13.083 1.00 95.19 208 TYR A N 1
ATOM 1609 C CA . TYR A 1 208 ? -2.679 6.343 -12.881 1.00 95.19 208 TYR A CA 1
ATOM 1610 C C . TYR A 1 208 ? -3.819 7.370 -12.831 1.00 95.19 208 TYR A C 1
ATOM 1612 O O . TYR A 1 208 ? -3.798 8.309 -12.038 1.00 95.19 208 TYR A O 1
ATOM 1620 N N . ALA A 1 209 ? -4.829 7.209 -13.688 1.00 93.38 209 ALA A N 1
ATOM 1621 C CA . ALA A 1 209 ? -5.940 8.147 -13.800 1.00 93.38 209 ALA A CA 1
ATOM 1622 C C . ALA A 1 209 ? -7.055 7.842 -12.789 1.00 93.38 209 ALA A C 1
ATOM 1624 O O . ALA A 1 209 ? -7.383 6.682 -12.544 1.00 93.38 209 ALA A O 1
ATOM 1625 N N . LYS A 1 210 ? -7.722 8.893 -12.291 1.00 95.00 210 LYS A N 1
ATOM 1626 C CA . LYS A 1 210 ? -8.854 8.786 -11.356 1.00 95.00 210 LYS A CA 1
ATOM 1627 C C . LYS A 1 210 ? -9.959 7.832 -11.833 1.00 95.00 210 LYS A C 1
ATOM 1629 O O . LYS A 1 210 ? -10.444 7.030 -11.046 1.00 95.00 210 LYS A O 1
ATOM 1634 N N . ALA A 1 211 ? -10.314 7.869 -13.120 1.00 94.25 211 ALA A N 1
ATOM 1635 C CA . ALA A 1 211 ? -11.360 7.009 -13.685 1.00 94.25 211 ALA A CA 1
ATOM 1636 C C . ALA A 1 211 ? -11.066 5.505 -13.516 1.00 94.25 211 ALA A C 1
ATOM 1638 O O . ALA A 1 211 ? -11.988 4.716 -13.343 1.00 94.25 211 ALA A O 1
ATOM 1639 N N . SER A 1 212 ? -9.790 5.101 -13.519 1.00 94.69 212 SER A N 1
ATOM 1640 C CA . SER A 1 212 ? -9.417 3.699 -13.305 1.00 94.69 212 SER A CA 1
ATOM 1641 C C . SER A 1 212 ? -9.709 3.231 -11.876 1.00 94.69 212 SER A C 1
ATOM 1643 O O . SER A 1 212 ? -10.066 2.074 -11.657 1.00 94.69 212 SER A O 1
ATOM 1645 N N . TRP A 1 213 ? -9.606 4.135 -10.898 1.00 95.75 213 TRP A N 1
ATOM 1646 C CA . TRP A 1 213 ? -9.873 3.836 -9.492 1.00 95.75 213 TRP A CA 1
ATOM 1647 C C . TRP A 1 213 ? -11.358 3.635 -9.185 1.00 95.75 213 TRP A C 1
ATOM 1649 O O . TRP A 1 213 ? -11.695 2.864 -8.289 1.00 95.75 213 TRP A O 1
ATOM 1659 N N . GLU A 1 214 ? -12.260 4.241 -9.963 1.00 93.19 214 G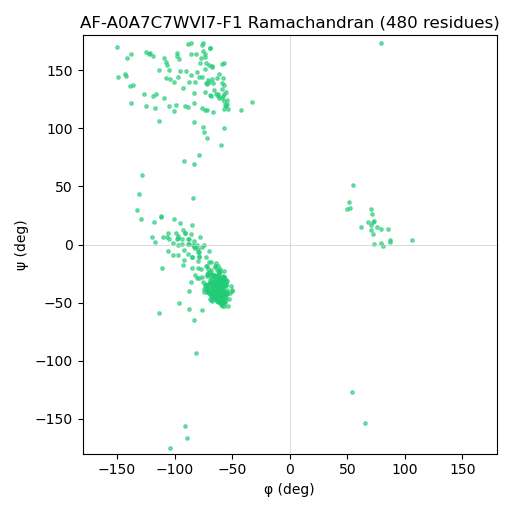LU A N 1
ATOM 1660 C CA . GLU A 1 214 ? -13.709 4.013 -9.839 1.00 93.19 214 GLU A CA 1
ATOM 1661 C C . GLU A 1 214 ? -14.089 2.544 -10.089 1.00 93.19 214 GLU A C 1
ATOM 1663 O O . GLU A 1 214 ? -15.124 2.074 -9.621 1.00 93.19 214 GLU A O 1
ATOM 1668 N N . LYS A 1 215 ? -13.227 1.792 -10.786 1.00 93.81 215 LYS A N 1
ATOM 1669 C CA . LYS A 1 215 ? -13.390 0.357 -11.047 1.00 93.81 215 LYS A CA 1
ATOM 1670 C C . LYS A 1 215 ? -12.475 -0.531 -10.211 1.00 93.81 215 LYS A C 1
ATOM 1672 O O . LYS A 1 215 ? -12.486 -1.744 -10.421 1.00 93.81 215 LYS A O 1
ATOM 1677 N N . PHE A 1 216 ? -11.699 0.029 -9.282 1.00 95.88 216 PHE A N 1
ATOM 1678 C CA . PHE A 1 216 ? -10.663 -0.713 -8.561 1.00 95.88 216 PHE A CA 1
ATOM 1679 C C . PHE A 1 216 ? -11.205 -1.966 -7.865 1.00 95.88 216 PHE A C 1
ATOM 1681 O O . PHE A 1 216 ? -10.604 -3.027 -7.974 1.00 95.88 216 PHE A O 1
ATOM 1688 N N . GLU A 1 217 ? -12.383 -1.890 -7.244 1.00 94.88 217 GLU A N 1
ATOM 1689 C CA . GLU A 1 217 ? -13.020 -3.045 -6.593 1.00 94.88 217 GLU A CA 1
ATOM 1690 C C . GLU A 1 217 ? -13.304 -4.192 -7.575 1.00 94.88 217 GLU A C 1
ATOM 1692 O O . GLU A 1 217 ? -13.036 -5.352 -7.267 1.00 94.88 217 GLU A O 1
ATOM 1697 N N . LYS A 1 218 ? -13.783 -3.878 -8.788 1.00 95.00 218 LYS A N 1
ATOM 1698 C CA . LYS A 1 218 ? -14.001 -4.886 -9.835 1.00 95.00 218 LYS A CA 1
ATOM 1699 C C . LYS A 1 218 ? -12.683 -5.456 -10.358 1.00 95.00 218 LYS A C 1
ATOM 1701 O O . LYS A 1 218 ? -12.593 -6.658 -10.587 1.00 95.00 218 LYS A O 1
ATOM 1706 N N . ILE A 1 219 ? -11.671 -4.604 -10.538 1.00 96.19 219 ILE A N 1
ATOM 1707 C CA . ILE A 1 219 ? -10.326 -5.016 -10.965 1.00 96.19 219 ILE A CA 1
ATOM 1708 C C . ILE A 1 219 ? -9.735 -5.980 -9.933 1.00 96.19 219 ILE A C 1
ATOM 1710 O O . ILE A 1 219 ? -9.290 -7.066 -10.292 1.00 96.19 219 ILE A O 1
ATOM 1714 N N . HIS A 1 220 ? -9.786 -5.610 -8.654 1.00 96.44 220 HIS A N 1
ATOM 1715 C CA . HIS A 1 220 ? -9.321 -6.434 -7.547 1.00 96.44 220 HIS A CA 1
ATOM 1716 C C . HIS A 1 220 ? -10.056 -7.779 -7.503 1.00 96.44 220 HIS A C 1
ATOM 1718 O O . HIS A 1 220 ? -9.409 -8.821 -7.474 1.00 96.44 220 HIS A O 1
ATOM 1724 N N . ALA A 1 221 ? -11.390 -7.782 -7.595 1.00 95.50 221 ALA A N 1
ATOM 1725 C CA . ALA A 1 221 ? -12.170 -9.019 -7.616 1.00 95.50 221 ALA A CA 1
ATOM 1726 C C . ALA A 1 221 ? -11.804 -9.934 -8.801 1.00 95.50 221 ALA A C 1
ATOM 1728 O O . ALA A 1 221 ? -11.689 -11.147 -8.627 1.00 95.50 221 ALA A O 1
ATOM 1729 N N . ALA A 1 222 ? -11.587 -9.368 -9.993 1.00 96.00 222 ALA A N 1
ATOM 1730 C CA . ALA A 1 222 ? -11.179 -10.128 -11.173 1.00 96.00 222 ALA A CA 1
ATOM 1731 C C . ALA A 1 222 ? -9.762 -10.717 -11.037 1.00 96.00 222 ALA A C 1
ATOM 1733 O O . ALA A 1 222 ? -9.542 -11.859 -11.432 1.00 96.00 222 ALA A O 1
ATOM 1734 N N . LEU A 1 223 ? -8.824 -9.975 -10.438 1.00 97.19 223 LEU A N 1
ATOM 1735 C CA . LEU A 1 223 ? -7.472 -10.459 -10.138 1.00 97.19 223 LEU A CA 1
ATOM 1736 C C . LEU A 1 223 ? -7.500 -11.600 -9.114 1.00 97.19 223 LEU A C 1
ATOM 1738 O O . LEU A 1 223 ? -6.915 -12.654 -9.352 1.00 97.19 223 LEU A O 1
ATOM 1742 N N . VAL A 1 224 ? -8.258 -11.444 -8.025 1.00 95.56 224 VAL A N 1
ATOM 1743 C CA . VAL A 1 224 ? -8.436 -12.503 -7.018 1.00 95.56 224 VAL A CA 1
ATOM 1744 C C . VAL A 1 224 ? -9.052 -13.758 -7.644 1.00 95.56 224 VAL A C 1
ATOM 1746 O O . VAL A 1 224 ? -8.600 -14.867 -7.368 1.00 95.56 224 VAL A O 1
ATOM 1749 N N . ALA A 1 225 ? -10.043 -13.607 -8.529 1.00 95.00 225 ALA A N 1
ATOM 1750 C CA . ALA A 1 225 ? -10.643 -14.732 -9.249 1.00 95.00 225 ALA A CA 1
ATOM 1751 C C . ALA A 1 225 ? -9.655 -15.444 -10.195 1.00 95.00 225 ALA A C 1
ATOM 1753 O O . ALA A 1 225 ? -9.804 -16.642 -10.438 1.00 95.00 225 ALA A O 1
ATOM 1754 N N . ALA A 1 226 ? -8.642 -14.731 -10.697 1.00 95.75 226 ALA A N 1
ATOM 1755 C CA . ALA A 1 226 ? -7.538 -15.288 -11.478 1.00 95.75 226 ALA A CA 1
ATOM 1756 C C . ALA A 1 226 ? -6.407 -15.883 -10.608 1.00 95.75 226 ALA A C 1
ATOM 1758 O O . ALA A 1 226 ? -5.454 -16.444 -11.140 1.00 95.75 226 ALA A O 1
ATOM 1759 N N . GLY A 1 227 ? -6.509 -15.801 -9.276 1.00 95.88 227 GLY A N 1
ATOM 1760 C CA . GLY A 1 227 ? -5.481 -16.280 -8.347 1.00 95.88 227 GLY A CA 1
ATOM 1761 C C . GLY A 1 227 ? -4.288 -15.334 -8.187 1.00 95.88 227 GLY A C 1
ATOM 1762 O O . GLY A 1 227 ? -3.265 -15.734 -7.633 1.00 95.88 227 GLY A O 1
ATOM 1763 N N . GLU A 1 228 ? -4.407 -14.092 -8.655 1.00 97.25 228 GLU A N 1
ATOM 1764 C CA . GLU A 1 228 ? -3.388 -13.057 -8.495 1.00 97.25 228 GLU A CA 1
ATOM 1765 C C . GLU A 1 228 ? -3.434 -12.457 -7.084 1.00 97.25 228 GLU A C 1
ATOM 1767 O O . GLU A 1 228 ? -4.505 -12.247 -6.509 1.00 97.25 228 GLU A O 1
ATOM 1772 N N . VAL A 1 229 ? -2.262 -12.125 -6.540 1.00 94.81 229 VAL A N 1
ATOM 1773 C CA . VAL A 1 229 ? -2.120 -11.523 -5.208 1.00 94.81 229 VAL A CA 1
ATOM 1774 C C . VAL A 1 229 ? -1.334 -10.225 -5.326 1.00 94.81 229 VAL A C 1
ATOM 1776 O O . VAL A 1 229 ? -0.175 -10.236 -5.728 1.00 94.81 229 VAL A O 1
ATOM 1779 N N . MET A 1 230 ? -1.952 -9.103 -4.948 1.00 96.00 230 MET A N 1
ATOM 1780 C CA . MET A 1 230 ? -1.263 -7.813 -4.850 1.00 96.00 230 MET A CA 1
ATOM 1781 C C . MET A 1 230 ? -0.325 -7.828 -3.638 1.00 96.00 230 MET A C 1
ATOM 1783 O O . MET A 1 230 ? -0.750 -7.549 -2.512 1.00 96.00 230 MET A O 1
ATOM 1787 N N . ASP A 1 231 ? 0.924 -8.224 -3.864 1.00 95.50 231 ASP A N 1
ATOM 1788 C CA . ASP A 1 231 ? 2.003 -8.174 -2.877 1.00 95.50 231 ASP A CA 1
ATOM 1789 C C . ASP A 1 231 ? 2.417 -6.720 -2.554 1.00 95.50 231 ASP A C 1
ATOM 1791 O O . ASP A 1 231 ? 1.985 -5.783 -3.231 1.00 95.50 231 ASP A O 1
ATOM 1795 N N . PRO A 1 232 ? 3.232 -6.481 -1.512 1.00 96.56 232 PRO A N 1
ATOM 1796 C CA . PRO A 1 232 ? 3.676 -5.129 -1.186 1.00 96.56 232 PRO A CA 1
ATOM 1797 C C . PRO A 1 232 ? 4.364 -4.405 -2.353 1.00 96.56 232 PRO A C 1
ATOM 1799 O O . PRO A 1 232 ? 4.071 -3.237 -2.607 1.00 96.56 232 PRO A O 1
ATOM 1802 N N . GLU A 1 233 ? 5.217 -5.094 -3.117 1.00 96.62 233 GLU A N 1
ATOM 1803 C CA . GLU A 1 233 ? 5.941 -4.509 -4.257 1.00 96.62 233 GLU A CA 1
ATOM 1804 C C . GLU A 1 233 ? 5.011 -4.030 -5.379 1.00 96.62 233 GLU A C 1
ATOM 1806 O O . GLU A 1 233 ? 5.290 -3.016 -6.024 1.00 96.62 233 GLU A O 1
ATOM 1811 N N . PHE A 1 234 ? 3.871 -4.693 -5.594 1.00 97.62 234 PHE A N 1
ATOM 1812 C CA . PHE A 1 23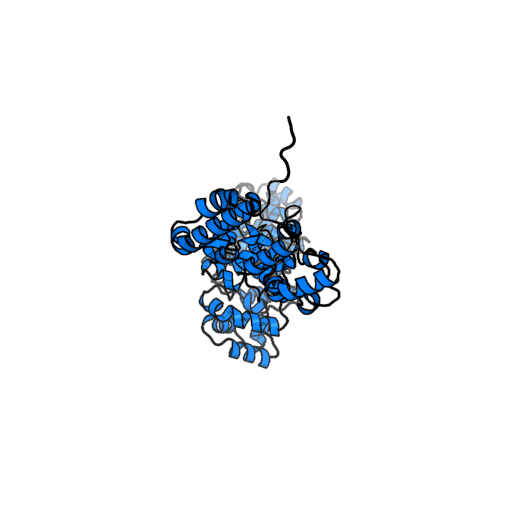4 ? 2.849 -4.245 -6.536 1.00 97.62 234 PHE A CA 1
ATOM 1813 C C . PHE A 1 234 ? 2.428 -2.797 -6.272 1.00 97.62 234 PHE A C 1
ATOM 1815 O O . PHE A 1 234 ? 2.391 -1.997 -7.206 1.00 97.62 234 PHE A O 1
ATOM 1822 N N . PHE A 1 235 ? 2.162 -2.424 -5.017 1.00 97.81 235 PHE A N 1
ATOM 1823 C CA . PHE A 1 235 ? 1.691 -1.077 -4.679 1.00 97.81 235 PHE A CA 1
ATOM 1824 C C . PHE A 1 235 ? 2.752 0.005 -4.919 1.00 97.81 235 PHE A C 1
ATOM 1826 O O . PHE A 1 235 ? 2.410 1.156 -5.204 1.00 97.81 235 PHE A O 1
ATOM 1833 N N . PHE A 1 236 ? 4.034 -0.359 -4.863 1.00 97.31 236 PHE A N 1
ATOM 1834 C CA . PHE A 1 236 ? 5.157 0.545 -5.128 1.00 97.31 236 PHE A CA 1
ATOM 1835 C C . PHE A 1 236 ? 5.647 0.509 -6.574 1.00 97.31 236 PHE A C 1
ATOM 1837 O O . PHE A 1 236 ? 6.547 1.275 -6.925 1.00 97.31 236 PHE A O 1
ATOM 1844 N N . PHE A 1 237 ? 5.023 -0.303 -7.430 1.00 97.12 237 PHE A N 1
ATOM 1845 C CA . PHE A 1 237 ? 5.331 -0.329 -8.849 1.00 97.12 237 PHE A CA 1
ATOM 1846 C C . PHE A 1 237 ? 5.207 1.070 -9.458 1.00 97.12 237 PHE A C 1
ATOM 1848 O O . PHE A 1 237 ? 4.149 1.700 -9.399 1.00 97.12 237 PHE A O 1
ATOM 1855 N N . LYS A 1 238 ? 6.295 1.519 -10.085 1.00 95.50 238 LYS A N 1
ATOM 1856 C CA . LYS A 1 238 ? 6.385 2.714 -10.925 1.00 95.50 238 LYS A CA 1
ATOM 1857 C C . LYS A 1 238 ? 7.455 2.519 -11.989 1.00 95.50 238 LYS A C 1
ATOM 1859 O O . LYS A 1 238 ? 8.248 1.576 -11.912 1.00 95.50 238 LYS A O 1
ATOM 1864 N N . ARG A 1 239 ? 7.509 3.446 -12.946 1.00 92.88 239 ARG A N 1
ATOM 1865 C CA . ARG A 1 239 ? 8.595 3.538 -13.923 1.00 92.88 239 ARG A CA 1
ATOM 1866 C C . ARG A 1 239 ? 9.211 4.925 -13.955 1.00 92.88 239 ARG A C 1
ATOM 1868 O O . ARG A 1 239 ? 8.501 5.918 -14.082 1.00 92.88 239 ARG A O 1
ATOM 1875 N N . GLY A 1 240 ? 10.538 4.969 -13.858 1.00 90.00 240 GLY A N 1
ATOM 1876 C CA . GLY A 1 240 ? 11.303 6.214 -13.847 1.00 90.00 240 GLY A CA 1
ATOM 1877 C C . GLY A 1 240 ? 10.800 7.175 -12.769 1.00 90.00 240 GLY A C 1
ATOM 1878 O O . GLY A 1 240 ? 10.633 6.792 -11.608 1.00 90.00 240 GLY A O 1
ATOM 1879 N N . ASP A 1 241 ? 10.502 8.405 -13.182 1.00 90.06 241 ASP A N 1
ATOM 1880 C CA . ASP A 1 241 ? 10.050 9.479 -12.289 1.00 90.06 241 ASP A CA 1
ATOM 1881 C C . ASP A 1 241 ? 8.519 9.551 -12.141 1.00 90.06 241 ASP A C 1
ATOM 1883 O O . ASP A 1 241 ? 7.994 10.524 -11.600 1.00 90.06 241 ASP A O 1
ATOM 1887 N N . ARG A 1 242 ? 7.779 8.549 -12.639 1.00 93.25 242 ARG A N 1
ATOM 1888 C CA . ARG A 1 242 ? 6.312 8.521 -12.541 1.00 93.25 242 ARG A CA 1
ATOM 1889 C C . ARG A 1 242 ? 5.837 8.115 -11.148 1.00 93.25 242 ARG A C 1
ATOM 1891 O O . ARG A 1 242 ? 6.566 7.506 -10.362 1.00 93.25 242 ARG A O 1
ATOM 1898 N N . ASP A 1 243 ? 4.585 8.455 -10.864 1.00 94.94 243 ASP A N 1
ATOM 1899 C CA . ASP A 1 243 ? 3.913 8.070 -9.627 1.00 94.94 243 ASP A CA 1
ATOM 1900 C C . ASP A 1 243 ? 3.783 6.536 -9.551 1.00 94.94 243 ASP A C 1
ATOM 1902 O O . ASP A 1 243 ? 3.573 5.863 -10.563 1.00 94.94 243 ASP A O 1
ATOM 1906 N N . SER A 1 244 ? 3.924 5.974 -8.347 1.00 97.38 244 SER A N 1
ATOM 1907 C CA . SER A 1 244 ? 3.602 4.564 -8.095 1.00 97.38 244 SER A CA 1
ATOM 1908 C C . SER A 1 244 ? 2.100 4.336 -7.999 1.00 97.38 244 SER A C 1
ATOM 1910 O O . SER A 1 244 ? 1.334 5.297 -7.932 1.00 97.38 244 SER A O 1
ATOM 1912 N N . ILE A 1 245 ? 1.663 3.074 -7.934 1.00 97.94 245 ILE A N 1
ATOM 1913 C CA . ILE A 1 245 ? 0.241 2.749 -7.733 1.00 97.94 245 ILE A CA 1
ATOM 1914 C C . ILE A 1 245 ? -0.287 3.406 -6.453 1.00 97.94 245 ILE A C 1
ATOM 1916 O O . ILE A 1 245 ? -1.295 4.110 -6.494 1.00 97.94 245 ILE A O 1
ATOM 1920 N N . VAL A 1 246 ? 0.429 3.257 -5.335 1.00 97.81 246 VAL A N 1
ATOM 1921 C CA . VAL A 1 246 ? 0.066 3.920 -4.076 1.00 97.81 246 VAL A CA 1
ATOM 1922 C C . VAL A 1 246 ? 0.190 5.442 -4.167 1.00 97.81 246 VAL A C 1
ATOM 1924 O O . VAL A 1 246 ? -0.689 6.156 -3.692 1.00 97.81 246 VAL A O 1
ATOM 1927 N N . GLY A 1 247 ? 1.218 5.963 -4.848 1.00 97.19 247 GLY A N 1
ATOM 1928 C CA . GLY A 1 247 ? 1.371 7.403 -5.081 1.00 97.19 247 GLY A CA 1
ATOM 1929 C C . GLY A 1 247 ? 0.199 7.999 -5.867 1.00 97.19 247 GLY A C 1
ATOM 1930 O O . GLY A 1 247 ? -0.322 9.051 -5.501 1.00 97.19 247 GLY A O 1
ATOM 1931 N N . SER A 1 248 ? -0.272 7.288 -6.891 1.00 97.25 248 SER A N 1
ATOM 1932 C CA . SER A 1 248 ? -1.430 7.662 -7.702 1.00 97.25 248 SER A CA 1
ATOM 1933 C C . SER A 1 248 ? -2.726 7.642 -6.894 1.00 97.25 248 SER A C 1
ATOM 1935 O O . SER A 1 248 ? -3.548 8.537 -7.069 1.00 97.25 248 SER A O 1
ATOM 1937 N N . ALA A 1 249 ? -2.907 6.680 -5.982 1.00 97.69 249 ALA A N 1
ATOM 1938 C CA . ALA A 1 249 ? -4.063 6.665 -5.084 1.00 97.69 249 ALA A CA 1
ATOM 1939 C C . ALA A 1 249 ? -4.109 7.935 -4.219 1.00 97.69 249 ALA A C 1
ATOM 1941 O O . ALA A 1 249 ? -5.104 8.654 -4.235 1.00 97.69 249 ALA A O 1
ATOM 1942 N N . PHE A 1 250 ? -2.994 8.278 -3.565 1.00 97.56 250 PHE A N 1
ATOM 1943 C CA . PHE A 1 250 ? -2.891 9.490 -2.744 1.00 97.56 250 PHE A CA 1
ATOM 1944 C C . PHE A 1 250 ? -3.055 10.787 -3.539 1.00 97.56 250 PHE A C 1
ATOM 1946 O O . PHE A 1 250 ? -3.607 11.759 -3.029 1.00 97.56 250 PHE A O 1
ATOM 1953 N N . LYS A 1 251 ? -2.574 10.822 -4.785 1.00 96.31 251 LYS A N 1
ATOM 1954 C CA . LYS A 1 251 ? -2.724 11.976 -5.682 1.00 96.31 251 LYS A CA 1
ATOM 1955 C C . LYS A 1 251 ? -4.186 12.288 -6.005 1.00 96.31 251 LYS A C 1
ATOM 1957 O O . LYS A 1 251 ? -4.504 13.440 -6.293 1.00 96.31 251 LYS A O 1
ATOM 1962 N N . HIS A 1 252 ? -5.052 11.276 -5.978 1.00 96.56 252 HIS A N 1
ATOM 1963 C CA . HIS A 1 252 ? -6.479 11.407 -6.281 1.00 96.56 252 HIS A CA 1
ATOM 1964 C C . HIS A 1 252 ? -7.382 11.324 -5.043 1.00 96.56 252 HIS A C 1
ATOM 1966 O O . HIS A 1 252 ? -8.601 11.326 -5.224 1.00 96.56 252 HIS A O 1
ATOM 1972 N N . ASP A 1 253 ? -6.799 11.275 -3.838 1.00 96.94 253 ASP A N 1
ATOM 1973 C CA . ASP A 1 253 ? -7.481 11.053 -2.552 1.00 96.94 253 ASP A CA 1
ATOM 1974 C C . ASP A 1 253 ? -8.329 9.761 -2.554 1.00 96.94 253 ASP A C 1
ATOM 1976 O O . ASP A 1 253 ? -9.532 9.775 -2.288 1.00 96.94 253 ASP A O 1
ATOM 1980 N N . LEU A 1 254 ? -7.703 8.650 -2.962 1.00 97.06 254 LEU A N 1
ATOM 1981 C CA . LEU A 1 254 ? -8.307 7.315 -3.111 1.00 97.06 254 LEU A CA 1
ATOM 1982 C C . LEU A 1 254 ? -7.496 6.222 -2.397 1.00 97.06 254 LEU A C 1
ATOM 1984 O O . LEU A 1 254 ? -7.566 5.044 -2.752 1.00 97.06 254 LEU A O 1
ATOM 1988 N N . GLU A 1 255 ? -6.681 6.595 -1.410 1.00 96.81 255 GLU A N 1
ATOM 1989 C CA . GLU A 1 255 ? -5.908 5.662 -0.587 1.00 96.81 255 GLU A CA 1
ATOM 1990 C C . GLU A 1 255 ? -6.787 4.626 0.138 1.00 96.81 255 GLU A C 1
ATOM 1992 O O . GLU A 1 255 ? -6.347 3.495 0.338 1.00 96.81 255 GLU A O 1
ATOM 1997 N N . ASP A 1 256 ? -8.049 4.946 0.437 1.00 96.19 256 ASP A N 1
ATOM 1998 C CA . ASP A 1 256 ? -9.042 4.032 1.023 1.00 96.19 256 ASP A CA 1
ATOM 1999 C C . ASP A 1 256 ? -9.318 2.801 0.136 1.00 96.19 256 ASP A C 1
ATOM 2001 O O . ASP A 1 256 ? -9.622 1.709 0.628 1.00 96.19 256 ASP A O 1
ATOM 2005 N N . LYS A 1 257 ? -9.143 2.932 -1.187 1.00 96.62 257 LYS A N 1
ATOM 2006 C CA . LYS A 1 257 ? -9.239 1.806 -2.128 1.00 96.62 257 LYS A CA 1
ATOM 2007 C C . LYS A 1 257 ? -8.099 0.805 -1.975 1.00 96.62 257 LYS A C 1
ATOM 2009 O O . LYS A 1 257 ? -8.313 -0.368 -2.263 1.00 96.62 257 LYS A O 1
ATOM 2014 N N . ILE A 1 258 ? -6.919 1.233 -1.524 1.00 97.12 258 ILE A N 1
ATOM 2015 C CA . ILE A 1 258 ? -5.798 0.333 -1.217 1.00 97.12 258 ILE A CA 1
ATOM 2016 C C . ILE A 1 258 ? -5.916 -0.157 0.225 1.00 97.12 258 ILE A C 1
ATOM 2018 O O . ILE A 1 258 ? -5.948 -1.360 0.472 1.00 97.12 258 ILE A O 1
ATOM 2022 N N . PHE A 1 259 ? -6.001 0.774 1.174 1.00 97.06 259 PHE A N 1
ATOM 2023 C CA . PHE A 1 259 ? -6.003 0.498 2.607 1.00 97.06 259 PHE A CA 1
ATOM 2024 C C . PHE A 1 259 ? -7.408 0.133 3.086 1.00 97.06 259 PHE A C 1
ATOM 2026 O O . PHE A 1 259 ? -8.060 0.873 3.817 1.00 97.06 259 PHE A O 1
ATOM 2033 N N . ASN A 1 260 ? -7.873 -1.043 2.671 1.00 94.44 260 ASN A N 1
ATOM 2034 C CA . ASN A 1 260 ? -9.090 -1.660 3.181 1.00 94.44 260 ASN A CA 1
ATOM 2035 C C . ASN A 1 260 ? -8.897 -3.159 3.419 1.00 94.44 260 ASN A C 1
ATOM 2037 O O . ASN A 1 260 ? -7.970 -3.798 2.916 1.00 94.44 260 ASN A O 1
ATOM 2041 N N . ARG A 1 261 ? -9.827 -3.727 4.187 1.00 94.31 261 ARG A N 1
ATOM 2042 C CA . ARG A 1 261 ? -9.759 -5.122 4.626 1.00 94.31 261 ARG A CA 1
ATOM 2043 C C . ARG A 1 261 ? -9.892 -6.158 3.508 1.00 94.31 261 ARG A C 1
ATOM 2045 O O . ARG A 1 261 ? -9.376 -7.257 3.664 1.00 94.31 261 ARG A O 1
ATOM 2052 N N . GLU A 1 262 ? -10.556 -5.831 2.397 1.00 93.94 262 GLU A N 1
ATOM 2053 C CA . GLU A 1 262 ? -10.761 -6.787 1.300 1.00 93.94 262 GLU A CA 1
ATOM 2054 C C . GLU A 1 262 ? -9.474 -6.997 0.500 1.00 93.94 262 GLU A C 1
ATOM 2056 O O . GLU A 1 262 ? -9.135 -8.133 0.175 1.00 93.94 262 GLU A O 1
ATOM 2061 N N . VAL A 1 263 ? -8.724 -5.921 0.231 1.00 96.00 263 VAL A N 1
ATOM 2062 C CA . VAL A 1 263 ? -7.432 -5.988 -0.477 1.00 96.00 263 VAL A CA 1
ATOM 2063 C C . VAL A 1 263 ? -6.426 -6.835 0.297 1.00 96.00 263 VAL A C 1
ATOM 2065 O O . VAL A 1 263 ? -5.742 -7.688 -0.270 1.00 96.00 263 VAL A O 1
ATOM 2068 N N . PHE A 1 264 ? -6.366 -6.648 1.614 1.00 95.69 264 PHE A N 1
ATOM 2069 C CA . PHE A 1 264 ? -5.427 -7.341 2.495 1.00 95.69 264 PHE A CA 1
ATOM 2070 C C . PHE A 1 264 ? -6.052 -8.519 3.239 1.00 95.69 264 PHE A C 1
ATOM 2072 O O . PHE A 1 264 ? -5.534 -8.936 4.275 1.00 95.69 264 PHE A O 1
ATOM 2079 N N . LYS A 1 265 ? -7.155 -9.082 2.732 1.00 93.50 265 LYS A N 1
ATOM 2080 C CA . LYS A 1 265 ? -7.875 -10.162 3.407 1.00 93.50 265 LYS A CA 1
ATOM 2081 C C . LYS A 1 265 ? -6.939 -11.319 3.743 1.00 93.50 265 LYS A C 1
ATOM 2083 O O . LYS A 1 265 ? -6.373 -11.971 2.869 1.00 93.50 265 LYS A O 1
ATOM 2088 N N . GLY A 1 266 ? -6.793 -11.561 5.040 1.00 91.62 266 GLY A N 1
ATOM 2089 C CA . GLY A 1 266 ? -5.924 -12.585 5.598 1.00 91.62 266 GLY A CA 1
ATOM 2090 C C . GLY A 1 266 ? -4.416 -12.348 5.485 1.00 91.62 266 GLY A C 1
ATOM 2091 O O . GLY A 1 266 ? -3.642 -13.269 5.738 1.00 91.62 266 GLY A O 1
ATOM 2092 N N . ARG A 1 267 ? -3.998 -11.129 5.131 1.00 93.94 267 ARG A N 1
ATOM 2093 C CA . ARG A 1 267 ? -2.601 -10.717 4.939 1.00 93.94 267 ARG A CA 1
ATOM 2094 C C . ARG A 1 267 ? -2.270 -9.443 5.740 1.00 93.94 267 ARG A C 1
ATOM 2096 O O . ARG A 1 267 ? -1.880 -8.435 5.151 1.00 93.94 267 ARG A O 1
ATOM 2103 N N . PRO A 1 268 ? -2.410 -9.451 7.083 1.00 93.19 268 PRO A N 1
ATOM 2104 C CA . PRO A 1 268 ? -2.106 -8.277 7.908 1.00 93.19 268 PRO A CA 1
ATOM 2105 C C . PRO A 1 268 ? -0.623 -7.866 7.849 1.00 93.19 268 PRO A C 1
ATOM 2107 O O . PRO A 1 268 ? -0.319 -6.685 7.971 1.00 93.19 268 PRO A O 1
ATOM 2110 N N . GLY A 1 269 ? 0.296 -8.811 7.611 1.00 92.38 269 GLY A N 1
ATOM 2111 C CA . GLY A 1 269 ? 1.721 -8.512 7.418 1.00 92.38 269 GLY A CA 1
ATOM 2112 C C . GLY A 1 269 ? 1.976 -7.640 6.186 1.00 92.38 269 GLY A C 1
ATOM 2113 O O . GLY A 1 269 ? 2.613 -6.599 6.302 1.00 92.38 269 GLY A O 1
ATOM 2114 N N . ASP A 1 270 ? 1.402 -8.011 5.038 1.00 95.00 270 ASP A N 1
ATOM 2115 C CA . ASP A 1 270 ? 1.528 -7.252 3.788 1.00 95.00 270 ASP A CA 1
ATOM 2116 C C . ASP A 1 270 ? 0.929 -5.843 3.918 1.00 95.00 270 ASP A C 1
ATOM 2118 O O . ASP A 1 270 ? 1.498 -4.882 3.403 1.00 95.00 270 ASP A O 1
ATOM 2122 N N . LEU A 1 271 ? -0.195 -5.702 4.637 1.00 95.31 271 LEU A N 1
ATOM 2123 C CA . LEU A 1 271 ? -0.790 -4.397 4.952 1.00 95.31 271 LEU A CA 1
ATOM 2124 C C . LEU A 1 271 ? 0.212 -3.505 5.694 1.00 95.31 271 LEU A C 1
ATOM 2126 O O . LEU A 1 271 ? 0.427 -2.358 5.298 1.00 95.31 271 LEU A O 1
ATOM 2130 N N . MET A 1 272 ? 0.824 -4.036 6.757 1.00 93.38 272 MET A N 1
ATOM 2131 C CA . MET A 1 272 ? 1.792 -3.286 7.557 1.00 93.38 272 MET A CA 1
ATOM 2132 C C . MET A 1 272 ? 3.067 -2.987 6.774 1.00 93.38 272 MET A C 1
ATOM 2134 O O . MET A 1 272 ? 3.600 -1.890 6.888 1.00 93.38 272 MET A O 1
ATOM 2138 N N . GLU A 1 273 ? 3.529 -3.897 5.917 1.00 94.19 273 GLU A N 1
ATOM 2139 C CA . GLU A 1 273 ? 4.682 -3.640 5.054 1.00 94.19 273 GLU A CA 1
ATOM 2140 C C . GLU A 1 273 ? 4.427 -2.476 4.088 1.00 94.19 273 GLU A C 1
ATOM 2142 O O . GLU A 1 273 ? 5.289 -1.610 3.921 1.00 94.19 273 GLU A O 1
ATOM 2147 N N . VAL A 1 274 ? 3.236 -2.413 3.483 1.00 96.12 274 VAL A N 1
ATOM 2148 C CA . VAL A 1 274 ? 2.863 -1.293 2.610 1.00 96.12 274 VAL A CA 1
ATOM 2149 C C . VAL A 1 274 ? 2.745 0.003 3.409 1.00 96.12 274 VAL A C 1
ATOM 2151 O O . VAL A 1 274 ? 3.278 1.026 2.980 1.00 96.12 274 VAL A O 1
ATOM 2154 N N . PHE A 1 275 ? 2.097 -0.033 4.575 1.00 94.94 275 PHE A N 1
ATOM 2155 C CA . PHE A 1 275 ? 1.931 1.139 5.437 1.00 94.94 275 PHE A CA 1
ATOM 2156 C C . PHE A 1 275 ? 3.275 1.693 5.937 1.00 94.94 275 PHE A C 1
ATOM 2158 O O . PHE A 1 275 ? 3.526 2.890 5.829 1.00 94.94 275 PHE A O 1
ATOM 2165 N N . ASN A 1 276 ? 4.178 0.826 6.399 1.00 92.69 276 ASN A N 1
ATOM 2166 C CA . ASN A 1 276 ? 5.476 1.206 6.968 1.00 92.69 276 ASN A CA 1
ATOM 2167 C C . ASN A 1 276 ? 6.453 1.790 5.928 1.00 92.69 276 ASN A C 1
ATOM 2169 O O . ASN A 1 276 ? 7.455 2.402 6.295 1.00 92.69 276 ASN A O 1
ATOM 2173 N N . ARG A 1 277 ? 6.181 1.613 4.629 1.00 94.81 277 ARG A N 1
ATOM 2174 C CA . ARG A 1 277 ? 6.944 2.224 3.526 1.00 94.81 277 ARG A CA 1
ATOM 2175 C C . ARG A 1 277 ? 6.425 3.613 3.127 1.00 94.81 277 ARG A C 1
ATOM 2177 O O . ARG A 1 277 ? 7.056 4.275 2.301 1.00 94.81 277 ARG A O 1
ATOM 2184 N N . LEU A 1 278 ? 5.282 4.049 3.659 1.00 95.38 278 LEU A N 1
ATOM 2185 C CA . LEU A 1 278 ? 4.747 5.388 3.415 1.00 95.38 278 LEU A CA 1
ATOM 2186 C C . LEU A 1 278 ? 5.559 6.454 4.157 1.00 95.38 278 LEU A C 1
ATOM 2188 O O . LEU A 1 278 ? 6.185 6.188 5.178 1.00 95.38 278 LEU A O 1
ATOM 2192 N N . ASN A 1 279 ? 5.512 7.690 3.660 1.00 93.94 279 ASN A N 1
ATOM 2193 C CA . ASN A 1 279 ? 5.983 8.837 4.438 1.00 93.94 279 ASN A CA 1
ATOM 2194 C C . ASN A 1 279 ? 4.916 9.314 5.441 1.00 93.94 279 ASN A C 1
ATOM 2196 O O . ASN A 1 279 ? 3.732 9.017 5.281 1.00 93.94 279 ASN A O 1
ATOM 2200 N N . ASP A 1 280 ? 5.320 10.118 6.428 1.00 92.69 280 ASP A N 1
ATOM 2201 C CA . ASP A 1 280 ? 4.442 10.596 7.509 1.00 92.69 280 ASP A CA 1
ATOM 2202 C C . ASP A 1 280 ? 3.172 11.299 7.003 1.00 92.69 280 ASP A C 1
ATOM 2204 O O . ASP A 1 280 ? 2.085 11.103 7.547 1.00 92.69 280 ASP A O 1
ATOM 2208 N N . ALA A 1 281 ? 3.279 12.097 5.933 1.00 94.12 281 ALA A N 1
ATOM 2209 C CA . ALA A 1 281 ? 2.136 12.816 5.372 1.00 94.12 281 ALA A CA 1
ATOM 2210 C C . ALA A 1 281 ? 1.097 11.851 4.781 1.00 94.12 281 ALA A C 1
ATOM 2212 O O . ALA A 1 281 ? -0.100 12.027 4.996 1.00 94.12 281 ALA A O 1
ATOM 2213 N N . GLN A 1 282 ? 1.552 10.818 4.074 1.00 95.38 282 GLN A N 1
ATOM 2214 C CA . GLN A 1 282 ? 0.702 9.754 3.543 1.00 95.38 282 GLN A CA 1
ATOM 2215 C C . GLN A 1 282 ? 0.102 8.899 4.664 1.00 95.38 282 GLN A C 1
ATOM 2217 O O . GLN A 1 282 ? -1.111 8.704 4.696 1.00 95.38 282 GLN A O 1
ATOM 2222 N N . ALA A 1 283 ? 0.929 8.444 5.608 1.00 93.25 283 ALA A N 1
ATOM 2223 C CA . ALA A 1 283 ? 0.496 7.620 6.734 1.00 93.25 283 ALA A CA 1
ATOM 2224 C C . ALA A 1 283 ? -0.578 8.322 7.584 1.00 93.25 283 ALA A C 1
ATOM 2226 O O . ALA A 1 283 ? -1.546 7.689 7.994 1.00 93.25 283 ALA A O 1
ATOM 2227 N N . SER A 1 284 ? -0.466 9.644 7.773 1.00 91.50 284 SER A N 1
ATOM 2228 C CA . SER A 1 284 ? -1.420 10.440 8.561 1.00 91.50 284 SER A CA 1
ATOM 2229 C C . SER A 1 284 ? -2.856 10.466 8.020 1.00 91.50 284 SER A C 1
ATOM 2231 O O . SER A 1 284 ? -3.777 10.803 8.763 1.00 91.50 284 SER A O 1
ATOM 2233 N N . LYS A 1 285 ? -3.063 10.123 6.741 1.00 94.88 285 LYS A N 1
ATOM 2234 C CA . LYS A 1 285 ? -4.395 10.071 6.119 1.00 94.88 285 LYS A CA 1
ATOM 2235 C C . LYS A 1 285 ? -5.118 8.739 6.347 1.00 94.88 285 LYS A C 1
ATOM 2237 O O . LYS A 1 285 ? -6.303 8.639 6.044 1.00 94.88 285 LYS A O 1
ATOM 2242 N N . ILE A 1 286 ? -4.425 7.720 6.857 1.00 94.69 286 ILE A N 1
ATOM 2243 C CA . ILE A 1 286 ? -4.952 6.360 6.980 1.00 94.69 286 ILE A CA 1
ATOM 2244 C C . ILE A 1 286 ? -5.195 6.036 8.453 1.00 94.69 286 ILE A C 1
ATOM 2246 O O . ILE A 1 286 ? -4.280 6.088 9.272 1.00 94.69 286 ILE A O 1
ATOM 2250 N N . ASP A 1 287 ? -6.415 5.610 8.776 1.00 92.44 287 ASP A N 1
ATOM 2251 C CA . ASP A 1 287 ? -6.719 4.966 10.057 1.00 92.44 287 ASP A CA 1
ATOM 2252 C C . ASP A 1 287 ? -6.257 3.500 10.016 1.00 92.44 287 ASP A C 1
ATOM 2254 O O . ASP A 1 287 ? -7.030 2.570 9.768 1.00 92.44 287 ASP A O 1
ATOM 2258 N N . ILE A 1 288 ? -4.945 3.300 10.165 1.00 92.44 288 ILE A N 1
ATOM 2259 C CA . ILE A 1 288 ? -4.330 1.980 9.999 1.00 92.44 288 ILE A CA 1
ATOM 2260 C C . ILE A 1 288 ? -4.801 0.985 11.060 1.00 92.44 288 ILE A C 1
ATOM 2262 O O . ILE A 1 288 ? -4.936 -0.197 10.755 1.00 92.44 288 ILE A O 1
ATOM 2266 N N . ASP A 1 289 ? -5.098 1.439 12.281 1.00 89.75 289 ASP A N 1
ATOM 2267 C CA . ASP A 1 289 ? -5.591 0.564 13.345 1.00 89.75 289 ASP A CA 1
ATOM 2268 C C . ASP A 1 289 ? -6.981 0.014 12.996 1.00 89.75 289 ASP A C 1
ATOM 2270 O O . ASP A 1 289 ? -7.206 -1.195 13.112 1.00 89.75 289 ASP A O 1
ATOM 2274 N N . ALA A 1 290 ? -7.885 0.850 12.469 1.00 91.62 290 ALA A N 1
ATOM 2275 C CA . ALA A 1 290 ? -9.193 0.396 12.000 1.00 91.62 290 ALA A CA 1
ATOM 2276 C C . ALA A 1 290 ? -9.085 -0.614 10.843 1.00 91.62 290 ALA A C 1
ATOM 2278 O O . ALA A 1 290 ? -9.789 -1.628 10.833 1.00 91.62 290 ALA A O 1
ATOM 2279 N N . VAL A 1 291 ? -8.188 -0.379 9.878 1.00 94.75 291 VAL A N 1
ATOM 2280 C CA . VAL A 1 291 ? -7.992 -1.297 8.741 1.00 94.75 291 VAL A CA 1
ATOM 2281 C C . VAL A 1 291 ? -7.371 -2.620 9.201 1.00 94.75 291 VAL A C 1
ATOM 2283 O O . VAL A 1 291 ? -7.881 -3.687 8.857 1.00 94.75 291 VAL A O 1
ATOM 2286 N N . LEU A 1 292 ? -6.306 -2.564 10.006 1.00 93.62 292 LEU A N 1
ATOM 2287 C CA . LEU A 1 292 ? -5.592 -3.736 10.517 1.00 93.62 292 LEU A CA 1
ATOM 2288 C C . LEU A 1 292 ? -6.499 -4.617 11.377 1.00 93.62 292 LEU A C 1
ATOM 2290 O O . LEU A 1 292 ? -6.557 -5.831 11.173 1.00 93.62 292 LEU A O 1
ATOM 2294 N N . THR A 1 293 ? -7.233 -4.013 12.317 1.00 92.06 293 THR A N 1
ATOM 2295 C CA . THR A 1 293 ? -8.188 -4.753 13.150 1.00 92.06 293 THR A CA 1
ATOM 2296 C C . THR A 1 293 ? -9.276 -5.393 12.295 1.00 92.06 293 THR A C 1
ATOM 2298 O O . THR A 1 293 ? -9.557 -6.571 12.488 1.00 92.06 293 THR A O 1
ATOM 2301 N N . GLY A 1 294 ? -9.798 -4.695 11.280 1.00 93.31 294 GLY A N 1
ATOM 2302 C CA . GLY A 1 294 ? -10.758 -5.261 10.329 1.00 93.31 294 GLY A CA 1
ATOM 2303 C C . GLY A 1 294 ? -10.231 -6.482 9.561 1.00 93.31 294 GLY A C 1
ATOM 2304 O O . GLY A 1 294 ? -10.944 -7.476 9.436 1.00 93.31 294 GLY A O 1
ATOM 2305 N N . VAL A 1 295 ? -8.977 -6.448 9.089 1.00 94.69 295 VAL A N 1
ATOM 2306 C CA . VAL A 1 295 ? -8.338 -7.593 8.406 1.00 94.69 295 VAL A CA 1
ATOM 2307 C C . VAL A 1 295 ? -8.252 -8.813 9.323 1.00 94.69 295 VAL A C 1
ATOM 2309 O O . VAL A 1 295 ? -8.564 -9.929 8.903 1.00 94.69 295 VAL A O 1
ATOM 2312 N N . ILE A 1 296 ? -7.831 -8.608 10.571 1.00 93.38 296 ILE A N 1
ATOM 2313 C CA . ILE A 1 296 ? -7.649 -9.687 11.551 1.00 93.38 296 ILE A CA 1
ATOM 2314 C C . ILE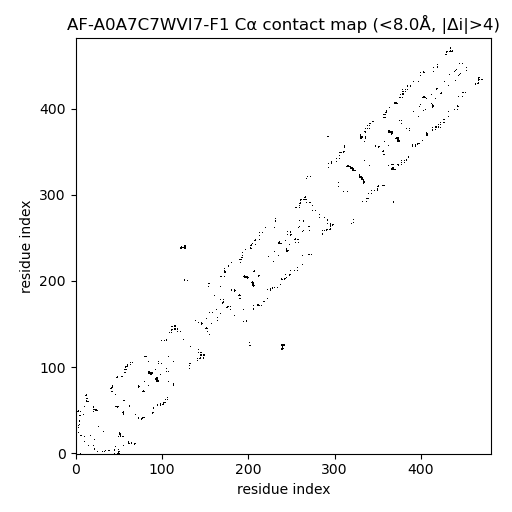 A 1 296 ? -9.004 -10.237 12.001 1.00 93.38 296 ILE A C 1
ATOM 2316 O O . ILE A 1 296 ? -9.180 -11.450 12.121 1.00 93.38 296 ILE A O 1
ATOM 2320 N N . GLU A 1 297 ? -9.994 -9.367 12.197 1.00 91.69 297 GLU A N 1
ATOM 2321 C CA . GLU A 1 297 ? -11.356 -9.769 12.540 1.00 91.69 297 GLU A CA 1
ATOM 2322 C C . GLU A 1 297 ? -11.982 -10.693 11.507 1.00 91.69 297 GLU A C 1
ATOM 2324 O O . GLU A 1 297 ? -12.745 -11.588 11.869 1.00 91.69 297 GLU A O 1
ATOM 2329 N N . ASP A 1 298 ? -11.700 -10.504 10.222 1.00 89.81 298 ASP A N 1
ATOM 2330 C CA . ASP A 1 298 ? -12.235 -11.365 9.166 1.00 89.81 298 ASP A CA 1
ATOM 2331 C C . ASP A 1 298 ? -11.635 -12.773 9.161 1.00 89.81 298 ASP A C 1
ATOM 2333 O O . ASP A 1 298 ? -12.230 -13.687 8.587 1.00 89.81 298 ASP A O 1
ATOM 2337 N N . GLN A 1 299 ? -10.519 -12.978 9.863 1.00 86.25 299 GLN A N 1
ATOM 2338 C CA . GLN A 1 299 ? -9.939 -14.298 10.113 1.00 86.25 299 GLN A CA 1
ATOM 2339 C C . GLN A 1 299 ? -10.427 -14.927 11.423 1.00 86.25 299 GLN A C 1
ATOM 2341 O O . GLN A 1 299 ? -10.220 -16.121 11.653 1.00 86.25 299 GLN A O 1
ATOM 2346 N N . LEU A 1 300 ? -11.062 -14.142 12.293 1.00 86.25 300 LEU A N 1
ATOM 2347 C CA . LEU A 1 300 ? -11.477 -14.585 13.613 1.00 86.25 300 LEU A CA 1
ATOM 2348 C C . LEU A 1 300 ? -12.682 -15.523 13.518 1.00 86.25 300 LEU A C 1
ATOM 2350 O O . LEU A 1 300 ? -13.784 -15.117 13.140 1.00 86.25 300 LEU A O 1
ATOM 2354 N N . ASN A 1 301 ? -12.492 -16.779 13.918 1.00 83.50 301 ASN A N 1
ATOM 2355 C CA . ASN A 1 301 ? -13.597 -17.718 14.061 1.00 83.50 301 ASN A CA 1
ATOM 2356 C C . ASN A 1 301 ? -14.274 -17.533 15.429 1.00 83.50 301 ASN A C 1
ATOM 2358 O O . ASN A 1 301 ? -13.754 -17.960 16.458 1.00 83.50 301 ASN A O 1
ATOM 2362 N N . VAL A 1 302 ? -15.460 -16.922 15.433 1.00 77.06 302 VAL A N 1
ATOM 2363 C CA . VAL A 1 302 ? -16.234 -16.639 16.655 1.00 77.06 302 VAL A CA 1
ATOM 2364 C C . VAL A 1 302 ? -16.663 -17.914 17.393 1.00 77.06 302 VAL A C 1
ATOM 2366 O O . VAL A 1 302 ? -16.776 -17.907 18.620 1.00 77.06 302 VAL A O 1
ATOM 2369 N N . GLU A 1 303 ? -16.857 -19.034 16.693 1.00 79.00 303 GLU A N 1
ATOM 2370 C CA . GLU A 1 303 ? -17.176 -20.313 17.345 1.00 79.00 303 GLU A CA 1
ATOM 2371 C C . GLU A 1 303 ? -16.018 -20.789 18.228 1.00 79.00 303 GLU A C 1
ATOM 2373 O O . GLU A 1 303 ? -16.247 -21.338 19.305 1.00 79.00 303 GLU A O 1
ATOM 2378 N N . LEU A 1 304 ? -14.776 -20.493 17.827 1.00 76.69 304 LEU A N 1
ATOM 2379 C CA . LEU A 1 304 ? -13.592 -20.768 18.640 1.00 76.69 304 LEU A CA 1
ATOM 2380 C C . LEU A 1 304 ? -13.465 -19.827 19.838 1.00 76.69 304 LEU A C 1
ATOM 2382 O O . LEU A 1 304 ? -12.750 -20.183 20.759 1.00 76.69 304 LEU A O 1
ATOM 2386 N N . LEU A 1 305 ? -14.143 -18.672 19.845 1.00 79.69 305 LEU A N 1
ATOM 2387 C CA . LEU A 1 305 ? -14.168 -17.725 20.972 1.00 79.69 305 LEU A CA 1
ATOM 2388 C C . LEU A 1 305 ? -15.332 -17.947 21.940 1.00 79.69 305 LEU A C 1
ATOM 2390 O O . LEU A 1 305 ? -15.310 -17.446 23.060 1.00 79.69 305 LEU A O 1
ATOM 2394 N N . THR A 1 306 ? -16.360 -18.677 21.518 1.00 84.12 306 THR A N 1
ATOM 2395 C CA . THR A 1 306 ? -17.582 -18.917 22.306 1.00 84.12 306 THR A CA 1
ATOM 2396 C C . THR A 1 306 ? -17.798 -20.393 22.642 1.00 84.12 306 THR A C 1
ATOM 2398 O O . THR A 1 306 ? -18.812 -20.753 23.249 1.00 84.12 306 THR A O 1
ATOM 2401 N N . GLY A 1 307 ? -16.859 -21.251 22.237 1.00 85.56 307 GLY A N 1
ATOM 2402 C CA . GLY A 1 307 ? -16.851 -22.678 22.525 1.00 85.56 307 GLY A CA 1
ATOM 2403 C C . GLY A 1 307 ? -16.478 -22.986 23.979 1.00 85.56 307 GLY A C 1
ATOM 2404 O O . GLY A 1 307 ? -15.861 -22.164 24.653 1.00 85.56 307 GLY A O 1
ATOM 2405 N N . PRO A 1 308 ? -16.804 -24.193 24.472 1.00 86.31 308 PRO A N 1
ATOM 2406 C CA . PRO A 1 308 ? -16.567 -24.580 25.864 1.00 86.31 308 PRO A CA 1
ATOM 2407 C C . PRO A 1 308 ? -15.080 -24.633 26.240 1.00 86.31 308 PRO A C 1
ATOM 2409 O O . PRO A 1 308 ? -14.758 -24.633 27.423 1.00 86.31 308 PRO A O 1
ATOM 2412 N N . ASP A 1 309 ? -14.170 -24.664 25.264 1.00 85.50 309 ASP A N 1
ATOM 2413 C CA . ASP A 1 309 ? -12.728 -24.813 25.483 1.00 85.50 309 ASP A CA 1
ATOM 2414 C C . ASP A 1 309 ? -11.972 -23.478 25.612 1.00 85.50 309 ASP A C 1
ATOM 2416 O O . ASP A 1 309 ? -10.814 -23.490 26.019 1.00 85.50 309 ASP A O 1
ATOM 2420 N N . VAL A 1 310 ? -12.643 -22.337 25.423 1.00 87.94 310 VAL A N 1
ATOM 2421 C CA . VAL A 1 310 ? -12.059 -20.981 25.519 1.00 87.94 310 VAL A CA 1
ATOM 2422 C C . VAL A 1 310 ? -11.613 -20.637 26.934 1.00 87.94 310 VAL A C 1
ATOM 2424 O O . VAL A 1 310 ? -12.383 -20.816 27.879 1.00 87.94 310 VAL A O 1
ATOM 2427 N N . ASN A 1 311 ? -10.407 -20.099 27.078 1.00 91.62 311 ASN A N 1
ATOM 2428 C CA . ASN A 1 311 ? -9.849 -19.588 28.329 1.00 91.62 311 ASN A CA 1
ATOM 2429 C C . ASN A 1 311 ? -9.454 -18.111 28.173 1.00 91.62 311 ASN A C 1
ATOM 2431 O O . ASN A 1 311 ? -9.304 -17.586 27.070 1.00 91.62 311 ASN A O 1
ATOM 2435 N N . LEU A 1 312 ? -9.240 -17.425 29.290 1.00 91.62 312 LEU A N 1
ATOM 2436 C CA . LEU A 1 312 ? -8.890 -16.009 29.340 1.00 91.62 312 LEU A CA 1
ATOM 2437 C C . LEU A 1 312 ? -7.577 -15.722 28.598 1.00 91.62 312 LEU A C 1
ATOM 2439 O O . LEU A 1 312 ? -7.444 -14.680 27.959 1.00 91.62 312 LEU A O 1
ATOM 2443 N N . SER A 1 313 ? -6.624 -16.658 28.636 1.00 91.25 313 SER A N 1
ATOM 2444 C CA . SER A 1 313 ? -5.371 -16.564 27.878 1.00 91.25 313 SER A CA 1
ATOM 2445 C C . SER A 1 313 ? -5.594 -16.500 26.369 1.00 91.25 313 SER A C 1
ATOM 2447 O O . SER A 1 313 ? -4.824 -15.839 25.676 1.00 91.25 313 SER A O 1
ATOM 2449 N N . ASP A 1 314 ? -6.648 -17.134 25.855 1.00 90.31 314 ASP A N 1
ATOM 2450 C CA . ASP A 1 314 ? -6.952 -17.145 24.421 1.00 90.31 314 ASP A CA 1
ATOM 2451 C C . ASP A 1 314 ? -7.402 -15.753 23.955 1.00 90.31 314 ASP A C 1
ATOM 2453 O O . ASP A 1 314 ? -7.089 -15.334 22.843 1.00 90.31 314 ASP A O 1
ATOM 2457 N N . LEU A 1 315 ? -8.047 -14.982 24.841 1.00 91.25 315 LEU A N 1
ATOM 2458 C CA . LEU A 1 315 ? -8.445 -13.599 24.565 1.00 91.25 315 LEU A CA 1
ATOM 2459 C C . LEU A 1 315 ? -7.262 -12.621 24.538 1.00 91.25 315 LEU A C 1
ATOM 2461 O O . LEU A 1 315 ? -7.347 -11.570 23.899 1.00 91.25 315 LEU A O 1
ATOM 2465 N N . LEU A 1 316 ? -6.177 -12.966 25.234 1.00 90.06 316 LEU A N 1
ATOM 2466 C CA . LEU A 1 316 ? -4.960 -12.161 25.376 1.00 90.06 316 LEU A CA 1
ATOM 2467 C C . LEU A 1 316 ? -3.816 -12.619 24.469 1.00 90.06 316 LEU A C 1
ATOM 2469 O O . LEU A 1 316 ? -2.785 -11.954 24.383 1.00 90.06 316 LEU A O 1
ATOM 2473 N N . THR A 1 317 ? -3.967 -13.764 23.810 1.00 89.00 317 THR A N 1
ATOM 2474 C CA . THR A 1 317 ? -2.947 -14.270 22.897 1.00 89.00 317 THR A CA 1
ATOM 2475 C C . THR A 1 317 ? -2.888 -13.359 21.665 1.00 89.00 317 THR A C 1
ATOM 2477 O O . THR A 1 317 ? -3.931 -13.094 21.058 1.00 89.00 317 THR A O 1
ATOM 2480 N N . PRO A 1 318 ? -1.697 -12.863 21.273 1.00 89.62 318 PRO A N 1
ATOM 2481 C CA . PRO A 1 318 ? -1.543 -12.070 20.059 1.00 89.62 318 PRO A CA 1
ATOM 2482 C C . PRO A 1 318 ? -2.048 -12.822 18.823 1.00 89.62 318 PRO A C 1
ATOM 2484 O O . PRO A 1 318 ? -1.524 -13.878 18.475 1.00 89.62 318 PRO A O 1
ATOM 2487 N N . LEU A 1 319 ? -3.042 -12.253 18.143 1.00 90.06 319 LEU A N 1
ATOM 2488 C CA . LEU A 1 319 ? -3.506 -12.705 16.828 1.00 90.06 319 LEU A CA 1
ATOM 2489 C C . LEU A 1 319 ? -2.598 -12.180 15.714 1.00 90.06 319 LEU A C 1
ATOM 2491 O O . LEU A 1 319 ? -2.438 -12.813 14.674 1.00 90.06 319 LEU A O 1
ATOM 2495 N N . PHE A 1 320 ? -1.990 -11.020 15.949 1.00 90.44 320 PHE A N 1
ATOM 2496 C CA . PHE A 1 320 ? -0.990 -10.424 15.080 1.00 90.44 320 PHE A CA 1
ATOM 2497 C C . PHE A 1 320 ? -0.000 -9.613 15.913 1.00 90.44 320 PHE A C 1
ATOM 2499 O O . PHE A 1 320 ? -0.381 -8.967 16.892 1.00 90.44 320 PHE A O 1
ATOM 2506 N N . ASN A 1 321 ? 1.264 -9.633 15.505 1.00 85.69 321 ASN A N 1
ATOM 2507 C CA . ASN A 1 321 ? 2.309 -8.784 16.052 1.00 85.69 321 ASN A CA 1
ATOM 2508 C C . ASN A 1 321 ? 3.162 -8.267 14.893 1.00 85.69 321 ASN A C 1
ATOM 2510 O O . ASN A 1 321 ? 3.715 -9.076 14.144 1.00 85.69 321 ASN A O 1
ATOM 2514 N N . ASP A 1 322 ? 3.260 -6.945 14.741 1.00 79.38 322 ASP A N 1
ATOM 2515 C CA . ASP A 1 322 ? 4.118 -6.360 13.715 1.00 79.38 322 ASP A CA 1
ATOM 2516 C C . ASP A 1 322 ? 5.584 -6.490 14.140 1.00 79.38 322 ASP A C 1
ATOM 2518 O O . ASP A 1 322 ? 6.124 -5.679 14.891 1.00 79.38 322 ASP A O 1
ATOM 2522 N N . SER A 1 323 ? 6.252 -7.526 13.633 1.00 70.25 323 SER A N 1
ATOM 2523 C CA . SER A 1 323 ? 7.672 -7.749 13.897 1.00 70.25 323 SER A CA 1
ATOM 2524 C C . SER A 1 323 ? 8.569 -6.604 13.410 1.00 70.25 323 SER A C 1
ATOM 2526 O O . SER A 1 323 ? 9.670 -6.444 13.938 1.00 70.25 323 SER A O 1
ATOM 2528 N N . ALA A 1 324 ? 8.128 -5.812 12.423 1.00 71.00 324 ALA A N 1
ATOM 2529 C CA . ALA A 1 324 ? 8.905 -4.701 11.877 1.00 71.00 324 ALA A CA 1
ATOM 2530 C C . ALA A 1 324 ? 8.904 -3.475 12.807 1.00 71.00 324 ALA A C 1
ATOM 2532 O O . ALA A 1 324 ? 9.892 -2.742 12.848 1.00 71.00 324 ALA A O 1
ATOM 2533 N N . ALA A 1 325 ? 7.853 -3.299 13.615 1.00 65.50 325 ALA A N 1
ATOM 2534 C CA . ALA A 1 325 ? 7.753 -2.246 14.629 1.00 65.50 325 ALA A CA 1
ATOM 2535 C C . ALA A 1 325 ? 8.628 -2.506 15.881 1.00 65.50 325 ALA A C 1
ATOM 2537 O O . ALA A 1 325 ? 8.702 -1.679 16.796 1.00 65.50 325 ALA A O 1
ATOM 2538 N N . GLY A 1 326 ? 9.352 -3.631 15.918 1.00 61.44 326 GLY A N 1
ATOM 2539 C CA . GLY A 1 326 ? 10.333 -3.934 16.956 1.00 61.44 326 GLY A CA 1
ATOM 2540 C C . GLY A 1 326 ? 9.710 -4.104 18.353 1.00 61.44 326 GLY A C 1
ATOM 2541 O O . GLY A 1 326 ? 8.547 -4.479 18.478 1.00 61.44 326 GLY A O 1
ATOM 2542 N N . PRO A 1 327 ? 10.461 -3.852 19.441 1.00 54.66 327 PRO A N 1
ATOM 2543 C CA . PRO A 1 327 ? 10.010 -4.126 20.812 1.00 54.66 327 PRO A CA 1
ATOM 2544 C C . PRO A 1 327 ? 8.882 -3.204 21.308 1.00 54.66 327 PRO A C 1
ATOM 2546 O O . PRO A 1 327 ? 8.377 -3.412 22.407 1.00 54.66 327 PRO A O 1
ATOM 2549 N N . HIS A 1 328 ? 8.505 -2.188 20.528 1.00 62.25 328 HIS A N 1
ATOM 2550 C CA . HIS A 1 328 ? 7.419 -1.256 20.842 1.00 62.25 328 HIS A CA 1
ATOM 2551 C C . HIS A 1 328 ? 6.119 -1.576 20.086 1.00 62.25 328 HIS A C 1
ATOM 2553 O O . HIS A 1 328 ? 5.131 -0.863 20.252 1.00 62.25 328 HIS A O 1
ATOM 2559 N N . ALA A 1 329 ? 6.105 -2.644 19.280 1.00 71.69 329 ALA A N 1
ATOM 2560 C CA . ALA A 1 329 ? 4.907 -3.115 18.603 1.00 71.69 329 ALA A CA 1
ATOM 2561 C C . ALA A 1 329 ? 3.842 -3.527 19.628 1.00 71.69 329 ALA A C 1
ATOM 2563 O O . ALA A 1 329 ? 4.092 -4.356 20.508 1.00 71.69 329 ALA A O 1
ATOM 2564 N N . THR A 1 330 ? 2.644 -2.959 19.508 1.00 82.81 330 THR A N 1
ATOM 2565 C CA . THR A 1 330 ? 1.501 -3.392 20.312 1.00 82.81 330 THR A CA 1
ATOM 2566 C C . THR A 1 330 ? 0.748 -4.482 19.542 1.00 82.81 330 THR A C 1
ATOM 2568 O O . THR A 1 330 ? 0.278 -4.225 18.431 1.00 82.81 330 THR A O 1
ATOM 2571 N N . PRO A 1 331 ? 0.626 -5.706 20.089 1.00 89.19 331 PRO A N 1
ATOM 2572 C CA . PRO A 1 331 ? -0.032 -6.803 19.392 1.00 89.19 331 PRO A CA 1
ATOM 2573 C C . PRO A 1 331 ? -1.531 -6.545 19.243 1.00 89.19 331 PRO A C 1
ATOM 2575 O O . PRO A 1 331 ? -2.148 -5.879 20.068 1.00 89.19 331 PRO A O 1
ATOM 2578 N N . VAL A 1 332 ? -2.156 -7.131 18.226 1.00 92.19 332 VAL A N 1
ATOM 2579 C CA . VAL A 1 332 ? -3.620 -7.194 18.142 1.00 92.19 332 VAL A CA 1
ATOM 2580 C C . VAL A 1 332 ? -4.078 -8.455 18.866 1.00 92.19 332 VAL A C 1
ATOM 2582 O O . VAL A 1 332 ? -3.710 -9.561 18.474 1.00 92.19 332 VAL A O 1
ATOM 2585 N N . MET A 1 333 ? -4.875 -8.300 19.922 1.00 92.88 333 MET A N 1
ATOM 2586 C CA . MET A 1 333 ? -5.430 -9.400 20.720 1.00 92.88 333 MET A CA 1
ATOM 2587 C C . MET A 1 333 ? -6.921 -9.572 20.439 1.00 92.88 333 MET A C 1
ATOM 2589 O O . MET A 1 333 ? -7.601 -8.601 20.109 1.00 92.88 333 MET A O 1
ATOM 2593 N N . ALA A 1 334 ? -7.460 -10.778 20.644 1.00 93.00 334 ALA A N 1
ATOM 2594 C CA . ALA A 1 334 ? -8.887 -11.038 20.444 1.00 93.00 334 ALA A CA 1
ATOM 2595 C C . ALA A 1 334 ? -9.773 -10.152 21.336 1.00 93.00 334 ALA A C 1
ATOM 2597 O O . ALA A 1 334 ? -10.796 -9.653 20.870 1.00 93.00 334 ALA A O 1
ATOM 2598 N N . LEU A 1 335 ? -9.369 -9.883 22.583 1.00 93.88 335 LEU A N 1
ATOM 2599 C CA . LEU A 1 335 ? -10.088 -8.972 23.484 1.00 93.88 335 LEU A CA 1
ATOM 2600 C C . LEU A 1 335 ? -10.142 -7.525 22.968 1.00 93.88 335 LEU A C 1
ATOM 2602 O O . LEU A 1 335 ? -11.027 -6.767 23.353 1.00 93.88 335 LEU A O 1
ATOM 2606 N N . GLY A 1 336 ? -9.222 -7.133 22.088 1.00 93.50 336 GLY A N 1
ATOM 2607 C CA . GLY A 1 336 ? -9.215 -5.821 21.451 1.00 93.50 336 GLY A CA 1
ATOM 2608 C C . GLY A 1 336 ? -10.118 -5.718 20.220 1.00 93.50 336 GLY A C 1
ATOM 2609 O O . GLY A 1 336 ? -10.166 -4.652 19.621 1.00 93.50 336 GLY A O 1
ATOM 2610 N N . LEU A 1 337 ? -10.813 -6.788 19.818 1.00 94.38 337 LEU A N 1
ATOM 2611 C CA . LEU A 1 337 ? -11.606 -6.830 18.586 1.00 94.38 337 LEU A CA 1
ATOM 2612 C C . LEU A 1 337 ? -13.104 -6.637 18.847 1.00 94.38 337 LEU A C 1
ATOM 2614 O O . LEU A 1 337 ? -13.674 -7.212 19.777 1.00 94.38 337 LEU A O 1
ATOM 2618 N N . LYS A 1 338 ? -13.767 -5.877 17.976 1.00 94.25 338 LYS A N 1
ATOM 2619 C CA . LYS A 1 338 ? -15.210 -5.621 17.984 1.00 94.25 338 LYS A CA 1
ATOM 2620 C C . LYS A 1 338 ? -16.021 -6.912 17.952 1.00 94.25 338 LYS A C 1
ATOM 2622 O O . LYS A 1 338 ? -16.933 -7.052 18.764 1.00 94.25 338 LYS A O 1
ATOM 2627 N N . LYS A 1 339 ? -15.675 -7.876 17.086 1.00 93.19 339 LYS A N 1
ATOM 2628 C CA . LYS A 1 339 ? -16.396 -9.169 17.000 1.00 93.19 339 LYS A CA 1
ATOM 2629 C C . LYS A 1 339 ? -16.425 -9.916 18.338 1.00 93.19 339 LYS A C 1
ATOM 2631 O O . LYS A 1 339 ? -17.438 -10.534 18.667 1.00 93.19 339 LYS A O 1
ATOM 2636 N N . THR A 1 340 ? -15.353 -9.837 19.127 1.00 94.00 340 THR A N 1
ATOM 2637 C CA . THR A 1 340 ? -15.299 -10.423 20.476 1.00 94.00 340 THR A CA 1
ATOM 2638 C C . THR A 1 340 ? -16.273 -9.717 21.411 1.00 94.00 340 THR A C 1
ATOM 2640 O O . THR A 1 340 ? -17.040 -10.374 22.112 1.00 94.00 340 THR A O 1
ATOM 2643 N N . TRP A 1 341 ? -16.306 -8.383 21.385 1.00 94.94 341 TRP A N 1
ATOM 2644 C CA . TRP A 1 341 ? -17.214 -7.598 22.222 1.00 94.94 341 TRP A CA 1
ATOM 2645 C C . TRP A 1 341 ? -18.690 -7.784 21.862 1.00 94.94 341 TRP A C 1
ATOM 2647 O O . TRP A 1 341 ? -19.539 -7.874 22.752 1.00 94.94 341 TRP A O 1
ATOM 2657 N N . GLU A 1 342 ? -19.002 -7.933 20.575 1.00 94.38 342 GLU A N 1
ATOM 2658 C CA . GLU A 1 342 ? -20.349 -8.271 20.102 1.00 94.38 342 GLU A CA 1
ATOM 2659 C C . GLU A 1 342 ? -20.855 -9.591 20.721 1.00 94.38 342 GLU A C 1
ATOM 2661 O O . GLU A 1 342 ? -22.038 -9.691 21.044 1.00 94.38 342 GLU A O 1
ATOM 2666 N N . HIS A 1 343 ? -19.958 -10.542 21.013 1.00 94.31 343 HIS A N 1
ATOM 2667 C CA . HIS A 1 343 ? -20.269 -11.851 21.609 1.00 94.31 343 HIS A CA 1
ATOM 2668 C C . HIS A 1 343 ? -19.880 -11.980 23.092 1.00 94.31 343 HIS A C 1
ATOM 2670 O O . HIS A 1 343 ? -19.935 -13.079 23.652 1.00 94.31 343 HIS A O 1
ATOM 2676 N N . MET A 1 344 ? -19.507 -10.874 23.742 1.00 95.12 344 MET A N 1
ATOM 2677 C CA . MET A 1 344 ? -18.891 -10.889 25.073 1.00 95.12 344 MET A CA 1
ATOM 2678 C C . MET A 1 344 ? -19.749 -11.555 26.151 1.00 95.12 344 MET A C 1
ATOM 2680 O O . MET A 1 344 ? -19.195 -12.205 27.026 1.00 95.12 344 MET A O 1
ATOM 2684 N N . ASP A 1 345 ? -21.079 -11.472 26.082 1.00 94.19 345 ASP A N 1
ATOM 2685 C CA . ASP A 1 345 ? -21.950 -12.105 27.084 1.00 94.19 345 ASP A CA 1
ATOM 2686 C C . ASP A 1 345 ? -21.724 -13.623 27.142 1.00 94.19 345 ASP A C 1
ATOM 2688 O O . ASP A 1 345 ? -21.603 -14.207 28.219 1.00 94.19 345 ASP A O 1
ATOM 2692 N N . LYS A 1 346 ? -21.577 -14.259 25.972 1.00 94.06 346 LYS A N 1
ATOM 2693 C CA . LYS A 1 346 ? -21.304 -15.695 25.881 1.00 94.06 346 LYS A CA 1
ATOM 2694 C C . LYS A 1 346 ? -19.862 -16.031 26.244 1.00 94.06 346 LYS A C 1
ATOM 2696 O O . LYS A 1 346 ? -19.624 -17.040 26.902 1.00 94.06 346 LYS A O 1
ATOM 2701 N N . VAL A 1 347 ? -18.911 -15.186 25.847 1.00 93.81 347 VAL A N 1
ATOM 2702 C CA . VAL A 1 347 ? -17.504 -15.322 26.256 1.00 93.81 347 VAL A CA 1
ATOM 2703 C C . VAL A 1 347 ? -17.402 -15.299 27.786 1.00 93.81 347 VAL A C 1
ATOM 2705 O O . VAL A 1 347 ? -16.824 -16.203 28.383 1.00 93.81 347 VAL A O 1
ATOM 2708 N N . ALA A 1 348 ? -18.028 -14.315 28.433 1.00 93.62 348 ALA A N 1
ATOM 2709 C CA . ALA A 1 348 ? -18.042 -14.163 29.881 1.00 93.62 348 ALA A CA 1
ATOM 2710 C C . ALA A 1 348 ? -18.722 -15.348 30.585 1.00 93.62 348 ALA A C 1
ATOM 2712 O O . ALA A 1 348 ? -18.201 -15.835 31.587 1.00 93.62 348 ALA A O 1
ATOM 2713 N N . GLU A 1 349 ? -19.839 -15.856 30.052 1.00 93.38 349 GLU A N 1
ATOM 2714 C CA . GLU A 1 349 ? -20.514 -17.053 30.574 1.00 93.38 349 GLU A CA 1
ATOM 2715 C C . GLU A 1 349 ? -19.596 -18.287 30.548 1.00 93.38 349 GLU A C 1
ATOM 2717 O O . GLU A 1 349 ? -19.477 -18.996 31.553 1.00 93.38 349 GLU A O 1
ATOM 2722 N N . VAL A 1 350 ? -18.903 -18.520 29.427 1.00 93.56 350 VAL A N 1
ATOM 2723 C CA . VAL A 1 350 ? -17.959 -19.638 29.282 1.00 93.56 350 VAL A CA 1
ATOM 2724 C C . VAL A 1 350 ? -16.801 -19.505 30.268 1.00 93.56 350 VAL A C 1
ATOM 2726 O O . VAL A 1 350 ? -16.527 -20.455 31.003 1.00 93.56 350 VAL A O 1
ATOM 2729 N N . LEU A 1 351 ? -16.160 -18.335 30.348 1.00 94.12 351 LEU A N 1
ATOM 2730 C CA . LEU A 1 351 ? -15.059 -18.100 31.289 1.00 94.12 351 LEU A CA 1
ATOM 2731 C C . LEU A 1 351 ? -15.508 -18.321 32.739 1.00 94.12 351 LEU A C 1
ATOM 2733 O O . LEU A 1 351 ? -14.853 -19.035 33.502 1.00 94.12 351 LEU A O 1
ATOM 2737 N N . LYS A 1 352 ? -16.689 -17.810 33.100 1.00 92.62 352 LYS A N 1
ATOM 2738 C CA . LYS A 1 352 ? -17.266 -17.964 34.439 1.00 92.62 352 LYS A CA 1
ATOM 2739 C C . LYS A 1 352 ? -17.528 -19.424 34.792 1.00 92.62 352 LYS A C 1
ATOM 2741 O O . LYS A 1 352 ? -17.279 -19.821 35.930 1.00 92.62 352 LYS A O 1
ATOM 2746 N N . SER A 1 353 ? -17.962 -20.243 33.829 1.00 92.75 353 SER A N 1
ATOM 2747 C CA . SER A 1 353 ? -18.142 -21.691 34.027 1.00 92.75 353 SER A CA 1
ATOM 2748 C C . SER A 1 353 ? -16.836 -22.420 34.383 1.00 92.75 353 SER A C 1
ATOM 2750 O O . SER A 1 353 ? -16.871 -23.469 35.027 1.00 92.75 353 SER A O 1
ATOM 2752 N N . LYS A 1 354 ? -15.688 -21.827 34.033 1.00 92.12 354 LYS A N 1
ATOM 2753 C CA . LYS A 1 354 ? -14.335 -22.309 34.348 1.00 92.12 354 LYS A CA 1
ATOM 2754 C C . LYS A 1 354 ? -13.710 -21.645 35.574 1.00 92.12 354 LYS A C 1
ATOM 2756 O O . LYS A 1 354 ? -12.589 -21.980 35.945 1.00 92.12 354 LYS A O 1
ATOM 2761 N N . GLY A 1 355 ? -14.420 -20.718 36.215 1.00 91.31 355 GLY A N 1
ATOM 2762 C CA . GLY A 1 355 ? -13.885 -19.921 37.318 1.00 91.31 355 GLY A CA 1
ATOM 2763 C C . GLY A 1 355 ? -12.925 -18.812 36.877 1.00 91.31 355 GLY A C 1
ATOM 2764 O O . GLY A 1 355 ? -12.221 -18.255 37.719 1.00 91.31 355 GLY A O 1
ATOM 2765 N N . GLU A 1 356 ? -12.897 -18.474 35.589 1.00 93.38 356 GLU A N 1
ATOM 2766 C CA . GLU A 1 356 ? -12.139 -17.349 35.049 1.00 93.38 356 GLU A CA 1
ATOM 2767 C C . GLU A 1 356 ? -13.045 -16.122 34.895 1.00 93.38 356 GLU A C 1
ATOM 2769 O O . GLU A 1 356 ? -14.229 -16.228 34.580 1.00 93.38 356 GLU A O 1
ATOM 2774 N N . VAL A 1 357 ? -12.493 -14.934 35.139 1.00 91.94 357 VAL A N 1
ATOM 2775 C CA . VAL A 1 357 ? -13.224 -13.665 35.043 1.00 91.94 357 VAL A CA 1
ATOM 2776 C C . VAL A 1 357 ? -12.318 -12.639 34.378 1.00 91.94 357 VAL A C 1
ATOM 2778 O O . VAL A 1 357 ? -11.137 -12.547 34.717 1.00 91.94 357 VAL A O 1
ATOM 2781 N N . ILE A 1 358 ? -12.873 -11.860 33.450 1.00 94.62 358 ILE A N 1
ATOM 2782 C CA . ILE A 1 358 ? -12.180 -10.719 32.846 1.00 94.62 358 ILE A CA 1
ATOM 2783 C C . ILE A 1 358 ? -12.084 -9.619 33.904 1.00 94.62 358 ILE A C 1
ATOM 2785 O O . ILE A 1 358 ? -13.102 -9.096 34.353 1.00 94.62 358 ILE A O 1
ATOM 2789 N N . LYS A 1 359 ? -10.857 -9.288 34.310 1.00 94.50 359 LYS A N 1
ATOM 2790 C CA . LYS A 1 359 ? -10.578 -8.262 35.320 1.00 94.50 359 LYS A CA 1
ATOM 2791 C C . LYS A 1 359 ? -10.218 -6.927 34.683 1.00 94.50 359 LYS A C 1
ATOM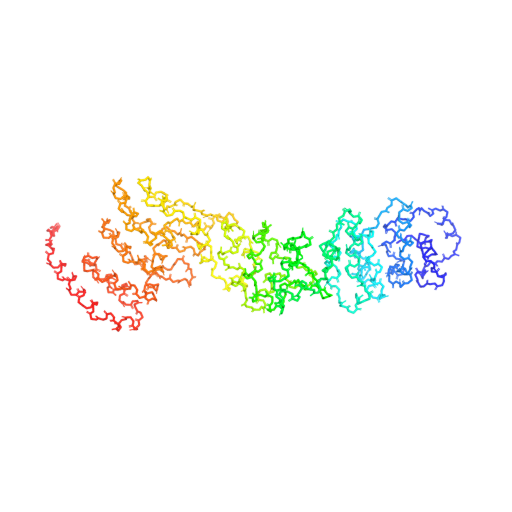 2793 O O . LYS A 1 359 ? -9.835 -6.874 33.515 1.00 94.50 359 LYS A O 1
ATOM 2798 N N . LEU A 1 360 ? -10.254 -5.857 35.470 1.00 95.50 360 LEU A N 1
ATOM 2799 C CA . LEU A 1 360 ? -9.841 -4.522 35.035 1.00 95.50 360 LEU A CA 1
ATOM 2800 C C . LEU A 1 360 ? -8.416 -4.516 34.464 1.00 95.50 360 LEU A C 1
ATOM 2802 O O . LEU A 1 360 ? -8.180 -3.928 33.414 1.00 95.50 360 LEU A O 1
ATOM 2806 N N . GLU A 1 361 ? -7.486 -5.235 35.095 1.00 94.38 361 GLU A N 1
ATOM 2807 C CA . GLU A 1 361 ? -6.106 -5.348 34.604 1.00 94.38 361 GLU A CA 1
ATOM 2808 C C . GLU A 1 361 ? -6.027 -5.973 33.201 1.00 94.38 361 GLU A C 1
ATOM 2810 O O . GLU A 1 361 ? -5.253 -5.532 32.358 1.00 94.38 361 GLU A O 1
ATOM 2815 N N . THR A 1 362 ? -6.888 -6.949 32.905 1.00 94.19 362 THR A N 1
ATOM 2816 C CA . THR A 1 362 ? -7.015 -7.543 31.566 1.00 94.19 362 THR A CA 1
ATOM 2817 C C . THR A 1 362 ? -7.487 -6.504 30.545 1.00 94.19 362 THR A C 1
ATOM 2819 O O . THR A 1 362 ? -6.985 -6.454 29.426 1.00 94.19 362 THR A O 1
ATOM 2822 N N . LEU A 1 363 ? -8.436 -5.647 30.930 1.00 95.38 363 LEU A N 1
ATOM 2823 C CA . LEU A 1 363 ? -8.989 -4.605 30.061 1.00 95.38 363 LEU A CA 1
ATOM 2824 C C . LEU A 1 363 ? -8.000 -3.462 29.792 1.00 95.38 363 LEU A C 1
ATOM 2826 O O . LEU A 1 363 ? -8.108 -2.796 28.762 1.00 95.38 363 LEU A O 1
ATOM 2830 N N . ARG A 1 364 ? -7.026 -3.248 30.682 1.00 94.31 364 ARG A N 1
ATOM 2831 C CA . ARG A 1 364 ? -5.946 -2.266 30.498 1.00 94.31 364 ARG A CA 1
ATOM 2832 C C . ARG A 1 364 ? -4.920 -2.679 29.449 1.00 94.31 364 ARG A C 1
ATOM 2834 O O . ARG A 1 364 ? -4.198 -1.814 28.961 1.00 94.31 364 ARG A O 1
ATOM 2841 N N . ALA A 1 365 ? -4.860 -3.960 29.086 1.00 91.81 365 ALA A N 1
ATOM 2842 C CA . ALA A 1 365 ? -3.887 -4.451 28.122 1.00 91.81 365 ALA A CA 1
ATOM 2843 C C . ALA A 1 365 ? -4.028 -3.711 26.770 1.00 91.81 365 ALA A C 1
ATOM 2845 O O . ALA A 1 365 ? -5.143 -3.639 26.232 1.00 91.81 365 ALA A O 1
ATOM 2846 N N . PRO A 1 366 ? -2.931 -3.153 26.223 1.00 90.75 366 PRO A N 1
ATOM 2847 C CA . PRO A 1 366 ? -2.951 -2.434 24.957 1.00 90.75 366 PRO A CA 1
ATOM 2848 C C . PRO A 1 366 ? -3.113 -3.418 23.797 1.00 90.75 366 PRO A C 1
ATOM 2850 O O . PRO A 1 366 ? -2.498 -4.482 23.797 1.00 90.75 366 PRO A O 1
ATOM 2853 N N . SER A 1 367 ? -3.933 -3.068 22.809 1.00 91.31 367 SER A N 1
ATOM 2854 C CA . SER A 1 367 ? -4.170 -3.881 21.619 1.00 91.31 367 SER A CA 1
ATOM 2855 C C . SER A 1 367 ? -4.159 -3.015 20.363 1.00 91.31 367 SER A C 1
ATOM 2857 O O . SER A 1 367 ? -4.808 -1.977 20.327 1.00 91.31 367 SER A O 1
ATOM 2859 N N . GLY A 1 368 ? -3.521 -3.482 19.293 1.00 87.81 368 GLY A N 1
ATOM 2860 C CA . GLY A 1 368 ? -3.495 -2.799 17.996 1.00 87.81 368 GLY A CA 1
ATOM 2861 C C . GLY A 1 368 ? -2.504 -1.643 17.891 1.00 87.81 368 GLY A C 1
ATOM 2862 O O . GLY A 1 368 ? -1.842 -1.273 18.857 1.00 87.81 368 GLY A O 1
ATOM 2863 N N . ASN A 1 369 ? -2.378 -1.097 16.681 1.00 82.62 369 ASN A N 1
ATOM 2864 C CA . ASN A 1 369 ? -1.261 -0.235 16.289 1.00 82.62 369 ASN A CA 1
ATOM 2865 C C . ASN A 1 369 ? -1.232 1.101 17.048 1.00 82.62 369 ASN A C 1
ATOM 2867 O O . ASN A 1 369 ? -0.169 1.675 17.262 1.00 82.62 369 ASN A O 1
ATOM 2871 N N . ASP A 1 370 ? -2.392 1.581 17.497 1.00 82.19 370 ASP A N 1
ATOM 2872 C CA . ASP A 1 370 ? -2.501 2.839 18.239 1.00 82.19 370 ASP A CA 1
ATOM 2873 C C . ASP A 1 370 ? -2.180 2.730 19.736 1.00 82.19 370 ASP A C 1
ATOM 2875 O O . ASP A 1 370 ? -2.187 3.748 20.433 1.00 82.19 370 ASP A O 1
ATOM 2879 N N . GLY A 1 371 ? -1.898 1.524 20.242 1.00 83.69 371 GLY A N 1
ATOM 2880 C CA . GLY A 1 371 ? -1.558 1.307 21.651 1.00 83.69 371 GLY A CA 1
ATOM 2881 C C . GLY A 1 371 ? -2.742 1.452 22.613 1.00 83.69 371 GLY A C 1
ATOM 2882 O O . GLY A 1 371 ? -2.553 1.474 23.827 1.00 83.69 371 GLY A O 1
ATOM 2883 N N . GLU A 1 372 ? -3.967 1.569 22.098 1.00 90.44 372 GLU A N 1
ATOM 2884 C CA . GLU A 1 372 ? -5.164 1.726 22.921 1.00 90.44 372 GLU A CA 1
ATOM 2885 C C . GLU A 1 372 ? -5.470 0.465 23.726 1.00 90.44 372 GLU A C 1
ATOM 2887 O O . GLU A 1 372 ? -5.343 -0.660 23.239 1.00 90.44 372 GLU A O 1
ATOM 2892 N N . SER A 1 373 ? -5.930 0.650 24.962 1.00 93.06 373 SER A N 1
ATOM 2893 C CA . SER A 1 373 ? -6.353 -0.461 25.810 1.00 93.06 373 SER A CA 1
ATOM 2894 C C . SER A 1 373 ? -7.610 -1.142 25.266 1.00 93.06 373 SER A C 1
ATOM 2896 O O . SER A 1 373 ? -8.460 -0.516 24.620 1.00 93.06 373 SER A O 1
ATOM 2898 N N . CYS A 1 374 ? -7.776 -2.429 25.581 1.00 94.69 374 CYS A N 1
ATOM 2899 C CA . CYS A 1 374 ? -9.005 -3.167 25.274 1.00 94.69 374 CYS A CA 1
ATOM 2900 C C . CYS A 1 374 ? -10.254 -2.465 25.846 1.00 94.69 374 CYS A C 1
ATOM 2902 O O . CYS A 1 374 ? -11.319 -2.503 25.233 1.00 94.69 374 CYS A O 1
ATOM 2904 N N . LEU A 1 375 ? -10.104 -1.768 26.977 1.00 95.31 375 LEU A N 1
ATOM 2905 C CA . LEU A 1 375 ? -11.109 -0.904 27.596 1.00 95.31 375 LEU A CA 1
ATOM 2906 C C . LEU A 1 375 ? -11.559 0.248 26.681 1.00 95.31 375 LEU A C 1
ATOM 2908 O O . LEU A 1 375 ? -12.759 0.434 26.469 1.00 95.31 375 LEU A O 1
ATOM 2912 N N . ILE A 1 376 ? -10.612 1.012 26.123 1.00 94.50 376 ILE A N 1
ATOM 2913 C CA . ILE A 1 376 ? -10.914 2.122 25.204 1.00 94.50 376 ILE A CA 1
ATOM 2914 C C . ILE A 1 376 ? -11.560 1.588 23.923 1.00 94.50 376 ILE A C 1
ATOM 2916 O O . ILE A 1 376 ? -12.552 2.151 23.454 1.00 94.50 376 ILE A O 1
ATOM 2920 N N . LYS A 1 377 ? -11.059 0.469 23.386 1.00 93.88 377 LYS A N 1
ATOM 2921 C CA . LYS A 1 377 ? -11.646 -0.163 22.197 1.00 93.88 377 LYS A CA 1
ATOM 2922 C C . LYS A 1 377 ? -13.086 -0.619 22.436 1.00 93.88 377 LYS A C 1
ATOM 2924 O O . LYS A 1 377 ? -13.956 -0.301 21.630 1.00 93.88 377 LYS A O 1
ATOM 2929 N N . ALA A 1 378 ? -13.374 -1.264 23.568 1.00 95.44 378 ALA A N 1
ATOM 2930 C CA . ALA A 1 378 ? -14.737 -1.648 23.944 1.00 95.44 378 ALA A CA 1
ATOM 2931 C C . ALA A 1 378 ? -15.695 -0.445 23.949 1.00 95.44 378 ALA A C 1
ATOM 2933 O O . ALA A 1 378 ? -16.810 -0.529 23.429 1.00 95.44 378 ALA A O 1
ATOM 2934 N N . ALA A 1 379 ? -15.242 0.694 24.482 1.00 95.06 379 ALA A N 1
ATOM 2935 C CA . ALA A 1 379 ? -16.005 1.936 24.468 1.00 95.06 379 ALA A CA 1
ATOM 2936 C C . ALA A 1 379 ? -16.220 2.477 23.045 1.00 95.06 379 ALA A C 1
ATOM 2938 O O . ALA A 1 379 ? -17.349 2.816 22.696 1.00 95.06 379 ALA A O 1
ATOM 2939 N N . LYS A 1 380 ? -15.187 2.484 22.188 1.00 93.44 380 LYS A N 1
ATOM 2940 C CA . LYS A 1 380 ? -15.316 2.865 20.765 1.00 93.44 380 LYS A CA 1
ATOM 2941 C C . LYS A 1 380 ? -16.313 1.988 20.006 1.00 93.44 380 LYS A C 1
ATOM 2943 O O . LYS A 1 380 ? -17.006 2.473 19.116 1.00 93.44 380 LYS A O 1
ATOM 2948 N N . TYR A 1 381 ? -16.410 0.712 20.369 1.00 93.75 381 TYR A N 1
ATOM 2949 C CA . TYR A 1 381 ? -17.366 -0.231 19.790 1.00 93.75 381 TYR A CA 1
ATOM 2950 C C . TYR A 1 381 ? -18.783 -0.122 20.374 1.00 93.75 381 TYR A C 1
ATOM 2952 O O . TYR A 1 381 ? -19.668 -0.864 19.944 1.00 93.75 381 TYR A O 1
ATOM 2960 N N . GLY A 1 382 ? -19.016 0.786 21.330 1.00 93.69 382 GLY A N 1
ATOM 2961 C CA . GLY A 1 382 ? -20.311 0.975 21.986 1.00 93.69 382 GLY A CA 1
ATOM 2962 C C . GLY A 1 382 ? -20.689 -0.163 22.938 1.00 93.69 382 GLY A C 1
ATOM 2963 O O . GLY A 1 382 ? -21.869 -0.418 23.134 1.00 93.69 382 GLY A O 1
ATOM 2964 N N . GLN A 1 383 ? -19.700 -0.873 23.491 1.00 95.56 383 GLN A N 1
ATOM 2965 C CA . GLN A 1 383 ? -19.876 -2.063 24.343 1.00 95.56 383 GLN A CA 1
ATOM 2966 C C . GLN A 1 383 ? -19.464 -1.779 25.799 1.00 95.56 383 GLN A C 1
ATOM 2968 O O . GLN A 1 383 ? -19.062 -2.671 26.549 1.00 95.56 383 GLN A O 1
ATOM 2973 N N . PHE A 1 384 ? -19.498 -0.505 26.203 1.00 95.94 384 PHE A N 1
ATOM 2974 C CA . PHE A 1 384 ? -19.048 -0.079 27.528 1.00 95.94 384 PHE A CA 1
ATOM 2975 C C . PHE A 1 384 ? -19.996 -0.519 28.656 1.00 95.94 384 PHE A C 1
ATOM 2977 O O . PHE A 1 384 ? -19.568 -0.733 29.785 1.00 95.94 384 PHE A O 1
ATOM 2984 N N . ASP A 1 385 ? -21.275 -0.724 28.363 1.00 94.69 385 ASP A N 1
ATOM 2985 C CA . ASP A 1 385 ? -22.221 -1.370 29.275 1.00 94.69 385 ASP A CA 1
ATOM 2986 C C . ASP A 1 385 ? -21.742 -2.769 29.695 1.00 94.69 385 ASP A C 1
ATOM 2988 O O . ASP A 1 385 ? -21.754 -3.094 30.885 1.00 94.69 385 ASP A O 1
ATOM 2992 N N . LYS A 1 386 ? -21.219 -3.559 28.750 1.00 95.56 386 LYS A N 1
ATOM 2993 C CA . LYS A 1 386 ? -20.642 -4.879 29.035 1.00 95.56 386 LYS A CA 1
ATOM 2994 C C . LYS A 1 386 ? -19.390 -4.786 29.894 1.00 95.56 386 LYS A C 1
ATOM 2996 O O . LYS A 1 386 ? -19.237 -5.573 30.824 1.00 95.56 386 LYS A O 1
ATOM 3001 N N . VAL A 1 387 ? -18.536 -3.789 29.654 1.00 96.12 387 VAL A N 1
ATOM 3002 C CA . VAL A 1 387 ? -17.401 -3.488 30.543 1.00 96.12 387 VAL A CA 1
ATOM 3003 C C . VAL A 1 387 ? -17.888 -3.243 31.972 1.00 96.12 387 VAL A C 1
ATOM 3005 O O . VAL A 1 387 ? -17.378 -3.852 32.910 1.00 96.12 387 VAL A O 1
ATOM 3008 N N . MET A 1 388 ? -18.901 -2.393 32.152 1.00 94.94 388 MET A N 1
ATOM 3009 C CA . MET A 1 388 ? -19.438 -2.069 33.477 1.00 94.94 388 MET A CA 1
ATOM 3010 C C . MET A 1 388 ? -20.044 -3.294 34.174 1.00 94.94 388 MET A C 1
ATOM 3012 O O . MET A 1 388 ? -19.881 -3.445 35.387 1.00 94.94 388 MET A O 1
ATOM 3016 N N . MET A 1 389 ? -20.692 -4.196 33.427 1.00 92.81 389 MET A N 1
ATOM 3017 C CA . MET A 1 389 ? -21.161 -5.478 33.964 1.00 92.81 389 MET A CA 1
ATOM 3018 C C . MET A 1 389 ? -19.999 -6.352 34.447 1.00 92.81 389 MET A C 1
ATOM 3020 O O . MET A 1 389 ? -20.041 -6.822 35.582 1.00 92.81 389 MET A O 1
ATOM 3024 N N . LEU A 1 390 ? -18.945 -6.516 33.639 1.00 94.56 390 LEU A N 1
ATOM 3025 C CA . LEU A 1 390 ? -17.764 -7.305 34.008 1.00 94.56 390 LEU A CA 1
ATOM 3026 C C . LEU A 1 390 ? -17.097 -6.773 35.285 1.00 94.56 390 LEU A C 1
ATOM 3028 O O . LEU A 1 390 ? -16.835 -7.546 36.205 1.00 94.56 390 LEU A O 1
ATOM 3032 N N . LEU A 1 391 ? -16.905 -5.453 35.386 1.00 93.81 391 LEU A N 1
ATOM 3033 C CA . LEU A 1 391 ? -16.320 -4.813 36.571 1.00 93.81 391 LEU A CA 1
ATOM 3034 C C . LEU A 1 391 ? -17.186 -4.997 37.823 1.00 93.81 391 LEU A C 1
ATOM 3036 O O . LEU A 1 391 ? -16.680 -5.252 38.915 1.00 93.81 391 LEU A O 1
ATOM 3040 N N . LYS A 1 392 ? -18.511 -4.912 37.673 1.00 90.00 392 LYS A N 1
ATOM 3041 C CA . LYS A 1 392 ? -19.450 -5.150 38.773 1.00 90.00 392 LYS A CA 1
ATOM 3042 C C . LYS A 1 392 ? -19.401 -6.595 39.262 1.00 90.00 392 LYS A C 1
ATOM 3044 O O . LYS A 1 392 ? -19.470 -6.820 40.469 1.00 90.00 392 LYS A O 1
ATOM 3049 N N . GLU A 1 393 ? -19.284 -7.562 38.353 1.00 88.00 393 GLU A N 1
ATOM 3050 C CA . GLU A 1 393 ? -19.145 -8.977 38.711 1.00 88.00 393 GLU A CA 1
ATOM 3051 C C . GLU A 1 393 ? -17.793 -9.288 39.367 1.00 88.00 393 GLU A C 1
ATOM 3053 O O . GLU A 1 393 ? -17.749 -10.100 40.294 1.00 88.00 393 GLU A O 1
ATOM 3058 N N . SER A 1 394 ? -16.709 -8.632 38.937 1.00 89.06 394 SER A N 1
ATOM 3059 C CA . SER A 1 394 ? -15.381 -8.788 39.546 1.00 89.06 394 SER A CA 1
ATOM 3060 C C . SER A 1 394 ? -15.198 -7.979 40.838 1.00 89.06 394 SER A C 1
ATOM 3062 O O . SER A 1 394 ? -14.269 -8.245 41.603 1.00 89.06 394 SER A O 1
ATOM 3064 N N . GLY A 1 395 ? -16.093 -7.024 41.115 1.00 89.75 395 GLY A N 1
ATOM 3065 C CA . GLY A 1 395 ? -16.003 -6.112 42.258 1.00 89.75 395 GLY A CA 1
ATOM 3066 C C . GLY A 1 395 ? -14.913 -5.047 42.106 1.00 89.75 395 GLY A C 1
ATOM 3067 O O . GLY A 1 395 ? -14.468 -4.483 43.108 1.00 89.75 395 GLY A O 1
ATOM 3068 N N . GLU A 1 396 ? -14.466 -4.791 40.877 1.00 93.75 396 GLU A N 1
ATOM 3069 C CA . GLU A 1 396 ? -13.432 -3.815 40.547 1.00 93.75 396 GLU A CA 1
ATOM 3070 C C . GLU A 1 396 ? -14.040 -2.497 40.074 1.00 93.75 396 GLU A C 1
ATOM 3072 O O . GLU A 1 396 ? -15.203 -2.413 39.675 1.00 93.75 396 GLU A O 1
ATOM 3077 N N . TYR A 1 397 ? -13.231 -1.442 40.105 1.00 93.50 397 TYR A N 1
ATOM 3078 C CA . TYR A 1 397 ? -13.668 -0.133 39.664 1.00 93.50 397 TYR A CA 1
ATOM 3079 C C . TYR A 1 397 ? -12.565 0.624 38.929 1.00 93.50 397 TYR A C 1
ATOM 3081 O O . TYR A 1 397 ? -11.400 0.558 39.308 1.00 93.50 397 TYR A O 1
ATOM 3089 N N . LEU A 1 398 ? -12.976 1.401 37.928 1.00 95.19 398 LEU A N 1
ATOM 3090 C CA . LEU A 1 398 ? -12.138 2.329 37.174 1.00 95.19 398 LEU A CA 1
ATOM 3091 C C . LEU A 1 398 ? -11.508 3.382 38.094 1.00 95.19 398 LEU A C 1
ATOM 3093 O O . LEU A 1 398 ? -12.194 3.996 38.926 1.00 95.19 398 LEU A O 1
ATOM 3097 N N . THR A 1 399 ? -10.209 3.597 37.908 1.00 94.19 399 THR A N 1
ATOM 3098 C CA . THR A 1 399 ? -9.425 4.654 38.550 1.00 94.19 399 THR A CA 1
ATOM 3099 C C . THR A 1 399 ? -9.522 5.963 37.763 1.00 94.19 399 THR A C 1
ATOM 3101 O O . THR A 1 399 ? -10.102 6.021 36.678 1.00 94.19 399 THR A O 1
ATOM 3104 N N . ASP A 1 400 ? -8.955 7.037 38.313 1.00 94.19 400 ASP A N 1
ATOM 3105 C CA . ASP A 1 400 ? -8.861 8.315 37.597 1.00 94.19 400 ASP A CA 1
ATOM 3106 C C . ASP A 1 400 ? -7.954 8.210 36.368 1.00 94.19 400 ASP A C 1
ATOM 3108 O O . ASP A 1 400 ? -8.255 8.803 35.334 1.00 94.19 400 ASP A O 1
ATOM 3112 N N . GLU A 1 401 ? -6.893 7.403 36.458 1.00 93.81 401 GLU A N 1
ATOM 3113 C CA . GLU A 1 401 ? -6.003 7.098 35.336 1.00 93.81 401 GLU A CA 1
ATOM 3114 C C . GLU A 1 401 ? -6.768 6.390 34.212 1.00 93.81 401 GLU A C 1
ATOM 3116 O O . GLU A 1 401 ? -6.709 6.840 33.072 1.00 93.81 401 GLU A O 1
ATOM 3121 N N . ASP A 1 402 ? -7.582 5.374 34.528 1.00 94.75 402 ASP A N 1
ATOM 3122 C CA . ASP A 1 402 ? -8.379 4.656 33.519 1.00 94.75 402 ASP A CA 1
ATOM 3123 C C . ASP A 1 402 ? -9.352 5.581 32.765 1.00 94.75 402 ASP A C 1
ATOM 3125 O O . ASP A 1 402 ? -9.675 5.342 31.601 1.00 94.75 402 ASP A O 1
ATOM 3129 N N . LEU A 1 403 ? -9.853 6.624 33.437 1.00 94.88 403 LEU A N 1
ATOM 3130 C CA . LEU A 1 403 ? -10.850 7.545 32.891 1.00 94.88 403 LEU A CA 1
ATOM 3131 C C . LEU A 1 403 ? -10.229 8.703 32.107 1.00 94.88 403 LEU A C 1
ATOM 3133 O O . LEU A 1 403 ? -10.793 9.098 31.086 1.00 94.88 403 LEU A O 1
ATOM 3137 N N . LEU A 1 404 ? -9.121 9.266 32.596 1.00 94.62 404 LEU A N 1
ATOM 3138 C CA . LEU A 1 404 ? -8.577 10.543 32.124 1.00 94.62 404 LEU A CA 1
ATOM 3139 C C . LEU A 1 404 ? -7.251 10.417 31.371 1.00 94.62 404 LEU A C 1
ATOM 3141 O O . LEU A 1 404 ? -6.908 11.333 30.624 1.00 94.62 404 LEU A O 1
ATOM 3145 N N . GLN A 1 405 ? -6.498 9.328 31.541 1.00 92.06 405 GLN A N 1
ATOM 3146 C CA . GLN A 1 405 ? -5.206 9.183 30.880 1.00 92.06 405 GLN A CA 1
ATOM 3147 C C . GLN A 1 405 ? -5.391 8.671 29.442 1.00 92.06 405 GLN A C 1
ATOM 3149 O O . GLN A 1 405 ? -5.964 7.599 29.236 1.00 92.06 405 GLN A O 1
ATOM 3154 N N . PRO A 1 406 ? -4.920 9.407 28.420 1.00 88.00 406 PRO A N 1
ATOM 3155 C CA . PRO A 1 406 ? -4.928 8.911 27.053 1.00 88.00 406 PRO A CA 1
ATOM 3156 C C . PRO A 1 406 ? -3.842 7.844 26.856 1.00 88.00 406 PRO A C 1
ATOM 3158 O O . PRO A 1 406 ? -2.788 7.889 27.490 1.00 88.00 406 PRO A O 1
ATOM 3161 N N . ALA A 1 407 ? -4.081 6.910 25.931 1.00 78.44 407 ALA A N 1
ATOM 3162 C CA . ALA A 1 407 ? -3.135 5.829 25.624 1.00 78.44 407 ALA A CA 1
ATOM 3163 C C . ALA A 1 407 ? -1.804 6.333 25.031 1.00 78.44 407 ALA A C 1
ATOM 3165 O O . ALA A 1 407 ? -0.756 5.726 25.234 1.00 78.44 407 ALA A O 1
ATOM 3166 N N . LYS A 1 408 ? -1.844 7.466 24.320 1.00 80.12 408 LYS A N 1
ATOM 3167 C CA . LYS A 1 408 ? -0.679 8.149 23.750 1.00 80.12 408 LYS A CA 1
ATOM 3168 C C . LYS A 1 408 ? -0.822 9.660 23.879 1.00 80.12 408 LYS A C 1
ATOM 3170 O O . LYS A 1 408 ? -1.930 10.173 24.046 1.00 80.12 408 LYS A O 1
ATOM 3175 N N . GLU A 1 409 ? 0.293 10.377 23.788 1.00 78.06 409 GLU A N 1
ATOM 3176 C CA . GLU A 1 409 ? 0.295 11.841 23.801 1.00 78.06 409 GLU A CA 1
ATOM 3177 C C . GLU A 1 409 ? -0.592 12.392 22.670 1.00 78.06 409 GLU A C 1
ATOM 3179 O O . GLU A 1 409 ? -0.516 11.942 21.527 1.00 78.06 409 GLU A O 1
ATOM 3184 N N . GLY A 1 410 ? -1.497 13.316 23.006 1.00 77.56 410 GLY A N 1
ATOM 3185 C CA . GLY A 1 410 ? -2.500 13.845 22.072 1.00 77.56 410 GLY A CA 1
ATOM 3186 C C . GLY A 1 410 ? -3.652 12.887 21.725 1.00 77.56 410 GLY A C 1
ATOM 3187 O O . GLY A 1 410 ? -4.527 13.259 20.944 1.00 77.56 410 GLY A O 1
ATOM 3188 N N . GLY A 1 411 ? -3.677 11.675 22.293 1.00 83.44 411 GLY A N 1
ATOM 3189 C CA . GLY A 1 411 ? -4.771 10.714 22.152 1.00 83.44 411 GLY A CA 1
ATOM 3190 C C . GLY A 1 411 ? -6.004 11.071 22.988 1.00 83.44 411 GLY A C 1
ATOM 3191 O O . GLY A 1 411 ? -5.987 11.994 23.802 1.00 83.44 411 GLY A O 1
ATOM 3192 N N . LYS A 1 412 ? -7.089 10.314 22.797 1.00 90.31 412 LYS A N 1
ATOM 3193 C CA . LYS A 1 412 ? -8.328 10.461 23.575 1.00 90.31 412 LYS A CA 1
ATOM 3194 C C . LYS A 1 412 ? -8.268 9.617 24.845 1.00 90.31 412 LYS A C 1
ATOM 3196 O O . LYS A 1 412 ? -7.795 8.482 24.810 1.00 90.31 412 LYS A O 1
ATOM 3201 N N . SER A 1 413 ? -8.768 10.164 25.950 1.00 94.44 413 SER A N 1
ATOM 3202 C CA . SER A 1 413 ? -9.022 9.391 27.168 1.00 94.44 413 SER A CA 1
ATOM 3203 C C . SER A 1 413 ? -10.277 8.520 27.013 1.00 94.44 413 SER A C 1
ATOM 3205 O O . SER A 1 413 ? -11.091 8.737 26.108 1.00 94.44 413 SER A O 1
ATOM 3207 N N . LEU A 1 414 ? -10.488 7.557 27.918 1.00 95.81 414 LEU A N 1
ATOM 3208 C CA . LEU A 1 414 ? -11.738 6.791 27.954 1.00 95.81 414 LEU A CA 1
AT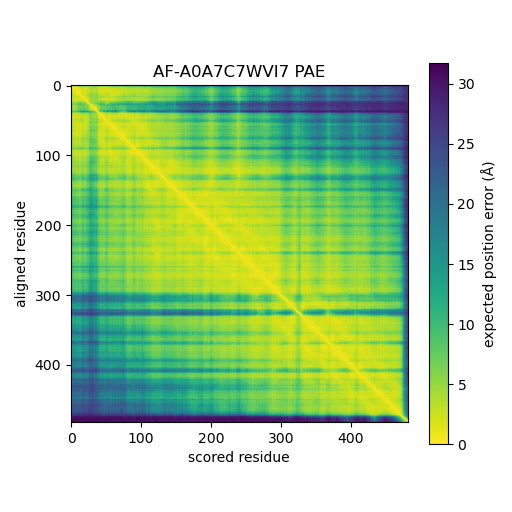OM 3209 C C . LEU A 1 414 ? -12.950 7.720 28.102 1.00 95.81 414 LEU A C 1
ATOM 3211 O O . LEU A 1 414 ? -13.943 7.550 27.397 1.00 95.81 414 LEU A O 1
ATOM 3215 N N . LEU A 1 415 ? -12.870 8.732 28.972 1.00 95.31 415 LEU A N 1
ATOM 3216 C CA . LEU A 1 415 ? -13.970 9.670 29.177 1.00 95.31 415 LEU A CA 1
ATOM 3217 C C . LEU A 1 415 ? -14.268 10.498 27.918 1.00 95.31 415 LEU A C 1
ATOM 3219 O O . LEU A 1 415 ? -15.433 10.791 27.648 1.00 95.31 415 LEU A O 1
ATOM 3223 N N . ASP A 1 416 ? -13.258 10.854 27.121 1.00 95.00 416 ASP A N 1
ATOM 3224 C CA . ASP A 1 416 ? -13.474 11.507 25.824 1.00 95.00 416 ASP A CA 1
ATOM 3225 C C . ASP A 1 416 ? -14.230 10.594 24.856 1.00 95.00 416 ASP A C 1
ATOM 3227 O O . ASP A 1 416 ? -15.199 11.025 24.227 1.00 95.00 416 ASP A O 1
ATOM 3231 N N . VAL A 1 417 ? -13.838 9.319 24.780 1.00 95.12 417 VAL A N 1
ATOM 3232 C CA . VAL A 1 417 ? -14.493 8.327 23.916 1.00 95.12 417 VAL A CA 1
ATOM 3233 C C . VAL A 1 417 ? -15.942 8.094 24.341 1.00 95.12 417 VAL A C 1
ATOM 3235 O O . VAL A 1 417 ? -16.834 8.099 23.492 1.00 95.12 417 VAL A O 1
ATOM 3238 N N . LEU A 1 418 ? -16.222 7.950 25.639 1.00 95.12 418 LEU A N 1
ATOM 3239 C CA . LEU A 1 418 ? -17.588 7.752 26.146 1.00 95.12 418 LEU A CA 1
ATOM 3240 C C . LEU A 1 418 ? -18.506 8.940 25.847 1.00 95.12 418 LEU A C 1
ATOM 3242 O O . LEU A 1 418 ? -19.697 8.763 25.589 1.00 95.12 418 LEU A O 1
ATOM 3246 N N . GLN A 1 419 ? -17.951 10.150 25.868 1.00 93.94 419 GLN A N 1
ATOM 3247 C CA . GLN A 1 419 ? -18.670 11.373 25.530 1.00 93.94 419 GLN A CA 1
ATOM 3248 C C . GLN A 1 419 ? -19.021 11.480 24.046 1.00 93.94 419 GLN A C 1
ATOM 3250 O O . GLN A 1 419 ? -20.037 12.084 23.711 1.00 93.94 419 GLN A O 1
ATOM 3255 N N . GLU A 1 420 ? -18.179 10.946 23.164 1.00 91.94 420 GLU A N 1
ATOM 3256 C CA . GLU A 1 420 ? -18.380 10.984 21.712 1.00 91.94 420 GLU A CA 1
ATOM 3257 C C . GLU A 1 420 ? -19.254 9.833 21.205 1.00 91.94 420 GLU A C 1
ATOM 3259 O O . GLU A 1 420 ? -20.012 10.009 20.255 1.00 91.94 420 GLU A O 1
ATOM 3264 N N . THR A 1 421 ? -19.183 8.676 21.864 1.00 90.25 421 THR A N 1
ATOM 3265 C CA . THR A 1 421 ? -19.968 7.467 21.551 1.00 90.25 421 THR A CA 1
ATOM 3266 C C . THR A 1 421 ? -21.323 7.422 22.259 1.00 90.25 421 THR A C 1
ATOM 3268 O O . THR A 1 421 ? -22.021 6.415 22.190 1.00 90.25 421 THR A O 1
ATOM 3271 N N . ASP A 1 422 ? -21.688 8.489 22.975 1.00 87.19 422 ASP A N 1
ATOM 3272 C CA . ASP A 1 422 ? -22.902 8.590 23.794 1.00 87.19 422 ASP A CA 1
ATOM 3273 C C . ASP A 1 422 ? -23.090 7.441 24.809 1.00 87.19 4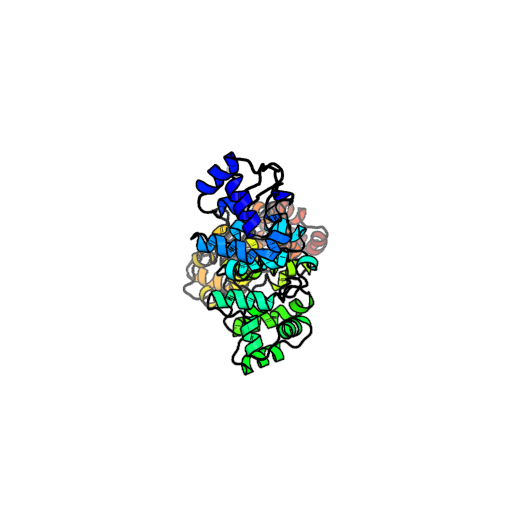22 ASP A C 1
ATOM 3275 O O . ASP A 1 422 ? -24.205 7.058 25.157 1.00 87.19 422 ASP A O 1
ATOM 3279 N N . SER A 1 423 ? -21.981 6.894 25.312 1.00 90.06 423 SER A N 1
ATOM 3280 C CA . SER A 1 423 ? -21.959 5.719 26.198 1.00 90.06 423 SER A CA 1
ATOM 3281 C C . SER A 1 423 ? -21.870 6.071 27.690 1.00 90.06 423 SER A C 1
ATOM 3283 O O . SER A 1 423 ? -21.789 5.183 28.539 1.00 90.06 423 SER A O 1
ATOM 3285 N N . LEU A 1 424 ? -21.931 7.361 28.045 1.00 91.00 424 LEU A N 1
ATOM 3286 C CA . LEU A 1 424 ? -21.910 7.829 29.441 1.00 91.00 424 LEU A CA 1
ATOM 3287 C C . LEU A 1 424 ? -23.039 7.245 30.299 1.00 91.00 424 LEU A C 1
ATOM 3289 O O . LEU A 1 424 ? -22.865 7.092 31.508 1.00 91.00 424 LEU A O 1
ATOM 3293 N N . GLN A 1 425 ? -24.179 6.897 29.694 1.00 90.25 425 GLN A N 1
ATOM 3294 C CA . GLN A 1 425 ? -25.318 6.330 30.416 1.00 90.25 425 GLN A CA 1
ATOM 3295 C C . GLN A 1 425 ? -24.957 5.046 31.171 1.00 90.25 425 GLN A C 1
ATOM 3297 O O . GLN A 1 425 ? -25.462 4.814 32.269 1.00 90.25 425 GLN A O 1
ATOM 3302 N N . ALA A 1 426 ? -24.051 4.231 30.627 1.00 89.75 426 ALA A N 1
ATOM 3303 C CA . ALA A 1 426 ? -23.599 3.003 31.273 1.00 89.75 426 ALA A CA 1
ATOM 3304 C C . ALA A 1 426 ? -22.844 3.263 32.593 1.00 89.75 426 ALA A C 1
ATOM 3306 O O . ALA A 1 426 ? -22.782 2.383 33.448 1.00 89.75 426 ALA A O 1
ATOM 3307 N N . MET A 1 427 ? -22.334 4.483 32.816 1.00 87.88 427 MET A N 1
ATOM 3308 C CA . MET A 1 427 ? -21.743 4.884 34.097 1.00 87.88 427 MET A CA 1
ATOM 3309 C C . MET A 1 427 ? -22.798 5.235 35.154 1.00 87.88 427 MET A C 1
ATOM 3311 O O . MET A 1 427 ? -22.441 5.404 36.317 1.00 87.88 427 MET A O 1
ATOM 3315 N N . MET A 1 428 ? -24.083 5.344 34.805 1.00 89.19 428 MET A N 1
ATOM 3316 C CA . MET A 1 428 ? -25.135 5.824 35.710 1.00 89.19 428 MET A CA 1
ATOM 3317 C C . MET A 1 428 ? -25.707 4.723 36.630 1.00 89.19 428 MET A C 1
ATOM 3319 O O . MET A 1 428 ? -26.909 4.682 36.896 1.00 89.19 428 MET A O 1
ATOM 3323 N N . ASP A 1 429 ? -24.853 3.833 37.150 1.00 87.56 429 ASP A N 1
ATOM 3324 C CA . ASP A 1 429 ? -25.220 2.789 38.121 1.00 87.56 429 ASP A CA 1
ATOM 3325 C C . ASP A 1 429 ? -24.864 3.225 39.554 1.00 87.56 429 ASP A C 1
ATOM 3327 O O . ASP A 1 429 ? -23.704 3.459 39.895 1.00 87.56 429 ASP A O 1
ATOM 3331 N N . THR A 1 430 ? -25.872 3.296 40.430 1.00 87.00 430 THR A N 1
ATOM 3332 C CA . THR A 1 430 ? -25.683 3.652 41.848 1.00 87.00 430 THR A CA 1
ATOM 3333 C C . THR A 1 430 ? -24.758 2.673 42.572 1.00 87.00 430 THR A C 1
ATOM 3335 O O . THR A 1 430 ? -23.895 3.107 43.338 1.00 87.00 430 THR A O 1
ATOM 3338 N N . GLY A 1 431 ? -24.881 1.372 42.290 1.00 84.62 431 GLY A N 1
ATOM 3339 C CA . GLY A 1 431 ? -24.084 0.334 42.940 1.00 84.62 431 GLY A CA 1
ATOM 3340 C C . GLY A 1 431 ? -22.594 0.434 42.616 1.00 84.62 431 GLY A C 1
ATOM 3341 O O . GLY A 1 431 ? -21.767 0.058 43.440 1.00 84.62 431 GLY A O 1
ATOM 3342 N N . TYR A 1 432 ? -22.245 1.003 41.460 1.00 87.50 432 TYR A N 1
ATOM 3343 C CA . TYR A 1 432 ? -20.858 1.191 41.040 1.00 87.50 432 TYR A CA 1
ATOM 3344 C C . TYR A 1 432 ? -20.175 2.393 41.723 1.00 87.50 432 TYR A C 1
ATOM 3346 O O . TYR A 1 432 ? -18.960 2.399 41.940 1.00 87.50 432 TYR A O 1
ATOM 3354 N N . TRP A 1 433 ? -20.943 3.422 42.089 1.00 90.56 433 TRP A N 1
ATOM 3355 C CA . TRP A 1 433 ? -20.420 4.659 42.690 1.00 90.56 433 TRP A CA 1
ATOM 3356 C C . TRP A 1 433 ? -20.683 4.791 44.191 1.00 90.56 433 TRP A C 1
ATOM 3358 O O . TRP A 1 433 ? -20.193 5.731 44.819 1.00 90.56 433 TRP A O 1
ATOM 3368 N N . SER A 1 434 ? -21.441 3.876 44.799 1.00 86.44 434 SER A N 1
ATOM 3369 C CA . SER A 1 434 ? -21.707 3.893 46.240 1.00 86.44 434 SER A CA 1
ATOM 3370 C C . SER A 1 434 ? -20.400 3.868 47.050 1.00 86.44 434 SER A C 1
ATOM 3372 O O . SER A 1 434 ? -19.671 2.878 47.049 1.00 86.44 434 SER A O 1
ATOM 3374 N N . GLY A 1 435 ? -20.143 4.933 47.816 1.00 85.56 435 GLY A N 1
ATOM 3375 C CA . GLY A 1 435 ? -18.903 5.118 48.587 1.00 85.56 435 GLY A CA 1
ATOM 3376 C C . GLY A 1 435 ? -17.755 5.777 47.810 1.00 85.56 435 GLY A C 1
ATOM 3377 O O . GLY A 1 435 ? -16.680 5.950 48.370 1.00 85.56 435 GLY A O 1
ATOM 3378 N N . ARG A 1 436 ? -17.982 6.167 46.548 1.00 89.94 436 ARG A N 1
ATOM 3379 C CA . ARG A 1 436 ? -17.015 6.838 45.655 1.00 89.94 436 ARG A CA 1
ATOM 3380 C C . ARG A 1 436 ? -17.623 8.064 44.960 1.00 89.94 436 ARG A C 1
ATOM 3382 O O . ARG A 1 436 ? -17.258 8.405 43.836 1.00 89.94 436 ARG A O 1
ATOM 3389 N N . SER A 1 437 ? -18.581 8.726 45.611 1.00 88.94 437 SER A N 1
ATOM 3390 C CA . SER A 1 437 ? -19.267 9.898 45.051 1.00 88.94 437 SER A CA 1
ATOM 3391 C C . SER A 1 437 ? -18.324 11.074 44.785 1.00 88.94 437 SER A C 1
ATOM 3393 O O . SER A 1 437 ? -18.576 11.857 43.874 1.00 88.94 437 SER A O 1
ATOM 3395 N N . GLU A 1 438 ? -17.217 11.173 45.523 1.00 90.56 438 GLU A N 1
ATOM 3396 C CA . GLU A 1 438 ? -16.176 12.172 45.275 1.00 90.56 438 GLU A CA 1
ATOM 3397 C C . GLU A 1 438 ? -15.511 11.982 43.906 1.00 90.56 438 GLU A C 1
ATOM 3399 O O . GLU A 1 438 ? -15.434 12.935 43.135 1.00 90.56 438 GLU A O 1
ATOM 3404 N N . GLN A 1 439 ? -15.124 10.751 43.557 1.00 91.75 439 GLN A N 1
ATOM 3405 C CA . GLN A 1 439 ? -14.546 10.428 42.250 1.00 91.75 439 GLN A CA 1
ATOM 3406 C C . GLN A 1 439 ? -15.545 10.696 41.115 1.00 91.75 439 GLN A C 1
ATOM 3408 O O . GLN A 1 439 ? -15.209 11.296 40.095 1.00 91.75 439 GLN A O 1
ATOM 3413 N N . LEU A 1 440 ? -16.809 10.309 41.316 1.00 91.88 440 LEU A N 1
ATOM 3414 C CA . LEU A 1 440 ? -17.890 10.579 40.369 1.00 91.88 440 LEU A CA 1
ATOM 3415 C C . LEU A 1 440 ? -17.990 12.085 40.050 1.00 91.88 440 LEU A C 1
ATOM 3417 O O . LEU A 1 440 ? -18.138 12.470 38.892 1.00 91.88 440 LEU A O 1
ATOM 3421 N N . VAL A 1 441 ? -17.871 12.959 41.053 1.00 92.69 441 VAL A N 1
ATOM 3422 C CA . VAL A 1 441 ? -17.919 14.415 40.844 1.00 92.69 441 VAL A CA 1
ATOM 3423 C C . VAL A 1 441 ? -16.610 14.945 40.257 1.00 92.69 441 VAL A C 1
ATOM 3425 O O . VAL A 1 441 ? -16.628 15.590 39.207 1.00 92.69 441 VAL A O 1
ATOM 3428 N N . ASN A 1 442 ? -15.486 14.690 40.924 1.00 93.81 442 ASN A N 1
ATOM 3429 C CA . ASN A 1 442 ? -14.215 15.349 40.630 1.00 93.81 442 ASN A CA 1
ATOM 3430 C C . ASN A 1 442 ? -13.571 14.841 39.336 1.00 93.81 442 ASN A C 1
ATOM 3432 O O . ASN A 1 442 ? -12.964 15.625 38.610 1.00 93.81 442 ASN A O 1
ATOM 3436 N N . THR A 1 443 ? -13.749 13.559 39.022 1.00 93.38 443 THR A N 1
ATOM 3437 C CA . THR A 1 443 ? -13.143 12.920 37.851 1.00 93.38 443 THR A CA 1
ATOM 3438 C C . THR A 1 443 ? -14.112 12.904 36.680 1.00 93.38 443 THR A C 1
ATOM 3440 O O . THR A 1 443 ? -13.754 13.341 35.591 1.00 93.38 443 THR A O 1
ATOM 3443 N N . VAL A 1 444 ? -15.354 12.451 36.878 1.00 93.19 444 VAL A N 1
ATOM 3444 C CA . VAL A 1 444 ? -16.303 12.307 35.762 1.00 93.19 444 VAL A CA 1
ATOM 3445 C C . VAL A 1 444 ? -16.975 13.643 35.457 1.00 93.19 444 VAL A C 1
ATOM 3447 O O . VAL A 1 444 ? -16.751 14.209 34.391 1.00 93.19 444 VAL A O 1
ATOM 3450 N N . TRP A 1 445 ? -17.773 14.184 36.384 1.00 94.25 445 TRP A N 1
ATOM 3451 C CA . TRP A 1 445 ? -18.621 15.351 36.104 1.00 94.25 445 TRP A CA 1
ATOM 3452 C C . TRP A 1 445 ? -17.847 16.600 35.704 1.00 94.25 445 TRP A C 1
ATOM 3454 O O . TRP A 1 445 ? -18.226 17.264 34.738 1.00 94.25 445 TRP A O 1
ATOM 3464 N N . LEU A 1 446 ? -16.776 16.939 36.425 1.00 94.75 446 LEU A N 1
ATOM 3465 C CA . LEU A 1 446 ? -16.009 18.152 36.131 1.00 94.75 446 LEU A CA 1
ATOM 3466 C C . LEU A 1 446 ? -15.376 18.116 34.733 1.00 94.75 446 LEU A C 1
ATOM 3468 O O . LEU A 1 446 ? -15.369 19.156 34.068 1.00 94.75 446 LEU A O 1
ATOM 3472 N N . ASN A 1 447 ? -14.968 16.935 34.260 1.00 95.38 447 ASN A N 1
ATOM 3473 C CA . ASN A 1 447 ? -14.328 16.734 32.956 1.00 95.38 447 ASN A CA 1
ATOM 3474 C C . ASN A 1 447 ? -15.316 16.480 31.799 1.00 95.38 447 ASN A C 1
ATOM 3476 O O . ASN A 1 447 ? -14.900 16.342 30.649 1.00 95.38 447 ASN A O 1
ATOM 3480 N N . LEU A 1 448 ? -16.631 16.472 32.054 1.00 94.44 448 LEU A N 1
ATOM 3481 C CA . LEU A 1 448 ? -17.623 16.435 30.978 1.00 94.44 448 LEU A CA 1
ATOM 3482 C C . LEU A 1 448 ? -17.665 17.760 30.198 1.00 94.44 448 LEU A C 1
ATOM 3484 O O . LEU A 1 448 ? -17.671 18.852 30.777 1.00 94.44 448 LEU A O 1
ATOM 3488 N N . LYS A 1 449 ? -17.803 17.660 28.874 1.00 93.62 449 LYS A N 1
ATOM 3489 C CA . LYS A 1 449 ? -18.136 18.765 27.964 1.00 93.62 449 LYS A CA 1
ATOM 3490 C C . LYS A 1 449 ? -19.517 19.337 28.319 1.00 93.62 449 LYS A C 1
ATOM 3492 O O . LYS A 1 449 ? -20.421 18.597 28.711 1.00 93.62 449 LYS A O 1
ATOM 3497 N N . ASP A 1 450 ? -19.717 20.643 28.131 1.00 93.62 450 ASP A N 1
ATOM 3498 C CA . ASP A 1 450 ? -20.934 21.358 28.567 1.00 93.62 450 ASP A CA 1
ATOM 3499 C C . ASP A 1 450 ? -22.239 20.785 27.997 1.00 93.62 450 ASP A C 1
ATOM 3501 O O . ASP A 1 450 ? -23.262 20.726 28.686 1.00 93.62 450 ASP A O 1
ATOM 3505 N N . MET A 1 451 ? -22.202 20.303 26.754 1.00 92.94 451 MET A N 1
ATOM 3506 C CA . MET A 1 451 ? -23.341 19.629 26.130 1.00 92.94 451 MET A CA 1
ATOM 3507 C C . MET A 1 451 ? -23.741 18.363 26.905 1.00 92.94 451 MET A C 1
ATOM 3509 O O . MET A 1 451 ? -24.922 18.161 27.186 1.00 92.94 451 MET A O 1
ATOM 3513 N N . ASN A 1 452 ? -22.765 17.554 27.325 1.00 92.44 452 ASN A N 1
ATOM 3514 C CA . ASN A 1 452 ? -23.003 16.338 28.103 1.00 92.44 452 ASN A CA 1
ATOM 3515 C C . ASN A 1 452 ? -23.419 16.658 29.540 1.00 92.44 452 ASN A C 1
ATOM 3517 O O . ASN A 1 452 ? -24.342 16.030 30.054 1.00 92.44 452 ASN A O 1
ATOM 3521 N N . LYS A 1 453 ? -22.834 17.694 30.159 1.00 93.19 453 LYS A N 1
ATOM 3522 C CA . LYS A 1 453 ? -23.315 18.218 31.451 1.00 93.19 453 LYS A CA 1
ATOM 3523 C C . LYS A 1 453 ? -24.781 18.623 31.369 1.00 93.19 453 LYS A C 1
ATOM 3525 O O . LYS A 1 453 ? -25.535 18.357 32.293 1.00 93.19 453 LYS A O 1
ATOM 3530 N N . THR A 1 454 ? -25.198 19.245 30.270 1.00 93.69 454 THR A N 1
ATOM 3531 C CA . THR A 1 454 ? -26.595 19.649 30.072 1.00 93.69 454 THR A CA 1
ATOM 3532 C C . THR A 1 454 ? -27.505 18.437 29.891 1.00 93.69 454 THR A C 1
ATOM 3534 O O . THR A 1 454 ? -28.533 18.354 30.559 1.00 93.69 454 THR A O 1
ATOM 3537 N N . LYS A 1 455 ? -27.106 17.483 29.040 1.00 92.81 455 LYS A N 1
ATOM 3538 C CA . LYS A 1 455 ? -27.866 16.259 28.750 1.00 92.81 455 LYS A CA 1
ATOM 3539 C C . LYS A 1 455 ? -28.078 15.386 29.992 1.00 92.81 455 LYS A C 1
ATOM 3541 O O . LYS A 1 455 ? -29.205 15.002 30.274 1.00 92.81 455 LYS A O 1
ATOM 3546 N N . TYR A 1 456 ? -27.013 15.124 30.748 1.00 91.25 456 TYR A N 1
ATOM 3547 C CA . TYR A 1 456 ? -27.006 14.153 31.849 1.00 91.25 456 TYR A CA 1
ATOM 3548 C C . TYR A 1 456 ? -27.222 14.784 33.238 1.00 91.25 456 TYR A C 1
ATOM 3550 O O . TYR A 1 456 ? -27.105 14.104 34.256 1.00 91.25 456 TYR A O 1
ATOM 3558 N N . LYS A 1 457 ? -27.542 16.086 33.322 1.00 92.44 457 LYS A N 1
ATOM 3559 C CA . LYS A 1 457 ? -27.620 16.842 34.588 1.00 92.44 457 LYS A CA 1
ATOM 3560 C C . LYS A 1 457 ? -28.525 16.208 35.637 1.00 92.44 457 LYS A C 1
ATOM 3562 O O . LYS A 1 457 ? -28.128 16.050 36.794 1.00 92.44 457 LYS A O 1
ATOM 3567 N N . ASP A 1 458 ? -29.762 15.914 35.252 1.00 92.19 458 ASP A N 1
ATOM 3568 C CA . ASP A 1 458 ? -30.772 15.440 36.195 1.00 92.19 458 ASP A CA 1
ATOM 3569 C C . ASP A 1 458 ? -30.479 14.010 36.643 1.00 92.19 458 ASP A C 1
ATOM 3571 O O . ASP A 1 458 ? -30.560 13.711 37.836 1.00 92.19 458 ASP A O 1
ATOM 3575 N N . GLU A 1 459 ? -30.059 13.155 35.714 1.00 92.06 459 GLU A N 1
ATOM 3576 C CA . GLU A 1 459 ? -29.667 11.772 35.985 1.00 92.06 459 GLU A CA 1
ATOM 3577 C C . GLU A 1 459 ? -28.458 11.714 36.916 1.00 92.06 459 GLU A C 1
ATOM 3579 O O . GLU A 1 459 ? -28.486 11.001 37.920 1.00 92.06 459 GLU A O 1
ATOM 3584 N N . PHE A 1 460 ? -27.449 12.551 36.669 1.00 92.81 460 PHE A N 1
ATOM 3585 C CA . PHE A 1 460 ? -26.271 12.656 37.519 1.00 92.81 460 PHE A CA 1
ATOM 3586 C C . PHE A 1 460 ? -26.621 13.142 38.932 1.00 92.81 460 PHE A C 1
ATOM 3588 O O . PHE A 1 460 ? -26.141 12.598 39.929 1.00 92.81 460 PHE A O 1
ATOM 3595 N N . ARG A 1 461 ? -27.517 14.132 39.056 1.00 92.50 461 ARG A N 1
ATOM 3596 C CA . ARG A 1 461 ? -28.001 14.605 40.364 1.00 92.50 461 ARG A CA 1
ATOM 3597 C C . ARG A 1 461 ? -28.740 13.504 41.126 1.00 92.50 461 ARG A C 1
ATOM 3599 O O . ARG A 1 461 ? -28.562 13.365 42.341 1.00 92.50 461 ARG A O 1
ATOM 3606 N N . VAL A 1 462 ? -29.578 12.733 40.431 1.00 93.12 462 VAL A N 1
ATOM 3607 C CA . VAL A 1 462 ? -30.300 11.594 41.016 1.00 93.12 462 VAL A CA 1
ATOM 3608 C C . VAL A 1 462 ? -29.315 10.519 41.468 1.00 93.12 462 VAL A C 1
ATOM 3610 O O . VAL A 1 462 ? -29.427 10.044 42.600 1.00 93.12 462 VAL A O 1
ATOM 3613 N N . LEU A 1 463 ? -28.333 10.178 40.632 1.00 93.25 463 LEU A N 1
ATOM 3614 C CA . LEU A 1 463 ? -27.278 9.219 40.946 1.00 93.25 463 LEU A CA 1
ATOM 3615 C C . LEU A 1 463 ? -26.508 9.631 42.203 1.00 93.25 463 LEU A C 1
ATOM 3617 O O . LEU A 1 463 ? -26.454 8.865 43.161 1.00 93.25 463 LEU A O 1
ATOM 3621 N N . LEU A 1 464 ? -26.004 10.868 42.248 1.00 92.69 464 LEU A N 1
ATOM 3622 C CA . LEU A 1 464 ? -25.250 11.393 43.388 1.00 92.69 464 LEU A CA 1
ATOM 3623 C C . LEU A 1 464 ? -26.062 11.334 44.689 1.00 92.69 464 LEU A C 1
ATOM 3625 O O . LEU A 1 464 ? -25.554 10.926 45.734 1.00 92.69 464 LEU A O 1
ATOM 3629 N N . THR A 1 465 ? -27.345 11.696 44.620 1.00 91.25 465 THR A N 1
ATOM 3630 C CA . THR A 1 465 ? -28.250 11.631 45.775 1.00 91.25 465 THR A CA 1
ATOM 3631 C C . THR A 1 465 ? -28.394 10.193 46.275 1.00 91.25 465 THR A C 1
ATOM 3633 O O . THR A 1 465 ? -28.285 9.947 47.476 1.00 91.25 465 THR A O 1
ATOM 3636 N N . LYS A 1 466 ? -28.596 9.230 45.366 1.00 92.25 466 LYS A N 1
ATOM 3637 C CA . LYS A 1 466 ? -28.707 7.810 45.721 1.00 92.25 466 LYS A CA 1
ATOM 3638 C C . LYS A 1 466 ? -27.405 7.264 46.310 1.00 92.25 466 LYS A C 1
ATOM 3640 O O . LYS A 1 466 ? -27.460 6.631 47.360 1.00 92.25 466 LYS A O 1
ATOM 3645 N N . CYS A 1 467 ? -26.251 7.567 45.712 1.00 90.31 467 CYS A N 1
ATOM 3646 C CA . CYS A 1 467 ? -24.947 7.134 46.222 1.00 90.31 467 CYS A CA 1
ATOM 3647 C C . CYS A 1 467 ? -24.681 7.666 47.637 1.00 90.31 467 CYS A C 1
ATOM 3649 O O . CYS A 1 467 ? -24.210 6.921 48.494 1.00 90.31 467 CYS A O 1
ATOM 3651 N N . ASN A 1 468 ? -25.034 8.926 47.913 1.00 87.00 468 ASN A N 1
ATOM 3652 C CA . ASN A 1 468 ? -24.895 9.508 49.249 1.00 87.00 468 ASN A CA 1
ATOM 3653 C C . ASN A 1 468 ? -25.847 8.849 50.264 1.00 87.00 468 ASN A C 1
ATOM 3655 O O . ASN A 1 468 ? -25.446 8.572 51.391 1.00 87.00 468 ASN A O 1
ATOM 3659 N N . ILE A 1 469 ? -27.090 8.541 49.872 1.00 87.81 469 ILE A N 1
ATOM 3660 C CA . ILE A 1 469 ? -28.038 7.809 50.730 1.00 87.81 469 ILE A CA 1
ATOM 3661 C C . ILE A 1 469 ? -27.525 6.395 51.039 1.00 87.81 469 ILE A C 1
ATOM 3663 O O . ILE A 1 469 ? -27.642 5.938 52.174 1.00 87.81 469 ILE A O 1
ATOM 3667 N N . GLU A 1 470 ? -26.972 5.685 50.057 1.00 85.50 470 GLU A N 1
ATOM 3668 C CA . GLU A 1 470 ? -26.414 4.343 50.262 1.00 85.50 470 GLU A CA 1
ATOM 3669 C C . GLU A 1 470 ? -25.160 4.357 51.139 1.00 85.50 470 GLU A C 1
ATOM 3671 O O . GLU A 1 470 ? -25.025 3.501 52.015 1.00 85.50 470 GLU A O 1
ATOM 3676 N N . ALA A 1 471 ? -24.298 5.365 50.986 1.00 79.12 471 ALA A N 1
ATOM 3677 C CA . ALA A 1 471 ? -23.146 5.562 51.861 1.00 79.12 471 ALA A CA 1
ATOM 3678 C C . ALA A 1 471 ? -23.567 5.760 53.329 1.00 79.12 471 ALA A C 1
ATOM 3680 O O . ALA A 1 471 ? -22.943 5.192 54.220 1.00 79.12 471 ALA A O 1
ATOM 3681 N N . LEU A 1 472 ? -24.668 6.479 53.582 1.00 79.00 472 LEU A N 1
ATOM 3682 C CA . LEU A 1 472 ? -25.230 6.671 54.927 1.00 79.00 472 LEU A CA 1
ATOM 3683 C C . LEU A 1 472 ? -25.881 5.404 55.514 1.00 79.00 472 LEU A C 1
ATOM 3685 O O . LEU A 1 472 ? -26.054 5.314 56.728 1.00 79.00 472 LEU A O 1
ATOM 3689 N N . LYS A 1 473 ? -26.265 4.430 54.677 1.00 77.19 473 LYS A N 1
ATOM 3690 C CA . LYS A 1 473 ? -26.876 3.159 55.113 1.00 77.19 473 LYS A CA 1
ATOM 3691 C C . LYS A 1 473 ? -25.850 2.094 55.508 1.00 77.19 473 LYS A C 1
ATOM 3693 O O . LYS A 1 473 ? -26.218 1.159 56.219 1.00 77.19 473 LYS A O 1
ATOM 3698 N N . LYS A 1 474 ? -24.590 2.197 55.065 1.00 60.19 474 LYS A N 1
ATOM 3699 C CA . LYS A 1 474 ? -23.510 1.317 55.538 1.00 60.19 474 LYS A CA 1
ATOM 3700 C C . LYS A 1 474 ? -23.087 1.787 56.941 1.00 60.19 474 LYS A C 1
ATOM 3702 O O . LYS A 1 474 ? -22.632 2.920 57.069 1.00 60.19 474 LYS A O 1
ATOM 3707 N N . PRO A 1 475 ? -23.241 0.973 58.002 1.00 45.75 475 PRO A N 1
ATOM 3708 C CA . PRO A 1 475 ? -22.861 1.394 59.343 1.00 45.75 475 PRO A CA 1
ATOM 3709 C C . PRO A 1 475 ? -21.351 1.628 59.396 1.00 45.75 475 PRO A C 1
ATOM 3711 O O . PRO A 1 475 ? -20.563 0.766 59.006 1.00 45.75 475 PRO A O 1
ATOM 3714 N N . SER A 1 476 ? -20.952 2.785 59.915 1.00 45.75 476 SER A N 1
ATOM 3715 C CA . SER A 1 476 ? -19.602 3.016 60.413 1.00 45.75 476 SER A CA 1
ATOM 3716 C C . SER A 1 476 ? -19.302 1.976 61.500 1.00 45.75 476 SER A C 1
ATOM 3718 O O . SER A 1 476 ? -19.767 2.105 62.634 1.00 45.75 476 SER A O 1
ATOM 3720 N N . GLY A 1 477 ? -18.569 0.917 61.144 1.00 39.69 477 GLY A N 1
ATOM 3721 C CA . GLY A 1 477 ? -17.888 0.058 62.114 1.00 39.69 477 GLY A CA 1
ATOM 3722 C C . GLY A 1 477 ? -16.898 0.886 62.945 1.00 39.69 477 GLY A C 1
ATOM 3723 O O . GLY A 1 477 ? -16.487 1.961 62.503 1.00 39.69 477 GLY A O 1
ATOM 3724 N N . PRO A 1 478 ? -16.566 0.441 64.167 1.00 42.62 478 PRO A N 1
ATOM 3725 C CA . PRO A 1 478 ? -16.117 1.317 65.237 1.00 42.62 478 PRO A CA 1
ATOM 3726 C C . PRO A 1 478 ? -14.814 2.028 64.875 1.00 42.62 478 PRO A C 1
ATOM 3728 O O . PRO A 1 478 ? -13.814 1.397 64.537 1.00 42.62 478 PRO A O 1
ATOM 3731 N N . THR A 1 479 ? -14.841 3.353 65.013 1.00 40.50 479 THR A N 1
ATOM 3732 C CA . THR A 1 479 ? -13.664 4.191 65.237 1.00 40.50 479 THR A CA 1
ATOM 3733 C C . THR A 1 479 ? -12.751 3.503 66.242 1.00 40.50 479 THR A C 1
ATOM 3735 O O . THR A 1 479 ? -13.144 3.302 67.393 1.00 40.50 479 THR A O 1
ATOM 3738 N N . ALA A 1 480 ? -11.551 3.130 65.796 1.00 33.22 480 ALA A N 1
ATOM 3739 C CA . ALA A 1 480 ? -10.475 2.746 66.688 1.00 33.22 480 ALA A CA 1
ATOM 3740 C C . ALA A 1 480 ? -10.259 3.887 67.693 1.00 33.22 480 ALA A C 1
ATOM 3742 O O . ALA A 1 480 ? -10.046 5.039 67.314 1.00 33.22 480 ALA A O 1
ATOM 3743 N N . SER A 1 481 ? -10.416 3.554 68.968 1.00 38.59 481 SER A N 1
ATOM 3744 C CA . SER A 1 481 ? -10.078 4.397 70.105 1.00 38.59 481 SER A CA 1
ATOM 3745 C C . SER A 1 481 ? -8.598 4.791 70.044 1.00 38.59 481 SER A C 1
ATOM 3747 O O . SER A 1 481 ? -7.774 3.932 69.739 1.00 38.59 481 SER A O 1
ATOM 3749 N N . LEU A 1 482 ? -8.347 6.072 70.347 1.00 34.81 482 LEU A N 1
ATOM 3750 C CA . LEU A 1 482 ? -7.085 6.782 70.635 1.00 34.81 482 LEU A CA 1
ATOM 3751 C C . LEU A 1 482 ? -5.775 5.981 70.665 1.00 34.81 482 LEU A C 1
ATOM 3753 O O . LEU A 1 482 ? -5.666 5.057 71.504 1.00 34.81 482 LEU A O 1
#

Mean predicted aligned error: 9.02 Å

pLDDT: mean 89.46, std 9.4, range [33.22, 97.94]

Radius of gyration: 35.51 Å; Cα contacts (8 Å, |Δi|>4): 622; chains: 1; bounding box: 89×46×110 Å

Secondary structure (DSSP, 8-state):
--HHHHHHHHHHTT--TTSGGGTT---SHHHHHHHHS-----HHHHTSPPTTS--GGGSHHHHHTHHHHHHHHHHTT----HHHHTSEEETTEEHHHHHHHTT-GGGGG-GGGGTT-HHHHHHHHHHS-HHHHTTS-HHHHHHHHHHHTT---HHHHHHHTT--HHHHHHHHTTS-HHHHHHHHHHTT----HHHHH-B-SS--BTT-SHHHHTTHHHHHHHHHHTT----HHHHH---TTSPPHHHHHHHTT-GGGTSSTTTTTT-HHHHHHHHHTS-HHHHTT--HHHHHHHHHHTT--HHHHHSTT--HHHHHSEEE--GGGGGGPPPEEGGGSHHHHHTHHHHHHHHHHTT----HHHHHSB-STT--BHHHHHHHTT-HHHHHHHHHHHT----HHHHH--SSTTPPPHHHHHHHTT-GGGG--HHHHTT-HHHIIIIIIHHS-HHHHHHTHHHHHHHHHHHHHHHHHS--------